Protein AF-0000000078832427 (afdb_homodimer)

InterPro domains:
  IPR002891 APS kinase [TIGR00455] (4-170)
  IPR027417 P-loop containing nucleoside triphosphate hydrolase [G3DSA:3.40.50.300] (1-177)
  IPR027417 P-loop containing nucleoside triphosphate hydrolase [SSF52540] (4-173)
  IPR050512 Sulfate Adenylyltransferase/APS Kinase [PTHR42700] (4-176)
  IPR059117 APS kinase domain [PF01583] (6-152)

Foldseek 3Di:
DFQLAEAEEEEAAAPPLCLVVLLVLLQVLCVVLPAAEDEAELVPCCVPFPPPFDQDPVSLLVSLQSLLVVSQVQRVRSHHYYYHDNSQDVVSVVVSVVRRDRYAYEYRDEDPVVCLVPVVVVVNVCVVVVNDPPREPRHHDGDTDDDGLYYHDSVVDPSVRRSVSVVQSCQLCPVGDQVSVCSRVVDRDDHDHDPDVPPVVPPVVVPPPPPPPPPPPDPPPDDDDDDDDDDDDDPDPDDPPDDDDDPPDDDDDDDPD/DFQLQEAEEEEAAAPPLCLVVLLVLLQVLCVVLPAAEDEAELVPCCVPFPPPFDQDPVSLLVSLQSLLVVSQVQRVRSHHYYYHDNSQDVVSVVVSVVRRDRYAYEYRDEDPVVCLVPVVVVVNVCVVVVNDPPREPRHHDGDTDDDGLYYHDSVVDPSVRRSVSVVQSCQLCPVGDQVSVCSRVVDRDDHDHDPDPPPVVVVVVVVPVPPVPPPPDDDPPDDDDDDDDDDDPDPDPDDDDDDPDDDDDDDDDDDPD

Solvent-accessible surface area (backbone atoms only — not comparable to full-atom values): 30722 Å² total; per-residue (Å²): 124,70,82,61,58,28,27,31,40,39,29,29,32,60,83,77,40,45,44,63,59,41,47,51,53,52,47,56,46,42,44,73,63,68,44,52,68,45,77,56,42,58,91,73,41,43,79,58,57,45,64,89,59,68,70,47,72,70,40,46,36,50,51,40,41,29,53,34,53,53,33,36,59,38,14,79,59,27,20,35,23,31,30,27,33,47,64,39,50,54,68,30,54,54,50,34,54,73,70,24,81,56,62,42,41,30,38,36,40,54,62,64,70,58,44,53,73,65,30,85,74,58,52,47,65,37,32,74,70,62,74,41,78,67,33,64,73,78,76,28,77,63,48,76,75,91,77,51,78,34,78,31,51,46,82,83,41,53,63,66,59,43,46,49,52,49,53,50,49,35,30,26,71,64,64,44,51,55,69,56,43,25,69,63,69,73,40,89,62,81,71,65,64,71,76,68,83,76,64,68,68,61,66,66,63,67,68,61,65,70,69,67,68,72,72,68,68,70,75,83,74,81,80,78,82,83,81,81,79,90,80,85,81,82,82,81,81,80,73,85,75,78,79,79,80,82,81,79,76,84,80,81,80,86,76,84,121,121,70,82,61,61,28,26,30,40,39,29,28,33,59,85,75,40,46,45,61,60,41,46,50,54,51,46,55,46,42,45,72,63,69,44,53,67,45,76,55,40,57,92,72,41,44,78,58,58,46,64,88,60,69,69,47,73,70,40,45,36,49,51,39,41,31,52,36,54,54,33,34,59,37,16,81,60,27,19,35,23,32,30,28,33,47,65,41,51,55,69,29,53,54,52,34,55,72,70,23,79,56,62,42,40,30,37,34,40,56,61,65,68,58,44,53,71,64,29,85,74,57,52,47,64,38,32,76,70,63,74,40,78,66,33,64,73,77,76,31,76,62,46,77,77,91,77,51,78,34,77,31,51,45,81,82,40,53,64,65,58,42,46,50,52,50,52,50,49,35,30,26,72,64,63,42,52,55,68,56,43,26,71,64,68,73,43,88,63,82,72,65,62,72,77,66,83,74,63,67,65,61,62,61,62,62,63,57,62,69,66,64,64,68,72,67,67,72,74,85,74,79,83,79,79,82,85,82,77,90,78,83,82,79,82,80,80,83,75,88,83,76,85,78,83,90,88,84,78,93,88,82,69,89,80,83,124

Nearest PDB structures (foldseek):
  5cb6-assembly2_B  TM=9.790E-01  e=1.464E-18  Synechocystis sp. PCC 6803 substr. Kazusa
  7yq1-assembly2_C  TM=9.597E-01  e=7.363E-16  Archaeoglobus fulgidus
  2gks-assembly1_B  TM=8.953E-01  e=4.481E-17  Aquifex aeolicus
  2ofx-assembly1_B  TM=9.179E-01  e=8.339E-16  Homo sapiens
  1x6v-assembly1_B  TM=9.321E-01  e=1.987E-12  Homo sapiens

Secondary structure (DSSP, 8-state):
------EEEEEE-STTSSHHHHHHHHHHHHHHTT--EEE--TTT-HHHH-TT--SSHHHHHHHHHHHHHHHHHHHTTT-EEEEE----SHHHHHHHHHH-SSEEEEEEE--HHHHHHH-TTSHHHHHHTTSSTT-BTTTB-----SS-SEEEETTTS-HHHHHHHHHHHHHHTTSS-HHHHHHHHSS-----PPPPTTSTTTTSSSSSSSGGGGGGG----------------------------------------/------EEEEEE-STTSSHHHHHHHHHHHHHHTT--EEE--TTT-HHHH-TT--SSHHHHHHHHHHHHHHHHHHHTTT-EEEEE----SHHHHHHHHHH-SSEEEEEEE--HHHHHHH-TTSHHHHHHTTSSTT-BTTTB-----SS-SEEEETTTS-HHHHHHHHHHHHHHTTSS-HHHHHHHHSS-----PPPPTTSTHHHHHHHSSSGGGGGGG----------------------------------------

Sequence (514 aa):
MASNTGFTLWLTGMSGTGKSTTAAYIAARLRQVGRNVEILDEGELGEALWAGLGDGKEDRITVVKRLGFVANLLTRNGVAALVPCVSPYKPGREENRRSIGRYVEVYVDCPTEKLIERDSTGRYKKALNGEIPNFIGITEPYEPPNSPEVTIHSNVESVEDGAAKIFQSLLDLGYMSTEELKVITGKKMKANPLPAKGEKAEKAEKGGAKARRAEESKPAAKAPKADKGAKARPATRAARVAKPAAAAKKAAKRKARMASNTGFTLWLTGMSGTGKSTTAAYIAARLRQVGRNVEILDEGELGEALWAGLGDGKEDRITVVKRLGFVANLLTRNGVAALVPCVSPYKPGREENRRSIGRYVEVYVDCPTEKLIERDSTGRYKKALNGEIPNFIGITEPYEPPNSPEVTIHSNVESVEDGAAKIFQSLLDLGYMSTEELKVITGKKMKANPLPAKGEKAEKAEKGGAKARRAEESKPAAKAPKADKGAKARPATRAARVAKPAAAAKKAAKRKAR

Structure (mmCIF, N/CA/C/O backbone):
data_AF-0000000078832427-model_v1
#
loop_
_entity.id
_entity.type
_entity.pdbx_description
1 polymer 'Adenylyl-sulfate kinase'
#
loop_
_atom_site.group_PDB
_atom_site.id
_atom_site.type_symbol
_atom_site.label_atom_id
_atom_site.label_alt_id
_atom_site.label_comp_id
_atom_site.label_asym_id
_atom_site.label_entity_id
_atom_site.label_seq_id
_atom_site.pdbx_PDB_ins_code
_atom_site.Cartn_x
_atom_site.Cartn_y
_atom_site.Cartn_z
_atom_site.occupancy
_atom_site.B_iso_or_equiv
_atom_site.auth_seq_id
_atom_site.auth_comp_id
_atom_site.auth_asym_id
_atom_site.auth_atom_id
_atom_site.pdbx_PDB_model_num
ATOM 1 N N . MET A 1 1 ? -25.797 -7.465 -0.696 1 37.75 1 MET A N 1
ATOM 2 C CA . MET A 1 1 ? -24.625 -6.625 -0.92 1 37.75 1 MET A CA 1
ATOM 3 C C . MET A 1 1 ? -23.344 -7.465 -0.933 1 37.75 1 MET A C 1
ATOM 5 O O . MET A 1 1 ? -23.234 -8.438 -0.187 1 37.75 1 MET A O 1
ATOM 9 N N . ALA A 1 2 ? -22.828 -7.703 -2.064 1 47.72 2 ALA A N 1
ATOM 10 C CA . ALA A 1 2 ? -21.656 -8.57 -2.201 1 47.72 2 ALA A CA 1
ATOM 11 C C . ALA A 1 2 ? -20.766 -8.484 -0.971 1 47.72 2 ALA A C 1
ATOM 13 O O . ALA A 1 2 ? -20.609 -7.406 -0.388 1 47.72 2 ALA A O 1
ATOM 14 N N . SER A 1 3 ? -20.641 -9.68 -0.288 1 58.41 3 SER A N 1
ATOM 15 C CA . SER A 1 3 ? -19.734 -9.695 0.856 1 58.41 3 SER A CA 1
ATOM 16 C C . SER A 1 3 ? -18.453 -8.922 0.559 1 58.41 3 SER A C 1
ATOM 18 O O . SER A 1 3 ? -17.828 -9.109 -0.491 1 58.41 3 SER A O 1
ATOM 20 N N . ASN A 1 4 ? -18.219 -7.645 1.007 1 76.62 4 ASN A N 1
ATOM 21 C CA . ASN A 1 4 ? -17.094 -6.734 0.894 1 76.62 4 ASN A CA 1
ATOM 22 C C . ASN A 1 4 ? -15.883 -7.246 1.669 1 76.62 4 ASN A C 1
ATOM 24 O O . ASN A 1 4 ? -15.023 -6.465 2.074 1 76.62 4 ASN A O 1
ATOM 28 N N . THR A 1 5 ? -15.883 -8.68 1.738 1 92.12 5 THR A N 1
ATOM 29 C CA . THR A 1 5 ? -14.789 -9.227 2.529 1 92.12 5 THR A CA 1
ATOM 30 C C . THR A 1 5 ? -13.5 -9.273 1.709 1 92.12 5 THR A C 1
ATOM 32 O O . THR A 1 5 ? -13.477 -9.844 0.618 1 92.12 5 THR A O 1
ATOM 35 N N . GLY A 1 6 ? -12.492 -8.656 2.211 1 97.56 6 GLY A N 1
ATOM 36 C CA . GLY A 1 6 ? -11.195 -8.695 1.554 1 97.56 6 GLY A CA 1
ATOM 37 C C . GLY A 1 6 ? -10.391 -9.93 1.9 1 97.56 6 GLY A C 1
ATOM 38 O O . GLY A 1 6 ? -10.633 -10.57 2.922 1 97.56 6 GLY A O 1
ATOM 39 N N . PHE A 1 7 ? -9.492 -10.297 1.021 1 98.62 7 PHE A N 1
ATOM 40 C CA . PHE A 1 7 ? -8.547 -11.383 1.25 1 98.62 7 PHE A CA 1
ATOM 41 C C . PHE A 1 7 ? -7.305 -11.211 0.383 1 98.62 7 PHE A C 1
ATOM 43 O O . PHE A 1 7 ? -7.312 -10.438 -0.578 1 98.62 7 PHE A O 1
ATOM 50 N N . THR A 1 8 ? -6.262 -11.898 0.782 1 98.88 8 THR A N 1
ATOM 51 C CA . THR A 1 8 ? -5.047 -11.953 -0.026 1 98.88 8 THR A CA 1
ATOM 52 C C . THR A 1 8 ? -4.871 -13.336 -0.646 1 98.88 8 THR A C 1
ATOM 54 O O . THR A 1 8 ? -4.949 -14.352 0.051 1 98.88 8 THR A O 1
ATOM 57 N N . LEU A 1 9 ? -4.777 -13.398 -1.911 1 98.88 9 LEU A N 1
ATOM 58 C CA . LEU A 1 9 ? -4.344 -14.578 -2.654 1 98.88 9 LEU A CA 1
ATOM 59 C C . LEU A 1 9 ? -2.877 -14.453 -3.061 1 98.88 9 LEU A C 1
ATOM 61 O O . LEU A 1 9 ? -2.541 -13.68 -3.963 1 98.88 9 LEU A O 1
ATOM 65 N N . TRP A 1 10 ? -2.027 -15.172 -2.404 1 98.94 10 TRP A N 1
ATOM 66 C CA . TRP A 1 10 ? -0.592 -15.117 -2.664 1 98.94 10 TRP A CA 1
ATOM 67 C C . TRP A 1 10 ? -0.166 -16.25 -3.59 1 98.94 10 TRP A C 1
ATOM 69 O O . TRP A 1 10 ? -0.104 -17.406 -3.176 1 98.94 10 TRP A O 1
ATOM 79 N N . LEU A 1 11 ? 0.111 -15.953 -4.84 1 98.94 11 LEU A N 1
ATOM 80 C CA . LEU A 1 11 ? 0.527 -16.953 -5.816 1 98.94 11 LEU A CA 1
ATOM 81 C C . LEU A 1 11 ? 2.049 -17.016 -5.918 1 98.94 11 LEU A C 1
ATOM 83 O O . LEU A 1 11 ? 2.676 -16.109 -6.461 1 98.94 11 LEU A O 1
ATOM 87 N N . THR A 1 12 ? 2.613 -18.078 -5.352 1 98.88 12 THR A N 1
ATOM 88 C CA . THR A 1 12 ? 4.062 -18.25 -5.359 1 98.88 12 THR A CA 1
ATOM 89 C C . THR A 1 12 ? 4.465 -19.375 -6.297 1 98.88 12 THR A C 1
ATOM 91 O O . THR A 1 12 ? 3.66 -20.266 -6.586 1 98.88 12 THR A O 1
ATOM 94 N N . GLY A 1 13 ? 5.684 -19.375 -6.793 1 98.69 13 GLY A N 1
ATOM 95 C CA . GLY A 1 13 ? 6.246 -20.312 -7.746 1 98.69 13 GLY A CA 1
ATOM 96 C C . GLY A 1 13 ? 7.32 -19.719 -8.625 1 98.69 13 GLY A C 1
ATOM 97 O O . GLY A 1 13 ? 7.488 -18.5 -8.664 1 98.69 13 GLY A O 1
ATOM 98 N N . MET A 1 14 ? 7.973 -20.562 -9.297 1 98 14 MET A N 1
ATOM 99 C CA . MET A 1 14 ? 9.094 -20.141 -10.133 1 98 14 MET A CA 1
ATOM 100 C C . MET A 1 14 ? 8.609 -19.25 -11.281 1 98 14 MET A C 1
ATOM 102 O O . MET A 1 14 ? 7.418 -19.219 -11.578 1 98 14 MET A O 1
ATOM 106 N N . SER A 1 15 ? 9.664 -18.516 -11.883 1 97.12 15 SER A N 1
ATOM 107 C CA . SER A 1 15 ? 9.352 -17.672 -13.039 1 97.12 15 SER A CA 1
ATOM 108 C C . SER A 1 15 ? 8.805 -18.5 -14.195 1 97.12 15 SER A C 1
ATOM 110 O O . SER A 1 15 ? 9.328 -19.578 -14.5 1 97.12 15 SER A O 1
ATOM 112 N N . GLY A 1 16 ? 7.676 -18.047 -14.797 1 97.06 16 GLY A N 1
ATOM 113 C CA . GLY A 1 16 ? 7.156 -18.688 -15.992 1 97.06 16 GLY A CA 1
ATOM 114 C C . GLY A 1 16 ? 6.121 -19.75 -15.703 1 97.06 16 GLY A C 1
ATOM 115 O O . GLY A 1 16 ? 5.629 -20.422 -16.609 1 97.06 16 GLY A O 1
ATOM 116 N N . THR A 1 17 ? 5.703 -19.891 -14.438 1 97.94 17 THR A N 1
ATOM 117 C CA . THR A 1 17 ? 4.797 -20.969 -14.078 1 97.94 17 THR A CA 1
ATOM 118 C C . THR A 1 17 ? 3.352 -20.594 -14.383 1 97.94 17 THR A C 1
ATOM 120 O O . THR A 1 17 ? 2.457 -21.438 -14.344 1 97.94 17 THR A O 1
ATOM 123 N N . GLY A 1 18 ? 3.068 -19.312 -14.586 1 97.56 18 GLY A N 1
ATOM 124 C CA . GLY A 1 18 ? 1.715 -18.891 -14.914 1 97.56 18 GLY A CA 1
ATOM 125 C C . GLY A 1 18 ? 1.025 -18.141 -13.789 1 97.56 18 GLY A C 1
ATOM 126 O O . GLY A 1 18 ? -0.193 -17.953 -13.812 1 97.56 18 GLY A O 1
ATOM 127 N N . LYS A 1 19 ? 1.717 -17.672 -12.797 1 98.38 19 LYS A N 1
ATOM 128 C CA . LYS A 1 19 ? 1.159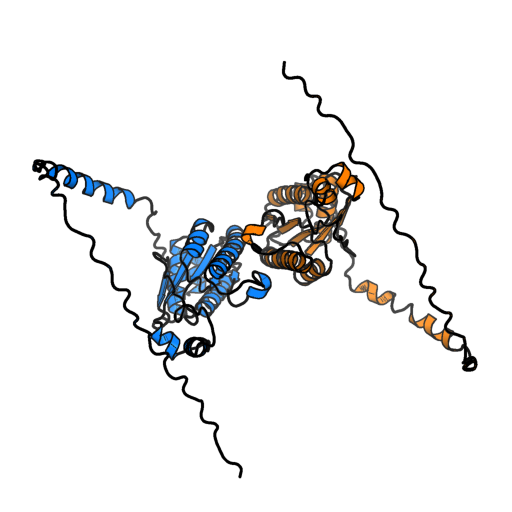 -16.953 -11.656 1 98.38 19 LYS A CA 1
ATOM 129 C C . LYS A 1 19 ? 0.36 -15.734 -12.109 1 98.38 19 LYS A C 1
ATOM 131 O O . LYS A 1 19 ? -0.793 -15.555 -11.711 1 98.38 19 LYS A O 1
ATOM 136 N N . SER A 1 20 ? 1.033 -14.938 -12.992 1 98.19 20 SER A N 1
ATOM 137 C CA . SER A 1 20 ? 0.4 -13.695 -13.438 1 98.19 20 SER A CA 1
ATOM 138 C C . SER A 1 20 ? -0.841 -13.977 -14.273 1 98.19 20 SER A C 1
ATOM 140 O O . SER A 1 20 ? -1.85 -13.281 -14.156 1 98.19 20 SER A O 1
ATOM 142 N N . THR A 1 21 ? -0.808 -15 -15.117 1 97.75 21 THR A N 1
ATOM 143 C CA . THR A 1 21 ? -1.958 -15.391 -15.922 1 97.75 21 THR A CA 1
ATOM 144 C C . THR A 1 21 ? -3.111 -15.844 -15.031 1 97.75 21 THR A C 1
ATOM 146 O O . THR A 1 21 ? -4.258 -15.445 -15.242 1 97.75 21 THR A O 1
ATOM 149 N N . THR A 1 22 ? -2.789 -16.641 -14.094 1 98.62 22 THR A N 1
ATOM 150 C CA . THR A 1 22 ? -3.803 -17.125 -13.164 1 98.62 22 THR A CA 1
ATOM 151 C C . THR A 1 22 ? -4.402 -15.969 -12.367 1 98.62 22 THR A C 1
ATOM 153 O O . THR A 1 22 ? -5.625 -15.883 -12.211 1 98.62 22 THR A O 1
ATOM 156 N N . ALA A 1 23 ? -3.557 -15.086 -11.844 1 98.81 23 ALA A N 1
ATOM 157 C CA . ALA A 1 23 ? -4.02 -13.922 -11.086 1 98.81 23 ALA A CA 1
ATOM 158 C C . ALA A 1 23 ? -4.969 -13.062 -11.914 1 98.81 23 ALA A C 1
ATOM 160 O O . ALA A 1 23 ? -6.016 -12.633 -11.43 1 98.81 23 ALA A O 1
ATOM 161 N N . ALA A 1 24 ? -4.59 -12.844 -13.172 1 98.62 24 ALA A N 1
ATOM 162 C CA . ALA A 1 24 ? -5.426 -12.039 -14.062 1 98.62 24 ALA A CA 1
ATOM 163 C C . ALA A 1 24 ? -6.781 -12.695 -14.289 1 98.62 24 ALA A C 1
ATOM 165 O O . ALA A 1 24 ? -7.812 -12.023 -14.289 1 98.62 24 ALA A O 1
ATOM 166 N N . TYR A 1 25 ? -6.754 -13.977 -14.492 1 98.38 25 TYR A N 1
ATOM 167 C CA . TYR A 1 25 ? -7.984 -14.727 -14.695 1 98.38 25 TYR A CA 1
ATOM 168 C C . TYR A 1 25 ? -8.898 -14.609 -13.484 1 98.38 25 TYR A C 1
ATOM 170 O O . TYR A 1 25 ? -10.094 -14.328 -13.625 1 98.38 25 TYR A O 1
ATOM 178 N N . ILE A 1 26 ? -8.383 -14.82 -12.289 1 98.5 26 ILE A N 1
ATOM 179 C CA . ILE A 1 26 ? -9.148 -14.75 -11.055 1 98.5 26 ILE A CA 1
ATOM 180 C C . ILE A 1 26 ? -9.688 -13.336 -10.852 1 98.5 26 ILE A C 1
ATOM 182 O O . ILE A 1 26 ? -10.844 -13.148 -10.477 1 98.5 26 ILE A O 1
ATOM 186 N N . ALA A 1 27 ? -8.836 -12.336 -11.102 1 98.56 27 ALA A N 1
ATOM 187 C CA . ALA A 1 27 ? -9.219 -10.938 -10.93 1 98.56 27 ALA A CA 1
ATOM 188 C C . ALA A 1 27 ? -10.438 -10.594 -11.781 1 98.56 27 ALA A C 1
ATOM 190 O O . ALA A 1 27 ? -11.375 -9.953 -11.312 1 98.56 27 ALA A O 1
ATOM 191 N N . ALA A 1 28 ? -10.391 -11.016 -13.023 1 97.94 28 ALA A N 1
ATOM 192 C CA . ALA A 1 28 ? -11.492 -10.734 -13.945 1 97.94 28 ALA A CA 1
ATOM 193 C C . ALA A 1 28 ? -12.805 -11.328 -13.422 1 97.94 28 ALA A C 1
ATOM 195 O O . ALA A 1 28 ? -13.852 -10.68 -13.484 1 97.94 28 ALA A O 1
ATOM 196 N N . ARG A 1 29 ? -12.797 -12.5 -12.891 1 96.94 29 ARG A N 1
ATOM 197 C CA . ARG A 1 29 ? -13.984 -13.18 -12.383 1 96.94 29 ARG A CA 1
ATOM 198 C C . ARG A 1 29 ? -14.508 -12.5 -11.125 1 96.94 29 ARG A C 1
ATOM 200 O O . ARG A 1 29 ? -15.719 -12.344 -10.945 1 96.94 29 ARG A O 1
ATOM 207 N N . LEU A 1 30 ? -13.594 -12.125 -10.242 1 97.44 30 LEU A N 1
ATOM 208 C CA . LEU A 1 30 ? -13.984 -11.438 -9.008 1 97.44 30 LEU A CA 1
ATOM 209 C C . LEU A 1 30 ? -14.656 -10.109 -9.32 1 97.44 30 LEU A C 1
ATOM 211 O O . LEU A 1 30 ? -15.648 -9.742 -8.68 1 97.44 30 LEU A O 1
ATOM 215 N N . ARG A 1 31 ? -14.102 -9.43 -10.281 1 96.38 31 ARG A N 1
ATOM 216 C CA . ARG A 1 31 ? -14.672 -8.141 -10.656 1 96.38 31 ARG A CA 1
ATOM 217 C C . ARG A 1 31 ? -16.078 -8.312 -11.227 1 96.38 31 ARG A C 1
ATOM 219 O O . ARG A 1 31 ? -16.938 -7.441 -11.047 1 96.38 31 ARG A O 1
ATOM 226 N N . GLN A 1 32 ? -16.359 -9.414 -11.852 1 94.5 32 GLN A N 1
ATOM 227 C CA . GLN A 1 32 ? -17.672 -9.711 -12.414 1 94.5 32 GLN A CA 1
ATOM 228 C C . GLN A 1 32 ? -18.734 -9.734 -11.328 1 94.5 32 GLN A C 1
ATOM 230 O O . GLN A 1 32 ? -19.891 -9.414 -11.586 1 94.5 32 GLN A O 1
ATOM 235 N N . VAL A 1 33 ? -18.344 -10.086 -10.18 1 95.06 33 VAL A N 1
ATOM 236 C CA . VAL A 1 33 ? -19.328 -10.188 -9.109 1 95.06 33 VAL A CA 1
ATOM 237 C C . VAL A 1 33 ? -19.219 -8.977 -8.188 1 95.06 33 VAL A C 1
ATOM 239 O O . VAL A 1 33 ? -19.672 -9.023 -7.039 1 95.06 33 VAL A O 1
ATOM 242 N N . GLY A 1 34 ? -18.5 -7.969 -8.594 1 94.12 34 GLY A N 1
ATOM 243 C CA . GLY A 1 34 ? -18.547 -6.672 -7.938 1 94.12 34 GLY A CA 1
ATOM 244 C C . GLY A 1 34 ? -17.484 -6.523 -6.852 1 94.12 34 GLY A C 1
ATOM 245 O O . GLY A 1 34 ? -17.531 -5.582 -6.059 1 94.12 34 GLY A O 1
ATOM 246 N N . ARG A 1 35 ? -16.516 -7.445 -6.801 1 96.12 35 ARG A N 1
ATOM 247 C CA . ARG A 1 35 ? -15.461 -7.344 -5.801 1 96.12 35 ARG A CA 1
ATOM 248 C C . ARG A 1 35 ? -14.43 -6.293 -6.195 1 96.12 35 ARG A C 1
ATOM 250 O O . ARG A 1 35 ? -14.078 -6.176 -7.371 1 96.12 35 ARG A O 1
ATOM 257 N N . ASN A 1 36 ? -14.008 -5.461 -5.188 1 96.31 36 ASN A N 1
ATOM 258 C CA . ASN A 1 36 ? -12.789 -4.684 -5.391 1 96.31 36 ASN A CA 1
ATOM 259 C C . ASN A 1 36 ? -11.555 -5.578 -5.441 1 96.31 36 ASN A C 1
ATOM 261 O O . ASN A 1 36 ? -11.344 -6.406 -4.551 1 96.31 36 ASN A O 1
ATOM 265 N N . VAL A 1 37 ? -10.797 -5.449 -6.523 1 98.31 37 VAL A N 1
ATOM 266 C CA . VAL A 1 37 ? -9.648 -6.332 -6.727 1 98.31 37 VAL A CA 1
ATOM 267 C C . VAL A 1 37 ? -8.422 -5.508 -7.094 1 98.31 37 VAL A C 1
ATOM 269 O O . VAL A 1 37 ? -8.508 -4.562 -7.879 1 98.31 37 VAL A O 1
ATOM 272 N N . GLU A 1 38 ? -7.273 -5.789 -6.453 1 98.75 38 GLU A N 1
ATOM 273 C CA . GLU A 1 38 ? -5.977 -5.262 -6.863 1 98.75 38 GLU A CA 1
ATOM 274 C C . GLU A 1 38 ? -4.98 -6.387 -7.125 1 98.75 38 GLU A C 1
ATOM 276 O O . GLU A 1 38 ? -4.906 -7.348 -6.355 1 98.75 38 GLU A O 1
ATOM 281 N N . ILE A 1 39 ? -4.281 -6.273 -8.258 1 98.88 39 ILE A N 1
ATOM 282 C CA . ILE A 1 39 ? -3.17 -7.184 -8.523 1 98.88 39 ILE A CA 1
ATOM 283 C C . ILE A 1 39 ? -1.852 -6.508 -8.156 1 98.88 39 ILE A C 1
ATOM 285 O O . ILE A 1 39 ? -1.521 -5.445 -8.688 1 98.88 39 ILE A O 1
ATOM 289 N N . LEU A 1 40 ? -1.181 -7.043 -7.172 1 98.88 40 LEU A N 1
ATOM 290 C CA . LEU A 1 40 ? 0.148 -6.59 -6.773 1 98.88 40 LEU A CA 1
ATOM 291 C C . LEU A 1 40 ? 1.229 -7.492 -7.359 1 98.88 40 LEU A C 1
ATOM 293 O O . LEU A 1 40 ? 1.818 -8.305 -6.641 1 98.88 40 LEU A O 1
ATOM 297 N N . ASP A 1 41 ? 1.51 -7.301 -8.633 1 98.62 41 ASP A N 1
ATOM 298 C CA . ASP A 1 41 ? 2.438 -8.148 -9.375 1 98.62 41 ASP A CA 1
ATOM 299 C C . ASP A 1 41 ? 3.885 -7.75 -9.109 1 98.62 41 ASP A C 1
ATOM 301 O O . ASP A 1 41 ? 4.285 -6.617 -9.391 1 98.62 41 ASP A O 1
ATOM 305 N N . GLU A 1 42 ? 4.664 -8.672 -8.586 1 97.62 42 GLU A N 1
ATOM 306 C CA . GLU A 1 42 ? 6.074 -8.43 -8.289 1 97.62 42 GLU A CA 1
ATOM 307 C C . GLU A 1 42 ? 6.812 -7.918 -9.523 1 97.62 42 GLU A C 1
ATOM 309 O O . GLU A 1 42 ? 7.723 -7.098 -9.414 1 97.62 42 GLU A O 1
ATOM 314 N N . GLY A 1 43 ? 6.445 -8.312 -10.711 1 95.31 43 GLY A N 1
ATOM 315 C CA . GLY A 1 43 ? 7.137 -7.938 -11.938 1 95.31 43 GLY A CA 1
ATOM 316 C C . GLY A 1 43 ? 6.805 -6.531 -12.398 1 95.31 43 GLY A C 1
ATOM 317 O O . GLY A 1 43 ? 7.426 -6.016 -13.336 1 95.31 43 GLY A O 1
ATOM 318 N N . GLU A 1 44 ? 5.918 -5.855 -11.727 1 96.56 44 GLU A N 1
ATOM 319 C CA . GLU A 1 44 ? 5.434 -4.578 -12.242 1 96.56 44 GLU A CA 1
ATOM 320 C C . GLU A 1 44 ? 5.648 -3.455 -11.227 1 96.56 44 GLU A C 1
ATOM 322 O O . GLU A 1 44 ? 5.559 -2.275 -11.578 1 96.56 44 GLU A O 1
ATOM 327 N N . LEU A 1 45 ? 6.023 -3.746 -9.977 1 97.69 45 LEU A N 1
ATOM 328 C CA . LEU A 1 45 ? 5.895 -2.74 -8.922 1 97.69 45 LEU A CA 1
ATOM 329 C C . LEU A 1 45 ? 7.266 -2.324 -8.406 1 97.69 45 LEU A C 1
ATOM 331 O O . LEU A 1 45 ? 7.367 -1.64 -7.383 1 97.69 45 LEU A O 1
ATOM 335 N N . GLY A 1 46 ? 8.328 -2.715 -9.086 1 95.94 46 GLY A N 1
ATOM 336 C CA . GLY A 1 46 ? 9.68 -2.424 -8.648 1 95.94 46 GLY A CA 1
ATOM 337 C C . GLY A 1 46 ? 9.953 -0.939 -8.5 1 95.94 46 GLY A C 1
ATOM 338 O O . GLY A 1 46 ? 10.438 -0.49 -7.461 1 95.94 46 GLY A O 1
ATOM 339 N N . GLU A 1 47 ? 9.578 -0.198 -9.484 1 93.31 47 GLU A N 1
ATOM 340 C CA . GLU A 1 47 ? 9.805 1.244 -9.461 1 93.31 47 GLU A CA 1
ATOM 341 C C . GLU A 1 47 ? 9.008 1.906 -8.336 1 93.31 47 GLU A C 1
ATOM 343 O O . GLU A 1 47 ? 9.5 2.826 -7.68 1 93.31 47 GLU A O 1
ATOM 348 N N . ALA A 1 48 ? 7.891 1.404 -8.062 1 95.69 48 ALA A N 1
ATOM 349 C CA . ALA A 1 48 ? 6.992 2.043 -7.109 1 95.69 48 ALA A CA 1
ATOM 350 C C . ALA A 1 48 ? 7.359 1.67 -5.676 1 95.69 48 ALA A C 1
ATOM 352 O O . ALA A 1 48 ? 7.242 2.492 -4.766 1 95.69 48 ALA A O 1
ATOM 353 N N . LEU A 1 49 ? 7.891 0.476 -5.465 1 96.94 49 LEU A N 1
ATOM 354 C CA . LEU A 1 49 ? 7.871 0.031 -4.074 1 96.94 49 LEU A CA 1
ATOM 355 C C . LEU A 1 49 ? 9.266 -0.372 -3.617 1 96.94 49 LEU A C 1
ATOM 357 O O . LEU A 1 49 ? 9.531 -0.456 -2.414 1 96.94 49 LEU A O 1
ATOM 361 N N . TRP A 1 50 ? 10.172 -0.71 -4.562 1 95.44 50 TRP A N 1
ATOM 362 C CA . TRP A 1 50 ? 11.461 -1.14 -4.035 1 95.44 50 TRP A CA 1
ATOM 363 C C . TRP A 1 50 ? 12.594 -0.762 -4.988 1 95.44 50 TRP A C 1
ATOM 365 O O . TRP A 1 50 ? 13.586 -1.483 -5.098 1 95.44 50 TRP A O 1
ATOM 375 N N . ALA A 1 51 ? 12.406 0.351 -5.656 1 90.56 51 ALA A N 1
ATOM 376 C CA . ALA A 1 51 ? 13.523 0.893 -6.434 1 90.56 51 ALA A CA 1
ATOM 377 C C . ALA A 1 51 ? 14.781 1.001 -5.582 1 90.56 51 ALA A C 1
ATOM 379 O O . ALA A 1 51 ? 14.734 1.468 -4.441 1 90.56 51 ALA A O 1
ATOM 380 N N . GLY A 1 52 ? 15.875 0.459 -6.141 1 86.75 52 GLY A N 1
ATOM 381 C CA . GLY A 1 52 ? 17.141 0.542 -5.438 1 86.75 52 GLY A CA 1
ATOM 382 C C . GLY A 1 52 ? 17.562 -0.767 -4.789 1 86.75 52 GLY A C 1
ATOM 383 O O . GLY A 1 52 ? 18.719 -0.95 -4.434 1 86.75 52 GLY A O 1
ATOM 384 N N . LEU A 1 53 ? 16.609 -1.685 -4.629 1 92.5 53 LEU A N 1
ATOM 385 C CA . LEU A 1 53 ? 16.953 -2.984 -4.07 1 92.5 53 LEU A CA 1
ATOM 386 C C . LEU A 1 53 ? 17.578 -3.887 -5.133 1 92.5 53 LEU A C 1
ATOM 388 O O . LEU A 1 53 ? 17.234 -3.779 -6.312 1 92.5 53 LEU A O 1
ATOM 392 N N . GLY A 1 54 ? 18.406 -4.797 -4.652 1 92.44 54 GLY A N 1
ATOM 393 C CA . GLY A 1 54 ? 19 -5.781 -5.543 1 92.44 54 GLY A CA 1
ATOM 394 C C . GLY A 1 54 ? 18.188 -7.062 -5.637 1 92.44 54 GLY A C 1
ATOM 395 O O . GLY A 1 54 ? 16.969 -7.047 -5.449 1 92.44 54 GLY A O 1
ATOM 396 N N . ASP A 1 55 ? 18.828 -8.188 -6.035 1 93.31 55 ASP A N 1
ATOM 397 C CA . ASP A 1 55 ? 18.125 -9.453 -6.254 1 93.31 55 ASP A CA 1
ATOM 398 C C . ASP A 1 55 ? 18.672 -10.547 -5.34 1 93.31 55 ASP A C 1
ATOM 400 O O . ASP A 1 55 ? 18.453 -11.734 -5.578 1 93.31 55 ASP A O 1
ATOM 404 N N . GLY A 1 56 ? 19.422 -10.156 -4.348 1 95.19 56 GLY A N 1
ATOM 405 C CA . GLY A 1 56 ? 19.891 -11.109 -3.354 1 95.19 56 GLY A CA 1
ATOM 406 C C . GLY A 1 56 ? 18.781 -11.602 -2.436 1 95.19 56 GLY A C 1
ATOM 407 O O . GLY A 1 56 ? 17.672 -11.07 -2.457 1 95.19 56 GLY A O 1
ATOM 408 N N . LYS A 1 57 ? 19.125 -12.609 -1.647 1 96.62 57 LYS A N 1
ATOM 409 C CA . LYS A 1 57 ? 18.156 -13.266 -0.782 1 96.62 57 LYS A CA 1
ATOM 410 C C . LYS A 1 57 ? 17.469 -12.266 0.143 1 96.62 57 LYS A C 1
ATOM 412 O O . LYS A 1 57 ? 16.234 -12.219 0.229 1 96.62 57 LYS A O 1
ATOM 417 N N . GLU A 1 58 ? 18.25 -11.422 0.847 1 96.19 58 GLU A N 1
ATOM 418 C CA . GLU A 1 58 ? 17.688 -10.461 1.801 1 96.19 58 GLU A CA 1
ATOM 419 C C . GLU A 1 58 ? 16.812 -9.43 1.101 1 96.19 58 GLU A C 1
ATOM 421 O O . GLU A 1 58 ? 15.773 -9.031 1.628 1 96.19 58 GLU A O 1
ATOM 426 N N . ASP A 1 59 ? 17.234 -9 -0.045 1 95.81 59 ASP A N 1
ATOM 427 C CA . ASP A 1 59 ? 16.453 -8.047 -0.828 1 95.81 59 ASP A CA 1
ATOM 428 C C . ASP A 1 59 ? 15.125 -8.664 -1.277 1 95.81 59 ASP A C 1
ATOM 430 O O . ASP A 1 59 ? 14.078 -8.016 -1.206 1 95.81 59 ASP A O 1
ATOM 434 N N . ARG A 1 60 ? 15.188 -9.898 -1.718 1 97 60 ARG A N 1
ATOM 435 C CA . ARG A 1 60 ? 13.977 -10.578 -2.15 1 97 60 ARG A CA 1
ATOM 436 C C . ARG A 1 60 ? 13 -10.742 -0.989 1 97 60 ARG A C 1
ATOM 438 O O . ARG A 1 60 ? 11.789 -10.594 -1.162 1 97 60 ARG A O 1
ATOM 445 N N . ILE A 1 61 ? 13.562 -11.078 0.158 1 97.44 61 ILE A N 1
ATOM 446 C CA . ILE A 1 61 ? 12.703 -11.211 1.334 1 97.44 61 ILE A CA 1
ATOM 447 C C . ILE A 1 61 ? 12.062 -9.859 1.659 1 97.44 61 ILE A C 1
ATOM 449 O O . ILE A 1 61 ? 10.883 -9.797 1.988 1 97.44 61 ILE A O 1
ATOM 453 N N . THR A 1 62 ? 12.805 -8.766 1.562 1 96.75 62 THR A N 1
ATOM 454 C CA . THR A 1 62 ? 12.289 -7.426 1.791 1 96.75 62 THR A CA 1
ATOM 455 C C . THR A 1 62 ? 11.148 -7.113 0.823 1 96.75 62 THR A C 1
ATOM 457 O O . THR A 1 62 ? 10.109 -6.586 1.228 1 96.75 62 THR A O 1
ATOM 460 N N . VAL A 1 63 ? 11.305 -7.461 -0.417 1 97.56 63 VAL A N 1
ATOM 461 C CA . VAL A 1 63 ? 10.281 -7.238 -1.434 1 97.56 63 VAL A CA 1
ATOM 462 C C . VAL A 1 63 ? 9.008 -7.98 -1.053 1 97.56 63 VAL A C 1
ATOM 464 O O . VAL A 1 63 ? 7.91 -7.418 -1.119 1 97.56 63 VAL A O 1
ATOM 467 N N . VAL A 1 64 ? 9.195 -9.203 -0.645 1 98.38 64 VAL A N 1
ATOM 468 C CA . VAL A 1 64 ? 8.062 -10.055 -0.291 1 98.38 64 VAL A CA 1
ATOM 469 C C . VAL A 1 64 ? 7.32 -9.461 0.903 1 98.38 64 VAL A C 1
ATOM 471 O O . VAL A 1 64 ? 6.086 -9.406 0.909 1 98.38 64 VAL A O 1
ATOM 474 N N . LYS A 1 65 ? 8 -9 1.875 1 97.81 65 LYS A N 1
ATOM 475 C CA . LYS A 1 65 ? 7.395 -8.391 3.059 1 97.81 65 LYS A CA 1
ATOM 476 C C . LYS A 1 65 ? 6.691 -7.086 2.709 1 97.81 65 LYS A C 1
ATOM 478 O O . LYS A 1 65 ? 5.621 -6.785 3.248 1 97.81 65 LYS A O 1
ATOM 483 N N . ARG A 1 66 ? 7.273 -6.293 1.876 1 97.88 66 ARG A N 1
ATOM 484 C CA . ARG A 1 66 ? 6.668 -5.039 1.435 1 97.88 66 ARG A CA 1
ATOM 485 C C . ARG A 1 66 ? 5.352 -5.297 0.711 1 97.88 66 ARG A C 1
ATOM 487 O O . ARG A 1 66 ? 4.348 -4.633 0.986 1 97.88 66 ARG A O 1
ATOM 494 N N . LEU A 1 67 ? 5.422 -6.238 -0.195 1 98.56 67 LEU A N 1
ATOM 495 C CA . LEU A 1 67 ? 4.191 -6.629 -0.879 1 98.56 67 LEU A CA 1
ATOM 496 C C . LEU A 1 67 ? 3.143 -7.105 0.12 1 98.56 67 LEU A C 1
ATOM 498 O O . LEU A 1 67 ? 1.961 -6.781 -0.014 1 98.56 67 LEU A O 1
ATOM 502 N N . GLY A 1 68 ? 3.617 -7.859 1.081 1 98.69 68 GLY A N 1
ATOM 503 C CA . GLY A 1 68 ? 2.713 -8.336 2.115 1 98.69 68 GLY A CA 1
ATOM 504 C C . GLY A 1 68 ? 2.07 -7.215 2.91 1 98.69 68 GLY A C 1
ATOM 505 O O . GLY A 1 68 ? 0.876 -7.266 3.211 1 98.69 68 GLY A O 1
ATOM 506 N N . PHE A 1 69 ? 2.842 -6.234 3.268 1 98.56 69 PHE A N 1
ATOM 507 C CA . PHE A 1 69 ? 2.332 -5.078 3.998 1 98.56 69 PHE A CA 1
ATOM 508 C C . PHE A 1 69 ? 1.223 -4.391 3.213 1 98.56 69 PHE A C 1
ATOM 510 O O . PHE A 1 69 ? 0.153 -4.109 3.758 1 98.56 69 PHE A O 1
ATOM 517 N N . VAL A 1 70 ? 1.454 -4.148 1.942 1 98.75 70 VAL A N 1
ATOM 518 C CA . VAL A 1 70 ? 0.475 -3.475 1.095 1 98.75 70 VAL A CA 1
ATOM 519 C C . VAL A 1 70 ? -0.763 -4.355 0.936 1 98.75 70 VAL A C 1
ATOM 521 O O . VAL A 1 70 ? -1.893 -3.869 1.022 1 98.75 70 VAL A O 1
ATOM 524 N N . ALA A 1 71 ? -0.538 -5.633 0.697 1 98.88 71 ALA A N 1
ATOM 525 C CA . ALA A 1 71 ? -1.654 -6.566 0.567 1 98.88 71 ALA A CA 1
ATOM 526 C C . ALA A 1 71 ? -2.525 -6.559 1.821 1 98.88 71 ALA A C 1
ATOM 528 O O . ALA A 1 71 ? -3.754 -6.594 1.731 1 98.88 71 ALA A O 1
ATOM 529 N N . ASN A 1 72 ? -1.952 -6.535 2.975 1 98.75 72 ASN A N 1
ATOM 530 C CA . ASN A 1 72 ? -2.68 -6.508 4.238 1 98.75 72 ASN A CA 1
ATOM 531 C C . ASN A 1 72 ? -3.551 -5.262 4.359 1 98.75 72 ASN A C 1
ATOM 533 O O . ASN A 1 72 ? -4.688 -5.336 4.824 1 98.75 72 ASN A O 1
ATOM 537 N N . LEU A 1 73 ? -2.984 -4.102 3.949 1 98.44 73 LEU A N 1
ATOM 538 C CA . LEU A 1 73 ? -3.754 -2.863 3.961 1 98.44 73 LEU A CA 1
ATOM 539 C C . LEU A 1 73 ? -5.012 -2.996 3.109 1 98.44 73 LEU A C 1
ATOM 541 O O . LEU A 1 73 ? -6.098 -2.592 3.531 1 98.44 73 LEU A O 1
ATOM 545 N N . LEU A 1 74 ? -4.863 -3.594 1.959 1 98.5 74 LEU A N 1
ATOM 546 C CA . LEU A 1 74 ? -5.984 -3.764 1.042 1 98.5 74 LEU A CA 1
ATOM 547 C C . LEU A 1 74 ? -6.996 -4.766 1.598 1 98.5 74 LEU A C 1
ATOM 549 O O . LEU A 1 74 ? -8.195 -4.496 1.616 1 98.5 74 LEU A O 1
ATOM 553 N N . THR A 1 75 ? -6.449 -5.855 2.096 1 98.44 75 THR A N 1
ATOM 554 C CA . THR A 1 75 ? -7.281 -6.949 2.588 1 98.44 75 THR A CA 1
ATOM 555 C C . THR A 1 75 ? -8.164 -6.477 3.736 1 98.44 75 THR A C 1
ATOM 557 O O . THR A 1 75 ? -9.383 -6.703 3.725 1 98.44 75 THR A O 1
ATOM 560 N N . ARG A 1 76 ? -7.641 -5.766 4.66 1 97.5 76 ARG A N 1
ATOM 561 C CA . ARG A 1 76 ? -8.414 -5.375 5.832 1 97.5 76 ARG A CA 1
ATOM 562 C C . ARG A 1 76 ? -9.398 -4.258 5.492 1 97.5 76 ARG A C 1
ATOM 564 O O . ARG A 1 76 ? -10.273 -3.928 6.293 1 97.5 76 ARG A O 1
ATOM 571 N N . ASN A 1 77 ? -9.219 -3.746 4.281 1 97 77 ASN A N 1
ATOM 572 C CA . ASN A 1 77 ? -10.172 -2.74 3.834 1 97 77 ASN A CA 1
ATOM 573 C C . ASN A 1 77 ? -11.086 -3.283 2.738 1 97 77 ASN A C 1
ATOM 575 O O . ASN A 1 77 ? -11.578 -2.523 1.9 1 97 77 ASN A O 1
ATOM 579 N N . GLY A 1 78 ? -11.242 -4.555 2.672 1 96.5 78 GLY A N 1
ATOM 580 C CA . GLY A 1 78 ? -12.289 -5.188 1.889 1 96.5 78 GLY A CA 1
ATOM 581 C C . GLY A 1 78 ? -11.891 -5.449 0.45 1 96.5 78 GLY A C 1
ATOM 582 O O . GLY A 1 78 ? -12.742 -5.676 -0.408 1 96.5 78 GLY A O 1
ATOM 583 N N . VAL A 1 79 ? -10.633 -5.387 0.127 1 97.94 79 VAL A N 1
ATOM 584 C CA . VAL A 1 79 ? -10.148 -5.574 -1.235 1 97.94 79 VAL A CA 1
ATOM 585 C C . VAL A 1 79 ? -9.562 -6.977 -1.386 1 97.94 79 VAL A C 1
ATOM 587 O O . VAL A 1 79 ? -8.867 -7.469 -0.491 1 97.94 79 VAL A O 1
ATOM 590 N N . ALA A 1 80 ? -9.875 -7.707 -2.436 1 98.56 80 ALA A N 1
ATOM 591 C CA . ALA A 1 80 ? -9.148 -8.922 -2.811 1 98.56 80 ALA A CA 1
ATOM 592 C C . ALA A 1 80 ? -7.789 -8.578 -3.416 1 98.56 80 ALA A C 1
ATOM 594 O O . ALA A 1 80 ? -7.711 -8.086 -4.543 1 98.56 80 ALA A O 1
ATOM 595 N N . ALA A 1 81 ? -6.75 -8.781 -2.676 1 98.88 81 ALA A N 1
ATOM 596 C CA . ALA A 1 81 ? -5.391 -8.523 -3.143 1 98.88 81 ALA A CA 1
ATOM 597 C C . ALA A 1 81 ? -4.766 -9.781 -3.732 1 98.88 81 ALA A C 1
ATOM 599 O O . ALA A 1 81 ? -4.555 -10.766 -3.023 1 98.88 81 ALA A O 1
ATOM 600 N N . LEU A 1 82 ? -4.52 -9.844 -5.039 1 98.94 82 LEU A N 1
ATOM 601 C CA . LEU A 1 82 ? -3.85 -10.945 -5.715 1 98.94 82 LEU A CA 1
ATOM 602 C C . LEU A 1 82 ? -2.371 -10.641 -5.93 1 98.94 82 LEU A C 1
ATOM 604 O O . LEU A 1 82 ? -2.025 -9.625 -6.535 1 98.94 82 LEU A O 1
ATOM 608 N N . VAL A 1 83 ? -1.479 -11.5 -5.438 1 98.94 83 VAL A N 1
ATOM 609 C CA . VAL A 1 83 ? -0.054 -11.188 -5.41 1 98.94 83 VAL A CA 1
ATOM 610 C C . VAL A 1 83 ? 0.727 -12.289 -6.121 1 98.94 83 VAL A C 1
ATOM 612 O O . VAL A 1 83 ? 1.27 -13.188 -5.473 1 98.94 83 VAL A O 1
ATOM 615 N N . PRO A 1 84 ? 0.762 -12.258 -7.441 1 98.88 84 PRO A N 1
ATOM 616 C CA . PRO A 1 84 ? 1.725 -13.141 -8.109 1 98.88 84 PRO A CA 1
ATOM 617 C C . PRO A 1 84 ? 3.174 -12.742 -7.836 1 98.88 84 PRO A C 1
ATOM 619 O O . PRO A 1 84 ? 3.596 -11.648 -8.211 1 98.88 84 PRO A O 1
ATOM 622 N N . CYS A 1 85 ? 3.881 -13.555 -7.191 1 98.75 85 CYS A N 1
ATOM 623 C CA . CYS A 1 85 ? 5.227 -13.297 -6.695 1 98.75 85 CYS A CA 1
ATOM 624 C C . CYS A 1 85 ? 6.027 -14.586 -6.582 1 98.75 85 CYS A C 1
ATOM 626 O O . CYS A 1 85 ? 5.527 -15.586 -6.07 1 98.75 85 CYS A O 1
ATOM 628 N N . VAL A 1 86 ? 7.258 -14.547 -7.105 1 98.56 86 VAL A N 1
ATOM 629 C CA . VAL A 1 86 ? 8.094 -15.734 -6.973 1 98.56 86 VAL A CA 1
ATOM 630 C C . VAL A 1 86 ? 8.227 -16.109 -5.496 1 98.56 86 VAL A C 1
ATOM 632 O O . VAL A 1 86 ? 7.934 -17.234 -5.105 1 98.56 86 VAL A O 1
ATOM 635 N N . SER A 1 87 ? 8.641 -15.094 -4.656 1 98.56 87 SER A N 1
ATOM 636 C CA . SER A 1 87 ? 8.781 -15.258 -3.215 1 98.56 87 SER A CA 1
ATOM 637 C C . SER A 1 87 ? 9.453 -16.594 -2.873 1 98.56 87 SER A C 1
ATOM 639 O O . SER A 1 87 ? 8.867 -17.422 -2.174 1 98.56 87 SER A O 1
ATOM 641 N N . PRO A 1 88 ? 10.672 -16.703 -3.25 1 98.62 88 PRO A N 1
ATOM 642 C CA . PRO A 1 88 ? 11.312 -18.031 -3.27 1 98.62 88 PRO A CA 1
ATOM 643 C C . PRO A 1 88 ? 11.648 -18.531 -1.871 1 98.62 88 PRO A C 1
ATOM 645 O O . PRO A 1 88 ? 11.875 -19.734 -1.688 1 98.62 88 PRO A O 1
ATOM 648 N N . TYR A 1 89 ? 11.727 -17.703 -0.863 1 98.44 89 TYR A N 1
ATOM 649 C CA . TYR A 1 89 ? 12.203 -18.125 0.454 1 98.44 89 TYR A CA 1
ATOM 650 C C . TYR A 1 89 ? 11.062 -18.1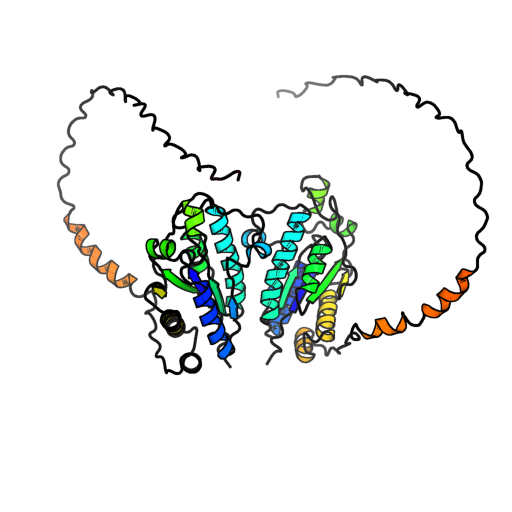41 1.461 1 98.44 89 TYR A C 1
ATOM 652 O O . TYR A 1 89 ? 10.227 -17.234 1.484 1 98.44 89 TYR A O 1
ATOM 660 N N . LYS A 1 90 ? 11.016 -19.094 2.32 1 97.88 90 LYS A N 1
ATOM 661 C CA . LYS A 1 90 ? 9.906 -19.375 3.232 1 97.88 90 LYS A CA 1
ATOM 662 C C . LYS A 1 90 ? 9.742 -18.25 4.254 1 97.88 90 LYS A C 1
ATOM 664 O O . LYS A 1 90 ? 8.617 -17.859 4.578 1 97.88 90 LYS A O 1
ATOM 669 N N . PRO A 1 91 ? 10.781 -17.656 4.77 1 96.44 91 PRO A N 1
ATOM 670 C CA . PRO A 1 91 ? 10.609 -16.703 5.859 1 96.44 91 PRO A CA 1
ATOM 671 C C . PRO A 1 91 ? 9.695 -15.539 5.473 1 96.44 91 PRO A C 1
ATOM 673 O O . PRO A 1 91 ? 8.828 -15.141 6.254 1 96.44 91 PRO A O 1
ATOM 676 N N . GLY A 1 92 ? 9.844 -15 4.297 1 97 92 GLY A N 1
ATOM 677 C CA . GLY A 1 92 ? 8.984 -13.906 3.857 1 97 92 GLY A CA 1
ATOM 678 C C . GLY A 1 92 ? 7.527 -14.312 3.734 1 97 92 GLY A C 1
ATOM 679 O O . GLY A 1 92 ? 6.637 -13.578 4.172 1 97 92 GLY A O 1
ATOM 680 N N . ARG A 1 93 ? 7.305 -15.453 3.172 1 98.25 93 ARG A N 1
ATOM 681 C CA . ARG A 1 93 ? 5.941 -15.945 3.002 1 98.25 93 ARG A CA 1
ATOM 682 C C . ARG A 1 93 ? 5.297 -16.25 4.352 1 98.25 93 ARG A C 1
ATOM 684 O O . ARG A 1 93 ? 4.125 -15.945 4.566 1 98.25 93 ARG A O 1
ATOM 691 N N . GLU A 1 94 ? 6.051 -16.844 5.238 1 97.31 94 GLU A N 1
ATOM 692 C CA . GLU A 1 94 ? 5.547 -17.188 6.562 1 97.31 94 GLU A CA 1
ATOM 693 C C . GLU A 1 94 ? 5.203 -15.93 7.359 1 97.31 94 GLU A C 1
ATOM 695 O O . GLU A 1 94 ? 4.191 -15.898 8.07 1 97.31 94 GLU A O 1
ATOM 700 N N . GLU A 1 95 ? 6.035 -14.961 7.258 1 97 95 GLU A N 1
ATOM 701 C CA . GLU A 1 95 ? 5.734 -13.695 7.914 1 97 95 GLU A CA 1
ATOM 702 C C . GLU A 1 95 ? 4.441 -13.086 7.379 1 97 95 GLU A C 1
ATOM 704 O O . GLU A 1 95 ? 3.615 -12.594 8.148 1 97 95 GLU A O 1
ATOM 709 N N . ASN A 1 96 ? 4.309 -13.109 6.082 1 98.12 96 ASN A N 1
ATOM 710 C CA . ASN A 1 96 ? 3.096 -12.578 5.469 1 98.12 96 ASN A CA 1
ATOM 711 C C . ASN A 1 96 ? 1.86 -13.367 5.898 1 98.12 96 ASN A C 1
ATOM 713 O O . ASN A 1 96 ? 0.809 -12.781 6.164 1 98.12 96 ASN A O 1
ATOM 717 N N . ARG A 1 97 ? 1.952 -14.672 5.992 1 97.69 97 ARG A N 1
ATOM 718 C CA . ARG A 1 97 ? 0.849 -15.516 6.445 1 97.69 97 ARG A CA 1
ATOM 719 C C . ARG A 1 97 ? 0.422 -15.141 7.859 1 97.69 97 ARG A C 1
ATOM 721 O O . ARG A 1 97 ? -0.771 -15.117 8.172 1 97.69 97 ARG A O 1
ATOM 728 N N . ARG A 1 98 ? 1.352 -14.828 8.703 1 96.75 98 ARG A N 1
ATOM 729 C CA . ARG A 1 98 ? 1.067 -14.469 10.086 1 96.75 98 ARG A CA 1
ATOM 730 C C . ARG A 1 98 ? 0.444 -13.078 10.18 1 96.75 98 ARG A C 1
ATOM 732 O O . ARG A 1 98 ? -0.397 -12.82 11.039 1 96.75 98 ARG A O 1
ATOM 739 N N . SER A 1 99 ? 0.832 -12.188 9.305 1 96.81 99 SER A N 1
ATOM 740 C CA . SER A 1 99 ? 0.485 -10.781 9.438 1 96.81 99 SER A CA 1
ATOM 741 C C . SER A 1 99 ? -0.824 -10.461 8.727 1 96.81 99 SER A C 1
ATOM 743 O O . SER A 1 99 ? -1.544 -9.539 9.117 1 96.81 99 SER A O 1
ATOM 745 N N . ILE A 1 100 ? -1.048 -11.211 7.664 1 97.44 100 ILE A N 1
ATOM 746 C CA . ILE A 1 100 ? -2.227 -10.914 6.855 1 97.44 100 ILE A CA 1
ATOM 747 C C . ILE A 1 100 ? -3.406 -11.75 7.336 1 97.44 100 ILE A C 1
ATOM 749 O O . ILE A 1 100 ? -3.314 -12.984 7.406 1 97.44 100 ILE A O 1
ATOM 753 N N . GLY A 1 101 ? -4.406 -11.289 7.777 1 91.56 101 GLY A N 1
ATOM 754 C CA . GLY A 1 101 ? -5.578 -11.961 8.305 1 91.56 101 GLY A CA 1
ATOM 755 C C . GLY A 1 101 ? -6.148 -13 7.352 1 91.56 101 GLY A C 1
ATOM 756 O O . GLY A 1 101 ? -5.84 -14.188 7.469 1 91.56 101 GLY A O 1
ATOM 757 N N . ARG A 1 102 ? -6.914 -12.766 6.387 1 97.44 102 ARG A N 1
ATOM 758 C CA . ARG A 1 102 ? -7.5 -13.648 5.383 1 97.44 102 ARG A CA 1
ATOM 759 C C . ARG A 1 102 ? -6.527 -13.891 4.234 1 97.44 102 ARG A C 1
ATOM 761 O O . ARG A 1 102 ? -6.488 -13.125 3.273 1 97.44 102 ARG A O 1
ATOM 768 N N . TYR A 1 103 ? -5.75 -14.984 4.434 1 98.38 103 TYR A N 1
ATOM 769 C CA . TYR A 1 103 ? -4.605 -15.289 3.582 1 98.38 103 TYR A CA 1
ATOM 770 C C . TYR A 1 103 ? -4.734 -16.672 2.963 1 98.38 103 TYR A C 1
ATOM 772 O O . TYR A 1 103 ? -4.965 -17.656 3.67 1 98.38 103 TYR A O 1
ATOM 780 N N . VAL A 1 104 ? -4.617 -16.766 1.624 1 98.75 104 VAL A N 1
ATOM 781 C CA . VAL A 1 104 ? -4.582 -18.016 0.888 1 98.75 104 VAL A CA 1
ATOM 782 C C . VAL A 1 104 ? -3.285 -18.125 0.091 1 98.75 104 VAL A C 1
ATOM 784 O O . VAL A 1 104 ? -3.035 -17.312 -0.805 1 98.75 104 VAL A O 1
ATOM 787 N N . GLU A 1 105 ? -2.455 -19.078 0.429 1 98.81 105 GLU A N 1
ATOM 788 C CA . GLU A 1 105 ? -1.229 -19.344 -0.315 1 98.81 105 GLU A CA 1
ATOM 789 C C . GLU A 1 105 ? -1.475 -20.344 -1.441 1 98.81 105 GLU A C 1
ATOM 791 O O . GLU A 1 105 ? -1.981 -21.453 -1.204 1 98.81 105 GLU A O 1
ATOM 796 N N . VAL A 1 106 ? -1.162 -19.953 -2.645 1 98.94 106 VAL A N 1
ATOM 797 C CA . VAL A 1 106 ? -1.301 -20.766 -3.84 1 98.94 106 VAL A CA 1
ATOM 798 C C . VAL A 1 106 ? 0.079 -21.109 -4.402 1 98.94 106 VAL A C 1
ATOM 800 O O . VAL A 1 106 ? 0.816 -20.203 -4.824 1 98.94 106 VAL A O 1
ATOM 803 N N . TYR A 1 107 ? 0.389 -22.359 -4.359 1 98.94 107 TYR A N 1
ATOM 804 C CA . TYR A 1 107 ? 1.635 -22.828 -4.953 1 98.94 107 TYR A CA 1
ATOM 805 C C . TYR A 1 107 ? 1.429 -23.234 -6.406 1 98.94 107 TYR A C 1
ATOM 807 O O . TYR A 1 107 ? 0.714 -24.203 -6.691 1 98.94 107 TYR A O 1
ATOM 815 N N . VAL A 1 108 ? 1.979 -22.484 -7.289 1 98.88 108 VAL A N 1
ATOM 816 C CA . VAL A 1 108 ? 1.933 -22.828 -8.711 1 98.88 108 VAL A CA 1
ATOM 817 C C . VAL A 1 108 ? 3.217 -23.547 -9.109 1 98.88 108 VAL A C 1
ATOM 819 O O . VAL A 1 108 ? 4.262 -22.922 -9.289 1 98.88 108 VAL A O 1
ATOM 822 N N . ASP A 1 109 ? 3.08 -24.75 -9.344 1 98.31 109 ASP A N 1
ATOM 823 C CA . ASP A 1 109 ? 4.227 -25.641 -9.531 1 98.31 109 ASP A CA 1
ATOM 824 C C . ASP A 1 109 ? 4.359 -26.062 -10.992 1 98.31 109 ASP A C 1
ATOM 826 O O . ASP A 1 109 ? 3.357 -26.25 -11.688 1 98.31 109 ASP A O 1
ATOM 830 N N . CYS A 1 110 ? 5.559 -26.141 -11.438 1 98.12 110 CYS A N 1
ATOM 831 C CA . CYS A 1 110 ? 5.961 -26.641 -12.742 1 98.12 110 CYS A CA 1
ATOM 832 C C . CYS A 1 110 ? 7.395 -27.156 -12.719 1 98.12 110 CYS A C 1
ATOM 834 O O . CYS A 1 110 ? 8.289 -26.484 -12.18 1 98.12 110 CYS A O 1
ATOM 836 N N . PRO A 1 111 ? 7.605 -28.422 -13.227 1 96.94 111 PRO A N 1
ATOM 837 C CA . PRO A 1 111 ? 8.977 -28.922 -13.266 1 96.94 111 PRO A CA 1
ATOM 838 C C . PRO A 1 111 ? 9.938 -27.969 -13.969 1 96.94 111 PRO A C 1
ATOM 840 O O . PRO A 1 111 ? 9.602 -27.406 -15.023 1 96.94 111 PRO A O 1
ATOM 843 N N . THR A 1 112 ? 11.141 -27.812 -13.336 1 96.44 112 THR A N 1
ATOM 844 C CA . THR A 1 112 ? 12.133 -26.875 -13.836 1 96.44 112 THR A CA 1
ATOM 845 C C . THR A 1 112 ? 12.5 -27.188 -15.281 1 96.44 112 THR A C 1
ATOM 847 O O . THR A 1 112 ? 12.68 -26.281 -16.094 1 96.44 112 THR A O 1
ATOM 850 N N . GLU A 1 113 ? 12.602 -28.453 -15.602 1 96.38 113 GLU A N 1
ATOM 851 C CA . GLU A 1 113 ? 12.953 -28.875 -16.953 1 96.38 113 GLU A CA 1
ATOM 852 C C . GLU A 1 113 ? 11.945 -28.344 -17.984 1 96.38 113 GLU A C 1
ATOM 854 O O . GLU A 1 113 ? 12.32 -27.953 -19.078 1 96.38 113 GLU A O 1
ATOM 859 N N . LYS A 1 114 ? 10.688 -28.375 -17.625 1 97.12 114 LYS A N 1
ATOM 860 C CA . LYS A 1 114 ? 9.641 -27.875 -18.5 1 97.12 114 LYS A CA 1
ATOM 861 C C . LYS A 1 114 ? 9.727 -26.359 -18.656 1 97.12 114 LYS A C 1
ATOM 863 O O . LYS A 1 114 ? 9.484 -25.828 -19.75 1 97.12 114 LYS A O 1
ATOM 868 N N . LEU A 1 115 ? 10.062 -25.703 -17.594 1 97.44 115 LEU A N 1
ATOM 869 C CA . LEU A 1 115 ? 10.203 -24.25 -17.641 1 97.44 115 LEU A CA 1
ATOM 870 C C . LEU A 1 115 ? 11.352 -23.844 -18.547 1 97.44 115 LEU A C 1
ATOM 872 O O . LEU A 1 115 ? 11.234 -22.891 -19.312 1 97.44 115 LEU A O 1
ATOM 876 N N . ILE A 1 116 ? 12.461 -24.547 -18.438 1 96.62 116 ILE A N 1
ATOM 877 C CA . ILE A 1 116 ? 13.633 -24.297 -19.266 1 96.62 116 ILE A CA 1
ATOM 878 C C . ILE A 1 116 ? 13.297 -24.547 -20.719 1 96.62 116 ILE A C 1
ATOM 880 O O . ILE A 1 116 ? 13.641 -23.75 -21.594 1 96.62 116 ILE A O 1
ATOM 884 N N . GLU A 1 117 ? 12.594 -25.625 -20.969 1 96.56 117 GLU A N 1
ATOM 885 C CA . GLU A 1 117 ? 12.227 -26.031 -22.328 1 96.56 117 GLU A CA 1
ATOM 886 C C . GLU A 1 117 ? 11.344 -24.969 -22.984 1 96.56 117 GLU A C 1
ATOM 888 O O . GLU A 1 117 ? 11.594 -24.562 -24.125 1 96.56 117 GLU A O 1
ATOM 893 N N . ARG A 1 118 ? 10.289 -24.516 -22.281 1 94.44 118 ARG A N 1
ATOM 894 C CA . ARG A 1 118 ? 9.328 -23.547 -22.812 1 94.44 118 ARG A CA 1
ATOM 895 C C . ARG A 1 118 ? 9.922 -22.156 -22.875 1 94.44 118 ARG A C 1
ATOM 897 O O . ARG A 1 118 ? 9.656 -21.391 -23.797 1 94.44 118 ARG A O 1
ATOM 904 N N . ASP A 1 119 ? 10.656 -21.766 -21.844 1 96.19 119 ASP A N 1
ATOM 905 C CA . ASP A 1 119 ? 11.297 -20.469 -21.609 1 96.19 119 ASP A CA 1
ATOM 906 C C . ASP A 1 119 ? 10.391 -19.328 -22.047 1 96.19 119 ASP A C 1
ATOM 908 O O . ASP A 1 119 ? 10.812 -18.438 -22.797 1 96.19 119 ASP A O 1
ATOM 912 N N . SER A 1 120 ? 9.148 -19.359 -21.656 1 91.69 120 SER A N 1
ATOM 913 C CA . SER A 1 120 ? 8.133 -18.391 -22.047 1 91.69 120 SER A CA 1
ATOM 914 C C . SER A 1 120 ? 8.562 -16.969 -21.688 1 91.69 120 SER A C 1
ATOM 916 O O . SER A 1 120 ? 8.07 -16 -22.266 1 91.69 120 SER A O 1
ATOM 918 N N . THR A 1 121 ? 9.516 -16.766 -20.781 1 90.56 121 THR A N 1
ATOM 919 C CA . THR A 1 121 ? 9.953 -15.438 -20.344 1 90.56 121 THR A CA 1
ATOM 920 C C . THR A 1 121 ? 11.258 -15.047 -21.031 1 90.56 121 THR A C 1
ATOM 922 O O . THR A 1 121 ? 11.656 -13.883 -21 1 90.56 121 THR A O 1
ATOM 925 N N . GLY A 1 122 ? 11.914 -16.016 -21.609 1 93.94 122 GLY A N 1
ATOM 926 C CA . GLY A 1 122 ? 13.219 -15.789 -22.203 1 93.94 122 GLY A CA 1
ATOM 927 C C . GLY A 1 122 ? 14.336 -15.648 -21.188 1 93.94 122 GLY A C 1
ATOM 928 O O . GLY A 1 122 ? 15.469 -15.312 -21.547 1 93.94 122 GLY A O 1
ATOM 929 N N . ARG A 1 123 ? 14.023 -15.922 -19.969 1 94.69 123 ARG A N 1
ATOM 930 C CA . ARG A 1 123 ? 14.977 -15.625 -18.891 1 94.69 123 ARG A CA 1
ATOM 931 C C . ARG A 1 123 ? 15.781 -16.859 -18.531 1 94.69 123 ARG A C 1
ATOM 933 O O . ARG A 1 123 ? 16.891 -16.75 -18 1 94.69 123 ARG A O 1
ATOM 940 N N . TYR A 1 124 ? 15.297 -18.031 -18.766 1 96.75 124 TYR A N 1
ATOM 941 C CA . TYR A 1 124 ? 15.992 -19.25 -18.375 1 96.75 124 TYR A CA 1
ATOM 942 C C . TYR A 1 124 ? 17.25 -19.469 -19.203 1 96.75 124 TYR A C 1
ATOM 944 O O . TYR A 1 124 ? 18.312 -19.766 -18.656 1 96.75 124 TYR A O 1
ATOM 952 N N . LYS A 1 125 ? 17.062 -19.312 -20.5 1 95.19 125 LYS A N 1
ATOM 953 C CA . LYS A 1 125 ? 18.234 -19.438 -21.375 1 95.19 125 LYS A CA 1
ATOM 954 C C . LYS A 1 125 ? 19.328 -18.453 -20.984 1 95.19 125 LYS A C 1
ATOM 956 O O . LYS A 1 125 ? 20.5 -18.797 -20.906 1 95.19 125 LYS A O 1
ATOM 961 N N . LYS A 1 126 ? 18.875 -17.234 -20.734 1 96.38 126 LYS A N 1
ATOM 962 C CA . LYS A 1 126 ? 19.812 -16.203 -20.328 1 96.38 126 LYS A CA 1
ATOM 963 C C . LYS A 1 126 ? 20.484 -16.562 -19.016 1 96.38 126 LYS A C 1
ATOM 965 O O . LYS A 1 126 ? 21.688 -16.344 -18.844 1 96.38 126 LYS A O 1
ATOM 970 N N . ALA A 1 127 ? 19.781 -17.016 -18.078 1 95.81 127 ALA A N 1
ATOM 971 C CA . ALA A 1 127 ? 20.328 -17.422 -16.781 1 95.81 127 ALA A CA 1
ATOM 972 C C . ALA A 1 127 ? 21.312 -18.578 -16.922 1 95.81 127 ALA A C 1
ATOM 974 O O . ALA A 1 127 ? 22.391 -18.562 -16.312 1 95.81 127 ALA A O 1
ATOM 975 N N . LEU A 1 128 ? 20.969 -19.531 -17.719 1 95.5 128 LEU A N 1
ATOM 976 C CA . LEU A 1 128 ? 21.812 -20.688 -17.953 1 95.5 128 LEU A CA 1
ATOM 977 C C . LEU A 1 128 ? 23.141 -20.281 -18.594 1 95.5 128 LEU A C 1
ATOM 979 O O . LEU A 1 128 ? 24.172 -20.891 -18.344 1 95.5 128 LEU A O 1
ATOM 983 N N . ASN A 1 129 ? 23.062 -19.219 -19.312 1 95.94 129 ASN A N 1
ATOM 984 C CA . ASN A 1 129 ? 24.266 -18.688 -19.969 1 95.94 129 ASN A CA 1
ATOM 985 C C . ASN A 1 129 ? 25.031 -17.766 -19.047 1 95.94 129 ASN A C 1
ATOM 987 O O . ASN A 1 129 ? 26.016 -17.141 -19.453 1 95.94 129 ASN A O 1
ATOM 991 N N . GLY A 1 130 ? 24.516 -17.547 -17.875 1 94.44 130 GLY A N 1
ATOM 992 C CA . GLY A 1 130 ? 25.219 -16.75 -16.891 1 94.44 130 GLY A CA 1
ATOM 993 C C . GLY A 1 130 ? 24.953 -15.258 -17.031 1 94.44 130 GLY A C 1
ATOM 994 O O . GLY A 1 130 ? 25.641 -14.43 -16.422 1 94.44 130 GLY A O 1
ATOM 995 N N . GLU A 1 131 ? 23.969 -14.859 -17.828 1 95.56 131 GLU A N 1
ATOM 996 C CA . GLU A 1 131 ? 23.672 -13.461 -18.094 1 95.56 131 GLU A CA 1
ATOM 997 C C . GLU A 1 131 ? 22.828 -12.852 -16.969 1 95.56 131 GLU A C 1
ATOM 999 O O . GLU A 1 131 ? 22.734 -11.633 -16.844 1 95.56 131 GLU A O 1
ATOM 1004 N N . ILE A 1 132 ? 22.094 -13.641 -16.234 1 93.69 132 ILE A N 1
ATOM 1005 C CA . ILE A 1 132 ? 21.266 -13.195 -15.109 1 93.69 132 ILE A CA 1
ATOM 1006 C C . ILE A 1 132 ? 21.766 -13.859 -13.828 1 93.69 132 ILE A C 1
ATOM 1008 O O . ILE A 1 132 ? 21.578 -15.062 -13.625 1 93.69 132 ILE A O 1
ATOM 1012 N N . PRO A 1 133 ? 22.359 -13.008 -13.016 1 92.12 133 PRO A N 1
ATOM 1013 C CA . PRO A 1 133 ? 22.812 -13.586 -11.75 1 92.12 133 PRO A CA 1
ATOM 1014 C C . PRO A 1 133 ? 21.656 -13.836 -10.773 1 92.12 133 PRO A C 1
ATOM 1016 O O . PRO A 1 133 ? 20.578 -13.258 -10.922 1 92.12 133 PRO A O 1
ATOM 1019 N N . ASN A 1 134 ? 21.766 -14.75 -9.758 1 94.88 134 ASN A N 1
ATOM 1020 C CA . ASN A 1 134 ? 20.844 -15.023 -8.656 1 94.88 134 ASN A CA 1
ATOM 1021 C C . ASN A 1 134 ? 19.453 -15.383 -9.172 1 94.88 134 ASN A C 1
ATOM 1023 O O . ASN A 1 134 ? 18.453 -14.922 -8.625 1 94.88 134 ASN A O 1
ATOM 1027 N N . PHE A 1 135 ? 19.453 -16.203 -10.266 1 96.38 135 PHE A N 1
ATOM 1028 C CA . PHE A 1 135 ? 18.188 -16.594 -10.844 1 96.38 135 PHE A CA 1
ATOM 1029 C C . PHE A 1 135 ? 17.594 -17.781 -10.094 1 96.38 135 PHE A C 1
ATOM 1031 O O . PHE A 1 135 ? 18.219 -18.844 -10 1 96.38 135 PHE A O 1
ATOM 1038 N N . ILE A 1 136 ? 16.391 -17.641 -9.602 1 97.31 136 ILE A N 1
ATOM 1039 C CA . ILE A 1 136 ? 15.734 -18.641 -8.773 1 97.31 136 ILE A CA 1
ATOM 1040 C C . ILE A 1 136 ? 15.422 -19.875 -9.609 1 97.31 136 ILE A C 1
ATOM 1042 O O . ILE A 1 136 ? 14.805 -19.781 -10.672 1 97.31 136 ILE A O 1
ATOM 1046 N N . GLY A 1 137 ? 15.82 -21.047 -9.148 1 95.31 137 GLY A N 1
ATOM 1047 C CA . GLY A 1 137 ? 15.617 -22.312 -9.844 1 95.31 137 GLY A CA 1
ATOM 1048 C C . GLY A 1 137 ? 16.812 -22.734 -10.68 1 95.31 137 GLY A C 1
ATOM 1049 O O . GLY A 1 137 ? 16.875 -23.875 -11.141 1 95.31 137 GLY A O 1
ATOM 1050 N N . ILE A 1 138 ? 17.719 -21.797 -10.945 1 95.56 138 ILE A N 1
ATOM 1051 C CA . ILE A 1 138 ? 18.922 -22.125 -11.703 1 95.56 138 ILE A CA 1
ATOM 1052 C C . ILE A 1 138 ? 20.141 -21.938 -10.82 1 95.56 138 ILE A C 1
ATOM 1054 O O . ILE A 1 138 ? 20.828 -22.906 -10.477 1 95.56 138 ILE A O 1
ATOM 1058 N N . THR A 1 139 ? 20.422 -20.672 -10.336 1 95.38 139 THR A N 1
ATOM 1059 C CA . THR A 1 139 ? 21.578 -20.391 -9.492 1 95.38 139 THR A CA 1
ATOM 1060 C C . THR A 1 139 ? 21.188 -20.328 -8.023 1 95.38 139 THR A C 1
ATOM 1062 O O . THR A 1 139 ? 22.016 -20.562 -7.137 1 95.38 139 THR A O 1
ATOM 1065 N N . GLU A 1 140 ? 19.969 -19.844 -7.754 1 96.38 140 GLU A N 1
ATOM 1066 C CA . GLU A 1 140 ? 19.438 -19.75 -6.398 1 96.38 140 GLU A CA 1
ATOM 1067 C C . GLU A 1 140 ? 18.266 -20.703 -6.207 1 96.38 140 GLU A C 1
ATOM 1069 O O . GLU A 1 140 ? 17.531 -21 -7.152 1 96.38 140 GLU A O 1
ATOM 1074 N N . PRO A 1 141 ? 18.062 -21.156 -4.969 1 96.94 141 PRO A N 1
ATOM 1075 C CA . PRO A 1 141 ? 17.016 -22.141 -4.734 1 96.94 141 PRO A CA 1
ATOM 1076 C C . PRO A 1 141 ? 15.633 -21.516 -4.617 1 96.94 141 PRO A C 1
ATOM 1078 O O . PRO A 1 141 ? 15.516 -20.328 -4.293 1 96.94 141 PRO A O 1
ATOM 1081 N N . TYR A 1 142 ? 14.672 -22.328 -4.922 1 98.38 142 TYR A N 1
ATOM 1082 C CA . TYR A 1 142 ? 13.281 -22.062 -4.582 1 98.38 142 TYR A CA 1
ATOM 1083 C C . TYR A 1 142 ? 12.805 -23 -3.471 1 98.38 142 TYR A C 1
ATOM 1085 O O . TYR A 1 142 ? 12.93 -24.219 -3.582 1 98.38 142 TYR A O 1
ATOM 1093 N N . GLU A 1 143 ? 12.281 -22.391 -2.355 1 98.44 143 GLU A N 1
ATOM 1094 C CA . GLU A 1 143 ? 11.75 -23.172 -1.241 1 98.44 143 GLU A CA 1
ATOM 1095 C C . GLU A 1 143 ? 10.234 -23.297 -1.335 1 98.44 143 GLU A C 1
ATOM 1097 O O . GLU A 1 143 ? 9.5 -22.359 -1.004 1 98.44 143 GLU A O 1
ATOM 1102 N N . PRO A 1 144 ? 9.742 -24.438 -1.786 1 98.19 144 PRO A N 1
ATOM 1103 C CA . PRO A 1 144 ? 8.289 -24.594 -1.895 1 98.19 144 PRO A CA 1
ATOM 1104 C C . PRO A 1 144 ? 7.578 -24.422 -0.557 1 98.19 144 PRO A C 1
ATOM 1106 O O . PRO A 1 144 ? 8.156 -24.688 0.498 1 98.19 144 PRO A O 1
ATOM 1109 N N . PRO A 1 145 ? 6.336 -23.922 -0.653 1 98.12 145 PRO A N 1
ATOM 1110 C CA . PRO A 1 145 ? 5.594 -23.828 0.605 1 98.12 145 PRO A CA 1
ATOM 1111 C C . PRO A 1 145 ? 5.324 -25.188 1.242 1 98.12 145 PRO A C 1
ATOM 1113 O O . PRO A 1 145 ? 5.145 -26.172 0.533 1 98.12 145 PRO A O 1
ATOM 1116 N N . ASN A 1 146 ? 5.246 -25.188 2.602 1 94.56 146 ASN A N 1
ATOM 1117 C CA . ASN A 1 146 ? 5.027 -26.422 3.34 1 94.56 146 ASN A CA 1
ATOM 1118 C C . ASN A 1 146 ? 3.574 -26.891 3.256 1 94.56 146 ASN A C 1
ATOM 1120 O O . ASN A 1 146 ? 3.299 -28.078 3.076 1 94.56 146 ASN A O 1
ATOM 1124 N N . SER A 1 147 ? 2.666 -26.016 3.445 1 95.69 147 SER A N 1
ATOM 1125 C CA . SER A 1 147 ? 1.249 -26.375 3.488 1 95.69 147 SER A CA 1
ATOM 1126 C C . SER A 1 147 ? 0.397 -25.281 2.838 1 95.69 147 SER A C 1
ATOM 1128 O O . SER A 1 147 ? -0.444 -24.672 3.496 1 95.69 147 SER A O 1
ATOM 1130 N N . PRO A 1 148 ? 0.603 -25.094 1.481 1 98.5 148 PRO A N 1
ATOM 1131 C CA . PRO A 1 148 ? -0.273 -24.141 0.813 1 98.5 148 PRO A CA 1
ATOM 1132 C C . PRO A 1 148 ? -1.733 -24.578 0.787 1 98.5 148 PRO A C 1
ATOM 1134 O O . PRO A 1 148 ? -2.014 -25.781 0.796 1 98.5 148 PRO A O 1
ATOM 1137 N N . GLU A 1 149 ? -2.605 -23.656 0.81 1 98.44 149 GLU A N 1
ATOM 1138 C CA . GLU A 1 149 ? -4.02 -24 0.703 1 98.44 149 GLU A CA 1
ATOM 1139 C C . GLU A 1 149 ? -4.34 -24.625 -0.656 1 98.44 149 GLU A C 1
ATOM 1141 O O . GLU A 1 149 ? -5.227 -25.469 -0.764 1 98.44 149 GLU A O 1
ATOM 1146 N N . VAL A 1 150 ? -3.652 -24.172 -1.703 1 98.81 150 VAL A N 1
ATOM 1147 C CA . VAL A 1 150 ? -3.902 -24.656 -3.057 1 98.81 150 VAL A CA 1
ATOM 1148 C C . VAL A 1 150 ? -2.576 -24.953 -3.754 1 98.81 150 VAL A C 1
ATOM 1150 O O . VAL A 1 150 ? -1.621 -24.188 -3.635 1 98.81 150 VAL A O 1
ATOM 1153 N N . THR A 1 151 ? -2.477 -26.047 -4.43 1 98.81 151 THR A N 1
ATOM 1154 C CA . THR A 1 151 ? -1.385 -26.359 -5.344 1 98.81 151 THR A CA 1
ATOM 1155 C C . THR A 1 151 ? -1.907 -26.531 -6.766 1 98.81 151 THR A C 1
ATOM 1157 O O . THR A 1 151 ? -2.891 -27.25 -6.988 1 98.81 151 THR A O 1
ATOM 1160 N N . ILE A 1 152 ? -1.314 -25.844 -7.633 1 98.81 152 ILE A N 1
ATOM 1161 C CA . ILE A 1 152 ? -1.627 -25.938 -9.055 1 98.81 152 ILE A CA 1
ATOM 1162 C C . ILE A 1 152 ? -0.416 -26.484 -9.812 1 98.81 152 ILE A C 1
ATOM 1164 O O . ILE A 1 152 ? 0.694 -25.969 -9.672 1 98.81 152 ILE A O 1
ATOM 1168 N N . HIS A 1 153 ? -0.609 -27.531 -10.531 1 98.5 153 HIS A N 1
ATOM 1169 C CA . HIS A 1 153 ? 0.425 -28.031 -11.438 1 98.5 153 HIS A CA 1
ATOM 1170 C C . HIS A 1 153 ? 0.218 -27.5 -12.852 1 98.5 153 HIS A C 1
ATOM 1172 O O . HIS A 1 153 ? -0.514 -28.094 -13.641 1 98.5 153 HIS A O 1
ATOM 1178 N N . SER A 1 154 ? 0.953 -26.453 -13.141 1 97.25 154 SER A N 1
ATOM 1179 C CA . SER A 1 154 ? 0.607 -25.625 -14.297 1 97.25 154 SER A CA 1
ATOM 1180 C C . SER A 1 154 ? 1.048 -26.281 -15.602 1 97.25 154 SER A C 1
ATOM 1182 O O . SER A 1 154 ? 0.636 -25.859 -16.688 1 97.25 154 SER A O 1
ATOM 1184 N N . ASN A 1 155 ? 1.883 -27.297 -15.547 1 95.75 155 ASN A N 1
ATOM 1185 C CA . ASN A 1 155 ? 2.271 -28 -16.766 1 95.75 155 ASN A CA 1
ATOM 1186 C C . ASN A 1 155 ? 1.201 -28.984 -17.203 1 95.75 155 ASN A C 1
ATOM 1188 O O . ASN A 1 155 ? 1.194 -29.438 -18.359 1 95.75 155 ASN A O 1
ATOM 1192 N N . VAL A 1 156 ? 0.264 -29.344 -16.391 1 97.06 156 VAL A N 1
ATOM 1193 C CA . VAL A 1 156 ? -0.7 -30.391 -16.75 1 97.06 156 VAL A CA 1
ATOM 1194 C C . VAL A 1 156 ? -2.119 -29.875 -16.5 1 97.06 156 VAL A C 1
ATOM 1196 O O . VAL A 1 156 ? -3.094 -30.531 -16.891 1 97.06 156 VAL A O 1
ATOM 1199 N N . GLU A 1 157 ? -2.275 -28.734 -15.805 1 96.88 157 GLU A N 1
ATOM 1200 C CA . GLU A 1 157 ? -3.576 -28.141 -15.531 1 96.88 157 GLU A CA 1
ATOM 1201 C C . GLU A 1 157 ? -3.762 -26.844 -16.312 1 96.88 157 GLU A C 1
ATOM 1203 O O . GLU A 1 157 ? -2.82 -26.062 -16.469 1 96.88 157 GLU A O 1
ATOM 1208 N N . SER A 1 158 ? -4.98 -26.609 -16.812 1 96.94 158 SER A N 1
ATOM 1209 C CA . SER A 1 158 ? -5.301 -25.344 -17.438 1 96.94 158 SER A CA 1
ATOM 1210 C C . SER A 1 158 ? -5.461 -24.234 -16.406 1 96.94 158 SER A C 1
ATOM 1212 O O . SER A 1 158 ? -5.566 -24.516 -15.203 1 96.94 158 SER A O 1
ATOM 1214 N N . VAL A 1 159 ? -5.473 -23 -16.844 1 97.56 159 VAL A N 1
ATOM 1215 C CA . VAL A 1 159 ? -5.699 -21.844 -15.977 1 97.56 159 VAL A CA 1
ATOM 1216 C C . VAL A 1 159 ? -7.066 -21.969 -15.305 1 97.56 159 VAL A C 1
ATOM 1218 O O . VAL A 1 159 ? -7.207 -21.688 -14.109 1 97.56 159 VAL A O 1
ATOM 1221 N N . GLU A 1 160 ? -8.031 -22.484 -16.062 1 96.38 160 GLU A N 1
ATOM 1222 C CA . GLU A 1 160 ? -9.391 -22.641 -15.562 1 96.38 160 GLU A CA 1
ATOM 1223 C C . GLU A 1 160 ? -9.445 -23.703 -14.453 1 96.38 160 GLU A C 1
ATOM 1225 O O . GLU A 1 160 ? -10.117 -23.5 -13.438 1 96.38 160 GLU A O 1
ATOM 1230 N N . ASP A 1 161 ? -8.742 -24.781 -14.703 1 96.94 161 ASP A N 1
ATOM 1231 C CA . ASP A 1 161 ? -8.688 -25.844 -13.695 1 96.94 161 ASP A CA 1
ATOM 12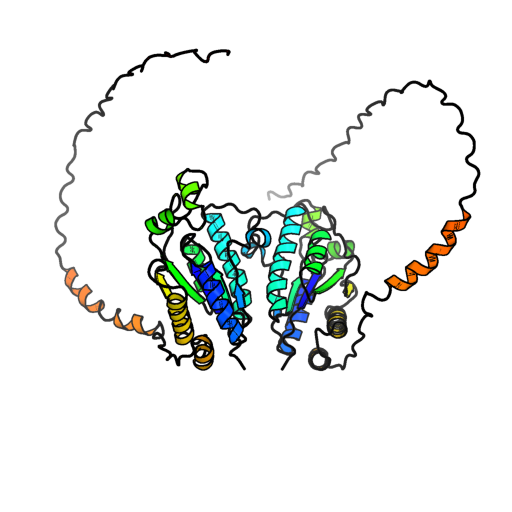32 C C . ASP A 1 161 ? -8.062 -25.328 -12.398 1 96.94 161 ASP A C 1
ATOM 1234 O O . ASP A 1 161 ? -8.594 -25.578 -11.312 1 96.94 161 ASP A O 1
ATOM 1238 N N . GLY A 1 162 ? -6.941 -24.672 -12.516 1 98 162 GLY A N 1
ATOM 1239 C CA . GLY A 1 162 ? -6.289 -24.094 -11.352 1 98 162 GLY A CA 1
ATOM 1240 C C . GLY A 1 162 ? -7.156 -23.078 -10.625 1 98 162 GLY A C 1
ATOM 1241 O O . GLY A 1 162 ? -7.23 -23.094 -9.391 1 98 162 GLY A O 1
ATOM 1242 N N . ALA A 1 163 ? -7.824 -22.266 -11.414 1 97.69 163 ALA A N 1
ATOM 1243 C CA . ALA A 1 163 ? -8.703 -21.25 -10.844 1 97.69 163 ALA A CA 1
ATOM 1244 C C . ALA A 1 163 ? -9.844 -21.891 -10.055 1 97.69 163 ALA A C 1
ATOM 1246 O O . ALA A 1 163 ? -10.242 -21.375 -9 1 97.69 163 ALA A O 1
ATOM 1247 N N . ALA A 1 164 ? -10.367 -23 -10.562 1 96.62 164 ALA A N 1
ATOM 1248 C CA . ALA A 1 164 ? -11.445 -23.688 -9.883 1 96.62 164 ALA A CA 1
ATOM 1249 C C . ALA A 1 164 ? -11.023 -24.141 -8.484 1 96.62 164 ALA A C 1
ATOM 1251 O O . ALA A 1 164 ? -11.789 -24.031 -7.527 1 96.62 164 ALA A O 1
ATOM 1252 N N . LYS A 1 165 ? -9.82 -24.609 -8.367 1 97.88 165 LYS A N 1
ATOM 1253 C CA . LYS A 1 165 ? -9.289 -25 -7.066 1 97.88 165 LYS A CA 1
ATOM 1254 C C . LYS A 1 165 ? -9.203 -23.812 -6.125 1 97.88 165 LYS A C 1
ATOM 1256 O O . LYS A 1 165 ? -9.492 -23.922 -4.934 1 97.88 165 LYS A O 1
ATOM 1261 N N . ILE A 1 166 ? -8.812 -22.672 -6.648 1 98.5 166 ILE A N 1
ATOM 1262 C CA . ILE A 1 166 ? -8.688 -21.453 -5.855 1 98.5 166 ILE A CA 1
ATOM 1263 C C . ILE A 1 166 ? -10.062 -21.016 -5.359 1 98.5 166 ILE A C 1
ATOM 1265 O O . ILE A 1 166 ? -10.25 -20.75 -4.172 1 98.5 166 ILE A O 1
ATOM 1269 N N . PHE A 1 167 ? -11.023 -21.016 -6.246 1 97.5 167 PHE A N 1
ATOM 1270 C CA . PHE A 1 167 ? -12.375 -20.609 -5.879 1 97.5 167 PHE A CA 1
ATOM 1271 C C . PHE A 1 167 ? -12.961 -21.547 -4.828 1 97.5 167 PHE A C 1
ATOM 1273 O O . PHE A 1 167 ? -13.641 -21.094 -3.902 1 97.5 167 PHE A O 1
ATOM 1280 N N . GLN A 1 168 ? -12.688 -22.828 -5.016 1 96.81 168 GLN A N 1
ATOM 1281 C CA . GLN A 1 168 ? -13.141 -23.781 -4.008 1 96.81 168 GLN A CA 1
ATOM 1282 C C . GLN A 1 168 ? -12.539 -23.453 -2.639 1 96.81 168 GLN A C 1
ATOM 1284 O O . GLN A 1 168 ? -13.242 -23.484 -1.627 1 96.81 168 GLN A O 1
ATOM 1289 N N . SER A 1 169 ? -11.281 -23.188 -2.652 1 97.81 169 SER A N 1
ATOM 1290 C CA . SER A 1 169 ? -10.625 -22.859 -1.394 1 97.81 169 SER A CA 1
ATOM 1291 C C . SER A 1 169 ? -11.227 -21.609 -0.764 1 97.81 169 SER A C 1
ATOM 1293 O O . SER A 1 169 ? -11.438 -21.562 0.45 1 97.81 169 SER A O 1
ATOM 1295 N N . LEU A 1 170 ? -11.492 -20.578 -1.528 1 97.25 170 LEU A N 1
ATOM 1296 C CA . LEU A 1 170 ? -12.094 -19.344 -1.044 1 97.25 170 LEU A CA 1
ATOM 1297 C C . LEU A 1 170 ? -13.484 -19.609 -0.461 1 97.25 170 LEU A C 1
ATOM 1299 O O . LEU A 1 170 ? -13.859 -19.016 0.548 1 97.25 170 LEU A O 1
ATOM 1303 N N . LEU A 1 171 ? -14.188 -20.5 -1.098 1 95.5 171 LEU A N 1
ATOM 1304 C CA . LEU A 1 171 ? -15.492 -20.906 -0.586 1 95.5 171 LEU A CA 1
ATOM 1305 C C . LEU A 1 171 ? -15.359 -21.625 0.749 1 95.5 171 LEU A C 1
ATOM 1307 O O . LEU A 1 171 ? -16.062 -21.312 1.709 1 95.5 171 LEU A O 1
ATOM 1311 N N . ASP A 1 172 ? -14.438 -22.562 0.765 1 96.62 172 ASP A N 1
ATOM 1312 C CA . ASP A 1 172 ? -14.25 -23.391 1.956 1 96.62 172 ASP A CA 1
ATOM 1313 C C . ASP A 1 172 ? -13.852 -22.531 3.156 1 96.62 172 ASP A C 1
ATOM 1315 O O . ASP A 1 172 ? -14.203 -22.844 4.293 1 96.62 172 ASP A O 1
ATOM 1319 N N . LEU A 1 173 ? -13.164 -21.438 2.906 1 96.06 173 LEU A N 1
ATOM 1320 C CA . LEU A 1 173 ? -12.664 -20.562 3.965 1 96.06 173 LEU A CA 1
ATOM 1321 C C . LEU A 1 173 ? -13.68 -19.484 4.297 1 96.06 173 LEU A C 1
ATOM 1323 O O . LEU A 1 173 ? -13.469 -18.688 5.223 1 96.06 173 LEU A O 1
ATOM 1327 N N . GLY A 1 174 ? -14.734 -19.359 3.52 1 94.81 174 GLY A N 1
ATOM 1328 C CA . GLY A 1 174 ? -15.797 -18.406 3.779 1 94.81 174 GLY A CA 1
ATOM 1329 C C . GLY A 1 174 ? -15.5 -17.016 3.246 1 94.81 174 GLY A C 1
ATOM 1330 O O . GLY A 1 174 ? -16.078 -16.031 3.699 1 94.81 174 GLY A O 1
ATOM 1331 N N . TYR A 1 175 ? -14.578 -16.969 2.33 1 96.25 175 TYR A N 1
ATOM 1332 C CA . TYR A 1 175 ? -14.203 -15.672 1.783 1 96.25 175 TYR A CA 1
ATOM 1333 C C . TYR A 1 175 ? -15.094 -15.297 0.607 1 96.25 175 TYR A C 1
ATOM 1335 O O . TYR A 1 175 ? -15.148 -14.125 0.205 1 96.25 175 TYR A O 1
ATOM 1343 N N . MET A 1 176 ? -15.766 -16.297 0.031 1 94.38 176 MET A N 1
ATOM 1344 C CA . MET A 1 176 ? -16.734 -16.094 -1.048 1 94.38 176 MET A CA 1
ATOM 1345 C C . MET A 1 176 ? -18 -16.891 -0.801 1 94.38 176 MET A C 1
ATOM 1347 O O . MET A 1 176 ? -17.969 -17.938 -0.14 1 94.38 176 MET A O 1
ATOM 1351 N N . SER A 1 177 ? -19.031 -16.422 -1.366 1 93.44 177 SER A N 1
ATOM 1352 C CA . SER A 1 177 ? -20.312 -17.094 -1.181 1 93.44 177 SER A CA 1
ATOM 1353 C C . SER A 1 177 ? -20.625 -18.047 -2.336 1 93.44 177 SER A C 1
ATOM 1355 O O . SER A 1 177 ? -20.047 -17.922 -3.418 1 93.44 177 SER A O 1
ATOM 1357 N N . THR A 1 178 ? -21.562 -18.953 -2.008 1 92.25 178 THR A N 1
ATOM 1358 C CA . THR A 1 178 ? -22.016 -19.859 -3.045 1 92.25 178 THR A CA 1
ATOM 1359 C C . THR A 1 178 ? -22.672 -19.109 -4.191 1 92.25 178 THR A C 1
ATOM 1361 O O . THR A 1 178 ? -22.547 -19.5 -5.355 1 92.25 178 THR A O 1
ATOM 1364 N N . GLU A 1 179 ? -23.328 -18.031 -3.902 1 91.56 179 GLU A N 1
ATOM 1365 C CA . GLU A 1 179 ? -24 -17.203 -4.914 1 91.56 179 GLU A CA 1
ATOM 1366 C C . GLU A 1 179 ? -22.984 -16.562 -5.855 1 91.56 179 GLU A C 1
ATOM 1368 O O . GLU A 1 179 ? -23.188 -16.547 -7.07 1 91.56 179 GLU A O 1
ATOM 1373 N N . GLU A 1 180 ? -21.953 -16.016 -5.266 1 93.25 180 GLU A N 1
ATOM 1374 C CA . GLU A 1 180 ? -20.891 -15.422 -6.074 1 93.25 180 GLU A CA 1
ATOM 1375 C C . GLU A 1 180 ? -20.266 -16.453 -7.008 1 93.25 180 GLU A C 1
ATOM 1377 O O . GLU A 1 180 ? -20.062 -16.188 -8.195 1 93.25 180 GLU A O 1
ATOM 1382 N N . LEU A 1 181 ? -20 -17.656 -6.48 1 92.81 181 LEU A N 1
ATOM 1383 C CA . LEU A 1 181 ? -19.328 -18.688 -7.262 1 92.81 181 LEU A CA 1
ATOM 1384 C C . LEU A 1 181 ? -20.234 -19.219 -8.359 1 92.81 181 LEU A C 1
ATOM 1386 O O . LEU A 1 181 ? -19.766 -19.594 -9.438 1 92.81 181 LEU A O 1
ATOM 1390 N N . LYS A 1 182 ? -21.5 -19.219 -8.109 1 92.25 182 LYS A N 1
ATOM 1391 C CA . LYS A 1 182 ? -22.453 -19.609 -9.148 1 92.25 182 LYS A CA 1
ATOM 1392 C C . LYS A 1 182 ? -22.375 -18.656 -10.336 1 92.25 182 LYS A C 1
ATOM 1394 O O . LYS A 1 182 ? -22.422 -19.094 -11.492 1 92.25 182 LYS A O 1
ATOM 1399 N N . VAL A 1 183 ? -22.25 -17.406 -10.055 1 91.44 183 VAL A N 1
ATOM 1400 C CA . VAL A 1 183 ? -22.156 -16.406 -11.117 1 91.44 183 VAL A CA 1
ATOM 1401 C C . VAL A 1 183 ? -20.844 -16.594 -11.883 1 91.44 183 VAL A C 1
ATOM 1403 O O . VAL A 1 183 ? -20.828 -16.5 -13.109 1 91.44 183 VAL A O 1
ATOM 1406 N N . ILE A 1 184 ? -19.75 -16.906 -11.242 1 92.06 184 ILE A N 1
ATOM 1407 C CA . ILE A 1 184 ? -18.406 -16.969 -11.812 1 92.06 184 ILE A CA 1
ATOM 1408 C C . ILE A 1 184 ? -18.25 -18.266 -12.609 1 92.06 184 ILE A C 1
ATOM 1410 O O . ILE A 1 184 ? -17.719 -18.266 -13.719 1 92.06 184 ILE A O 1
ATOM 1414 N N . THR A 1 185 ? -18.719 -19.375 -12.07 1 87.62 185 THR A N 1
ATOM 1415 C CA . THR A 1 185 ? -18.406 -20.672 -12.633 1 87.62 185 THR A CA 1
ATOM 1416 C C . THR A 1 185 ? -19.578 -21.219 -13.445 1 87.62 185 THR A C 1
ATOM 1418 O O . THR A 1 185 ? -19.422 -22.156 -14.234 1 87.62 185 THR A O 1
ATOM 1421 N N . GLY A 1 186 ? -20.734 -20.547 -13.266 1 83.5 186 GLY A N 1
ATOM 1422 C CA . GLY A 1 186 ? -21.938 -21.078 -13.906 1 83.5 186 GLY A CA 1
ATOM 1423 C C . GLY A 1 186 ? -22.469 -22.328 -13.234 1 83.5 186 GLY A C 1
ATOM 1424 O O . GLY A 1 186 ? -23.453 -22.906 -13.688 1 83.5 186 GLY A O 1
ATOM 1425 N N . LYS A 1 187 ? -21.719 -22.844 -12.258 1 77.88 187 LYS A N 1
ATOM 1426 C CA . LYS A 1 187 ? -22.094 -24.062 -11.547 1 77.88 187 LYS A CA 1
ATOM 1427 C C . LYS A 1 187 ? -22.234 -23.812 -10.055 1 77.88 187 LYS A C 1
ATOM 1429 O O . LYS A 1 187 ? -21.641 -22.891 -9.516 1 77.88 187 LYS A O 1
ATOM 1434 N N . LYS A 1 188 ? -23.25 -24.562 -9.43 1 71.62 188 LYS A N 1
ATOM 1435 C CA . LYS A 1 188 ? -23.375 -24.516 -7.977 1 71.62 188 LYS A CA 1
ATOM 1436 C C . LYS A 1 188 ? -22.234 -25.266 -7.293 1 71.62 188 LYS A C 1
ATOM 1438 O O . LYS A 1 188 ? -21.984 -26.438 -7.59 1 71.62 188 LYS A O 1
ATOM 1443 N N . MET A 1 189 ? -21.469 -24.547 -6.535 1 72.62 189 MET A N 1
ATOM 1444 C CA . MET A 1 189 ? -20.375 -25.156 -5.785 1 72.62 189 MET A CA 1
ATOM 1445 C C . MET A 1 189 ? -20.734 -25.297 -4.309 1 72.62 189 MET A C 1
ATOM 1447 O O . MET A 1 189 ? -21.5 -24.5 -3.775 1 72.62 189 MET A O 1
ATOM 1451 N N . LYS A 1 190 ? -20.297 -26.453 -3.578 1 71.75 190 LYS A N 1
ATOM 1452 C CA . LYS A 1 190 ? -20.562 -26.688 -2.162 1 71.75 190 LYS A CA 1
ATOM 1453 C C . LYS A 1 190 ? -19.312 -26.453 -1.323 1 71.75 190 LYS A C 1
ATOM 1455 O O . LYS A 1 190 ? -18.203 -26.859 -1.713 1 71.75 190 LYS A O 1
ATOM 1460 N N . ALA A 1 191 ? -19.516 -25.719 -0.178 1 74.19 191 ALA A N 1
ATOM 1461 C CA . ALA A 1 191 ? -18.406 -25.469 0.732 1 74.19 191 ALA A CA 1
ATOM 1462 C C . ALA A 1 191 ? -17.984 -26.734 1.469 1 74.19 191 ALA A C 1
ATOM 1464 O O . ALA A 1 191 ? -18.844 -27.547 1.851 1 74.19 191 ALA A O 1
ATOM 1465 N N . ASN A 1 192 ? -16.688 -27.031 1.518 1 70.56 192 ASN A N 1
ATOM 1466 C CA . ASN A 1 192 ? -16.094 -28.062 2.359 1 70.56 192 ASN A CA 1
ATOM 1467 C C . ASN A 1 192 ? -15.156 -27.469 3.404 1 70.56 192 ASN A C 1
ATOM 1469 O O . ASN A 1 192 ? -13.93 -27.5 3.236 1 70.56 192 ASN A O 1
ATOM 1473 N N . PRO A 1 193 ? -15.727 -26.953 4.547 1 65.38 193 PRO A N 1
ATOM 1474 C CA . PRO A 1 193 ? -14.883 -26.219 5.496 1 65.38 193 PRO A CA 1
ATOM 1475 C C . PRO A 1 193 ? -13.836 -27.109 6.156 1 65.38 193 PRO A C 1
ATOM 1477 O O . PRO A 1 193 ? -14.094 -28.297 6.398 1 65.38 193 PRO A O 1
ATOM 1480 N N . LEU A 1 194 ? -12.555 -26.797 6.113 1 59.03 194 LEU A N 1
ATOM 1481 C CA . LEU A 1 194 ? -11.523 -27.516 6.836 1 59.03 194 LEU A CA 1
ATOM 1482 C C . LEU A 1 194 ? -11.75 -27.438 8.344 1 59.03 194 LEU A C 1
ATOM 1484 O O . LEU A 1 194 ? -12.25 -26.438 8.852 1 59.03 194 LEU A O 1
ATOM 1488 N N . PRO A 1 195 ? -11.617 -28.625 9.062 1 54.12 195 PRO A N 1
ATOM 1489 C CA . PRO A 1 195 ? -11.773 -28.594 10.516 1 54.12 195 PRO A CA 1
ATOM 1490 C C . PRO A 1 195 ? -10.891 -27.531 11.172 1 54.12 195 PRO A C 1
ATOM 1492 O O . PRO A 1 195 ? -9.805 -27.219 10.664 1 54.12 195 PRO A O 1
ATOM 1495 N N . ALA A 1 196 ? -11.359 -26.891 12.062 1 47.88 196 ALA A N 1
ATOM 1496 C CA . ALA A 1 196 ? -10.578 -25.891 12.805 1 47.88 196 ALA A CA 1
ATOM 1497 C C . ALA A 1 196 ? -9.258 -26.484 13.289 1 47.88 196 ALA A C 1
ATOM 1499 O O . ALA A 1 196 ? -9.211 -27.625 13.742 1 47.88 196 ALA A O 1
ATOM 1500 N N . LYS A 1 197 ? -8.156 -25.938 12.93 1 44.38 197 LYS A N 1
ATOM 1501 C CA . LYS A 1 197 ? -6.816 -26.422 13.273 1 44.38 197 LYS A CA 1
ATOM 1502 C C . LYS A 1 197 ? -6.746 -26.844 14.742 1 44.38 197 LYS A C 1
ATOM 1504 O O . LYS A 1 197 ? -5.703 -27.312 15.203 1 44.38 197 LYS A O 1
ATOM 1509 N N . GLY A 1 198 ? -7.523 -26.578 15.695 1 37.72 198 GLY A N 1
ATOM 1510 C CA . GLY A 1 198 ? -7.336 -26.922 17.094 1 37.72 198 GLY A CA 1
ATOM 1511 C C . GLY A 1 198 ? -7.547 -28.406 17.391 1 37.72 198 GLY A C 1
ATOM 1512 O O . GLY A 1 198 ? -7.277 -28.859 18.5 1 37.72 198 GLY A O 1
ATOM 1513 N N . GLU A 1 199 ? -8.227 -29.172 16.578 1 38.38 199 GLU A N 1
ATOM 1514 C CA . GLU A 1 199 ? -8.656 -30.484 17.047 1 38.38 199 GLU A CA 1
ATOM 1515 C C . GLU A 1 199 ? -7.613 -31.547 16.734 1 38.38 199 GLU A C 1
ATOM 1517 O O . GLU A 1 199 ? -7.711 -32.688 17.219 1 38.38 199 GLU A O 1
ATOM 1522 N N . LYS A 1 200 ? -6.742 -31.438 15.914 1 36.03 200 LYS A N 1
ATOM 1523 C CA . LYS A 1 200 ? -5.797 -32.531 15.656 1 36.03 200 LYS A CA 1
ATOM 1524 C C . LYS A 1 200 ? -4.73 -32.594 16.75 1 36.03 200 LYS A C 1
ATOM 1526 O O . LYS A 1 200 ? -3.9 -33.5 16.75 1 36.03 200 LYS A O 1
ATOM 1531 N N . ALA A 1 201 ? -4.496 -31.547 17.547 1 36.75 201 ALA A N 1
ATOM 1532 C CA . ALA A 1 201 ? -3.402 -31.641 18.516 1 36.75 201 ALA A CA 1
ATOM 1533 C C . ALA A 1 201 ? -3.775 -32.531 19.688 1 36.75 201 ALA A C 1
ATOM 1535 O O . ALA A 1 201 ? -2.918 -32.906 20.484 1 36.75 201 ALA A O 1
ATOM 1536 N N . GLU A 1 202 ? -5.016 -32.875 19.812 1 33.44 202 GLU A N 1
ATOM 1537 C CA . GLU A 1 202 ? -5.32 -33.656 21.016 1 33.44 202 GLU A CA 1
ATOM 1538 C C . GLU A 1 202 ? -5.043 -35.125 20.812 1 33.44 202 GLU A C 1
ATOM 1540 O O . GLU A 1 202 ? -4.766 -35.844 21.781 1 33.44 202 GLU A O 1
ATOM 1545 N N . LYS A 1 203 ? -5.102 -35.688 19.578 1 37.03 203 LYS A N 1
ATOM 1546 C CA . LYS A 1 203 ? -5.031 -37.156 19.5 1 37.03 203 LYS A CA 1
ATOM 1547 C C . LYS A 1 203 ? -3.582 -37.625 19.5 1 37.03 203 LYS A C 1
ATOM 1549 O O . LYS A 1 203 ? -3.318 -38.812 19.672 1 37.03 203 LYS A O 1
ATOM 1554 N N . ALA A 1 204 ? -2.656 -36.781 19.109 1 36.03 204 ALA A N 1
ATOM 1555 C CA . ALA A 1 204 ? -1.3 -37.312 18.984 1 36.03 204 ALA A CA 1
ATOM 1556 C C . ALA A 1 204 ? -0.619 -37.375 20.344 1 36.03 204 ALA A C 1
ATOM 1558 O O . ALA A 1 204 ? 0.399 -38.062 20.5 1 36.03 204 ALA A O 1
ATOM 1559 N N . GLU A 1 205 ? -1.089 -36.625 21.297 1 32.91 205 GLU A N 1
ATOM 1560 C CA . GLU A 1 205 ? -0.412 -36.625 22.594 1 32.91 205 GLU A CA 1
ATOM 1561 C C . GLU A 1 205 ? -0.764 -37.875 23.406 1 32.91 205 GLU A C 1
ATOM 1563 O O . GLU A 1 205 ? -0.136 -38.156 24.422 1 32.91 205 GLU A O 1
ATOM 1568 N N . LYS A 1 206 ? -1.908 -38.469 23 1 37.53 206 LYS A N 1
ATOM 1569 C CA . LYS A 1 206 ? -2.289 -39.531 23.922 1 37.53 206 LYS A CA 1
ATOM 1570 C C . LYS A 1 206 ? -1.462 -40.781 23.672 1 37.53 206 LYS A C 1
ATOM 1572 O O . LYS A 1 206 ? -1.483 -41.719 24.484 1 37.53 206 LYS A O 1
ATOM 1577 N N . GLY A 1 207 ? -0.966 -41 22.406 1 32.69 207 GLY A N 1
ATOM 1578 C CA . GLY A 1 207 ? -0.379 -42.312 22.125 1 32.69 207 GLY A CA 1
ATOM 1579 C C . GLY A 1 207 ? 1.032 -42.438 22.672 1 32.69 207 GLY A C 1
ATOM 1580 O O . GLY A 1 207 ? 1.594 -43.562 22.672 1 32.69 207 GLY A O 1
ATOM 1581 N N . GLY A 1 208 ? 1.755 -41.281 22.859 1 29.34 208 GLY A N 1
ATOM 1582 C CA . GLY A 1 208 ? 3.18 -41.344 23.141 1 29.34 208 GLY A CA 1
ATOM 1583 C C . GLY A 1 208 ? 3.49 -41.688 24.578 1 29.34 208 GLY A C 1
ATOM 1584 O O . GLY A 1 208 ? 4.656 -41.719 24.984 1 29.34 208 GLY A O 1
ATOM 1585 N N . ALA A 1 209 ? 2.486 -41.562 25.469 1 32.59 209 ALA A N 1
ATOM 1586 C CA . ALA A 1 209 ? 2.854 -41.656 26.875 1 32.59 209 ALA A CA 1
ATOM 1587 C C . ALA A 1 209 ? 3.242 -43.094 27.234 1 32.59 209 ALA A C 1
ATOM 1589 O O . ALA A 1 209 ? 3.85 -43.344 28.281 1 32.59 209 ALA A O 1
ATOM 1590 N N . LYS A 1 210 ? 2.697 -44.031 26.547 1 34.25 210 LYS A N 1
ATOM 1591 C CA . LYS A 1 210 ? 2.824 -45.375 27.094 1 34.25 210 LYS A CA 1
ATOM 1592 C C . LYS A 1 210 ? 4.211 -45.938 26.812 1 34.25 210 LYS A C 1
ATOM 1594 O O . LYS A 1 210 ? 4.637 -46.906 27.469 1 34.25 210 LYS A O 1
ATOM 1599 N N . ALA A 1 211 ? 4.863 -45.469 25.766 1 30.92 211 ALA A N 1
ATOM 1600 C CA . ALA A 1 211 ? 6.031 -46.25 25.391 1 30.92 211 ALA A CA 1
ATOM 1601 C C . ALA A 1 211 ? 7.242 -45.906 26.234 1 30.92 211 ALA A C 1
ATOM 1603 O O . ALA A 1 211 ? 8.297 -46.531 26.141 1 30.92 211 ALA A O 1
ATOM 1604 N N . ARG A 1 212 ? 7.168 -44.688 26.953 1 31.2 212 ARG A N 1
ATOM 1605 C CA . ARG A 1 212 ? 8.438 -44.25 27.531 1 31.2 212 ARG A CA 1
ATOM 1606 C C . ARG A 1 212 ? 8.766 -45.031 28.797 1 31.2 212 ARG A C 1
ATOM 1608 O O . ARG A 1 212 ? 9.805 -44.812 29.422 1 31.2 212 ARG A O 1
ATOM 1615 N N . ARG A 1 213 ? 7.809 -45.719 29.312 1 29.22 213 ARG A N 1
ATOM 1616 C CA . ARG A 1 213 ? 8.141 -46.188 30.656 1 29.22 213 ARG A CA 1
ATOM 1617 C C . ARG A 1 213 ? 9.172 -47.312 30.594 1 29.22 213 ARG A C 1
ATOM 1619 O O . ARG A 1 213 ? 9.773 -47.688 31.625 1 29.22 213 ARG A O 1
ATOM 1626 N N . ALA A 1 214 ? 9.172 -48.125 29.469 1 30.38 214 ALA A N 1
ATOM 1627 C CA . ALA A 1 214 ? 9.766 -49.438 29.656 1 30.38 214 ALA A CA 1
ATOM 1628 C C . ALA A 1 214 ? 11.289 -49.344 29.672 1 30.38 214 ALA A C 1
ATOM 1630 O O . ALA A 1 214 ? 11.961 -50.312 30.062 1 30.38 214 ALA A O 1
ATOM 1631 N N . GLU A 1 215 ? 11.852 -48.281 29 1 28.41 215 GLU A N 1
ATOM 1632 C CA . GLU A 1 215 ? 13.234 -48.594 28.641 1 28.41 215 GLU A CA 1
ATOM 1633 C C . GLU A 1 215 ? 14.172 -48.312 29.828 1 28.41 215 GLU A C 1
ATOM 1635 O O . GLU A 1 215 ? 15.398 -48.344 29.656 1 28.41 215 GLU A O 1
ATOM 1640 N N . GLU A 1 216 ? 13.57 -48.031 30.984 1 28.62 216 GLU A N 1
ATOM 1641 C CA . GLU A 1 216 ? 14.461 -47.375 31.938 1 28.62 216 GLU A CA 1
ATOM 1642 C C . GLU A 1 216 ? 15.484 -48.344 32.5 1 28.62 216 GLU A C 1
ATOM 1644 O O . GLU A 1 216 ? 16.422 -47.938 33.188 1 28.62 216 GLU A O 1
ATOM 1649 N N . SER A 1 217 ? 15.141 -49.562 32.469 1 28.39 217 SER A N 1
ATOM 1650 C CA . SER A 1 217 ? 15.773 -50.25 33.562 1 28.39 217 SER A CA 1
ATOM 1651 C C . SER A 1 217 ? 17.203 -50.656 33.25 1 28.39 217 SER A C 1
ATOM 1653 O O . SER A 1 217 ? 17.797 -51.5 33.938 1 28.39 217 SER A O 1
ATOM 1655 N N . LYS A 1 218 ? 17.656 -50.281 31.984 1 30.42 218 LYS A N 1
ATOM 1656 C CA . LYS A 1 218 ? 18.828 -51.125 31.766 1 30.42 218 LYS A CA 1
ATOM 1657 C C . LYS A 1 218 ? 19.969 -50.719 32.688 1 30.42 218 LYS A C 1
ATOM 1659 O O . LYS A 1 218 ? 20.266 -49.531 32.844 1 30.42 218 LYS A O 1
ATOM 1664 N N . PRO A 1 219 ? 20.5 -51.562 33.5 1 28.53 219 PRO A N 1
ATOM 1665 C CA . PRO A 1 219 ? 21.484 -51.406 34.594 1 28.53 219 PRO A CA 1
ATOM 1666 C C . PRO A 1 219 ? 22.797 -50.781 34.094 1 28.53 219 PRO A C 1
ATOM 1668 O O . PRO A 1 219 ? 23.203 -51.031 32.938 1 28.53 219 PRO A O 1
ATOM 1671 N N . ALA A 1 220 ? 23.109 -49.5 34.531 1 25.36 220 ALA A N 1
ATOM 1672 C CA . ALA A 1 220 ? 24.219 -48.594 34.25 1 25.36 220 ALA A CA 1
ATOM 1673 C C . ALA A 1 220 ? 25.562 -49.312 34.344 1 25.36 220 ALA A C 1
ATOM 1675 O O . ALA A 1 220 ? 25.906 -49.875 35.406 1 25.36 220 ALA A O 1
ATOM 1676 N N . ALA A 1 221 ? 25.844 -50.062 33.125 1 24.64 221 ALA A N 1
ATOM 1677 C CA . ALA A 1 221 ? 27.109 -50.812 33.125 1 24.64 221 ALA A CA 1
ATOM 1678 C C . ALA A 1 221 ? 28.281 -49.875 33.469 1 24.64 221 ALA A C 1
ATOM 1680 O O . ALA A 1 221 ? 28.234 -48.688 33.219 1 24.64 221 ALA A O 1
ATOM 1681 N N . LYS A 1 222 ? 29.125 -50.281 34.344 1 25.41 222 LYS A N 1
ATOM 1682 C CA . LYS A 1 222 ? 30.281 -49.719 35.062 1 25.41 222 LYS A CA 1
ATOM 1683 C C . LYS A 1 222 ? 31.328 -49.219 34.062 1 25.41 222 LYS A C 1
ATOM 1685 O O . LYS A 1 222 ? 31.734 -49.938 33.156 1 25.41 222 LYS A O 1
ATOM 1690 N N . ALA A 1 223 ? 31.422 -47.844 33.875 1 23.52 223 ALA A N 1
ATOM 1691 C CA . ALA A 1 223 ? 32.188 -46.969 32.969 1 23.52 223 ALA A CA 1
ATOM 1692 C C . ALA A 1 223 ? 33.656 -47.344 33 1 23.52 223 ALA A C 1
ATOM 1694 O O . ALA A 1 223 ? 34.281 -47.406 34.062 1 23.52 223 ALA A O 1
ATOM 1695 N N . PRO A 1 224 ? 34.062 -48.156 31.875 1 22.67 224 PRO A N 1
ATOM 1696 C CA . PRO A 1 224 ? 35.438 -48.594 31.875 1 22.67 224 PRO A CA 1
ATOM 1697 C C . PRO A 1 224 ? 36.438 -47.438 31.875 1 22.67 224 PRO A C 1
ATOM 1699 O O . PRO A 1 224 ? 36.094 -46.312 31.469 1 22.67 224 PRO A O 1
ATOM 1702 N N . LYS A 1 225 ? 37.625 -47.656 32.469 1 22.11 225 LYS A N 1
ATOM 1703 C CA . LYS A 1 225 ? 38.781 -46.844 32.875 1 22.11 225 LYS A CA 1
ATOM 1704 C C . LYS A 1 225 ? 39.469 -46.219 31.656 1 22.11 225 LYS A C 1
ATOM 1706 O O . LYS A 1 225 ? 39.5 -46.812 30.594 1 22.11 225 LYS A O 1
ATOM 1711 N N . ALA A 1 226 ? 39.656 -44.844 31.594 1 21.5 226 ALA A N 1
ATOM 1712 C CA . ALA A 1 226 ? 40.062 -43.75 30.703 1 21.5 226 ALA A CA 1
ATOM 1713 C C . ALA A 1 226 ? 41.438 -43.969 30.125 1 21.5 226 ALA A C 1
ATOM 1715 O O . ALA A 1 226 ? 42.438 -43.969 30.859 1 21.5 226 ALA A O 1
ATOM 1716 N N . ASP A 1 227 ? 41.562 -45.062 29.172 1 19.41 227 ASP A N 1
ATOM 1717 C CA . ASP A 1 227 ? 42.969 -45.188 28.812 1 19.41 227 ASP A CA 1
ATOM 1718 C C . ASP A 1 227 ? 43.469 -43.969 28.062 1 19.41 227 ASP A C 1
ATOM 1720 O O . ASP A 1 227 ? 42.719 -43.344 27.312 1 19.41 227 ASP A O 1
ATOM 1724 N N . LYS A 1 228 ? 44.656 -43.344 28.281 1 19.98 228 LYS A N 1
ATOM 1725 C CA . LYS A 1 228 ? 45.406 -42.094 28.141 1 19.98 228 LYS A CA 1
ATOM 1726 C C . LYS A 1 228 ? 45.75 -41.812 26.672 1 19.98 228 LYS A C 1
ATOM 1728 O O . LYS A 1 228 ? 45.688 -40.656 26.219 1 19.98 228 LYS A O 1
ATOM 1733 N N . GLY A 1 229 ? 46.406 -42.594 25.797 1 18.08 229 GLY A N 1
ATOM 1734 C CA . GLY A 1 229 ? 47.656 -42.062 25.266 1 18.08 229 GLY A CA 1
ATOM 1735 C C . GLY A 1 229 ? 47.5 -41.438 23.891 1 18.08 229 GLY A C 1
ATOM 1736 O O . GLY A 1 229 ? 48.281 -40.562 23.516 1 18.08 229 GLY A O 1
ATOM 1737 N N . ALA A 1 230 ? 46.688 -41.938 22.844 1 19.19 230 ALA A N 1
ATOM 1738 C CA . ALA A 1 230 ? 47.375 -41.969 21.562 1 19.19 230 ALA A CA 1
ATOM 1739 C C . ALA A 1 230 ? 47.312 -40.625 20.875 1 19.19 230 ALA A C 1
ATOM 1741 O O . ALA A 1 230 ? 46.312 -39.875 21 1 19.19 230 ALA A O 1
ATOM 1742 N N . LYS A 1 231 ? 48.375 -40.219 20.078 1 21.06 231 LYS A N 1
ATOM 1743 C CA . LYS A 1 231 ? 49.125 -39.125 19.484 1 21.06 231 LYS A CA 1
ATOM 1744 C C . LYS A 1 231 ? 48.469 -38.656 18.188 1 21.06 231 LYS A C 1
ATOM 1746 O O . LYS A 1 231 ? 48.031 -39.469 17.375 1 21.06 231 LYS A O 1
ATOM 1751 N N . ALA A 1 232 ? 48.125 -37.406 17.969 1 21.14 232 ALA A N 1
ATOM 1752 C CA . ALA A 1 232 ? 47.25 -36.594 17.125 1 21.14 232 ALA A CA 1
ATOM 1753 C C . ALA A 1 232 ? 47.812 -36.469 15.711 1 21.14 232 ALA A C 1
ATOM 1755 O O . ALA A 1 232 ? 48.906 -35.938 15.531 1 21.14 232 ALA A O 1
ATOM 1756 N N . ARG A 1 233 ? 47.625 -37.5 14.812 1 20.23 233 ARG A N 1
ATOM 1757 C CA . ARG A 1 233 ? 48.344 -37.5 13.547 1 20.23 233 ARG A CA 1
ATOM 1758 C C . ARG A 1 233 ? 47.938 -36.281 12.703 1 20.23 233 ARG A C 1
ATOM 1760 O O . ARG A 1 233 ? 46.781 -35.844 12.758 1 20.23 233 ARG A O 1
ATOM 1767 N N . PRO A 1 234 ? 48.812 -35.594 11.898 1 22.2 234 PRO A N 1
ATOM 1768 C CA . PRO A 1 234 ? 49.031 -34.312 11.211 1 22.2 234 PRO A CA 1
ATOM 1769 C C . PRO A 1 234 ? 48.25 -34.219 9.898 1 22.2 234 PRO A C 1
ATOM 1771 O O . PRO A 1 234 ? 48.281 -35.156 9.094 1 22.2 234 PRO A O 1
ATOM 1774 N N . ALA A 1 235 ? 47.094 -33.656 9.805 1 21.36 235 ALA A N 1
ATOM 1775 C CA . ALA A 1 235 ? 46.125 -33.656 8.727 1 21.36 235 ALA A CA 1
ATOM 1776 C C . ALA A 1 235 ? 46.656 -33 7.477 1 21.36 235 ALA A C 1
ATOM 1778 O O . ALA A 1 235 ? 47.125 -31.844 7.535 1 21.36 235 ALA A O 1
ATOM 1779 N N . THR A 1 236 ? 47.281 -33.75 6.535 1 19.27 236 THR A N 1
ATOM 1780 C CA . THR A 1 236 ? 47.938 -33.344 5.289 1 19.27 236 THR A CA 1
ATOM 1781 C C . THR A 1 236 ? 46.938 -32.625 4.375 1 19.27 236 THR A C 1
ATOM 1783 O O . THR A 1 236 ? 45.781 -33.031 4.262 1 19.27 236 THR A O 1
ATOM 1786 N N . ARG A 1 237 ? 47.031 -31.328 4.055 1 22.34 237 ARG A N 1
ATOM 1787 C CA . ARG A 1 237 ? 46.375 -30.219 3.361 1 22.34 237 ARG A CA 1
ATOM 1788 C C . ARG A 1 237 ? 46.281 -30.484 1.863 1 22.34 237 ARG A C 1
ATOM 1790 O O . ARG A 1 237 ? 47.281 -30.422 1.155 1 22.34 237 ARG A O 1
ATOM 1797 N N . ALA A 1 238 ? 45.719 -31.578 1.33 1 20.23 238 ALA A N 1
ATOM 1798 C CA . ALA A 1 238 ? 45.875 -31.906 -0.085 1 20.23 238 ALA A CA 1
ATOM 1799 C C . ALA A 1 238 ? 45.281 -30.797 -0.969 1 20.23 238 ALA A C 1
ATOM 1801 O O . ALA A 1 238 ? 44.281 -30.188 -0.623 1 20.23 238 ALA A O 1
ATOM 1802 N N . ALA A 1 239 ? 46 -30.25 -2.02 1 21.98 239 ALA A N 1
ATOM 1803 C CA . ALA A 1 239 ? 46.25 -29.188 -2.979 1 21.98 239 ALA A CA 1
ATOM 1804 C C . ALA A 1 239 ? 45.25 -29.203 -4.113 1 21.98 239 ALA A C 1
ATOM 1806 O O . ALA A 1 239 ? 45.25 -28.328 -4.973 1 21.98 239 ALA A O 1
ATOM 1807 N N . ARG A 1 240 ? 44.094 -30 -4.051 1 20.42 240 ARG A N 1
ATOM 1808 C CA . ARG A 1 240 ? 43.75 -30.391 -5.414 1 20.42 240 ARG A CA 1
ATOM 1809 C C . ARG A 1 240 ? 43.25 -29.188 -6.215 1 20.42 240 ARG A C 1
ATOM 1811 O O . ARG A 1 240 ? 42.281 -28.547 -5.828 1 20.42 240 ARG A O 1
ATOM 1818 N N . VAL A 1 241 ? 44.094 -28.453 -6.957 1 21.62 241 VAL A N 1
ATOM 1819 C CA . VAL A 1 241 ? 43.969 -27.281 -7.809 1 21.62 241 VAL A CA 1
ATOM 1820 C C . VAL A 1 241 ? 43.031 -27.578 -8.961 1 21.62 241 VAL A C 1
ATOM 1822 O O . VAL A 1 241 ? 43.219 -28.516 -9.719 1 21.62 241 VAL A O 1
ATOM 1825 N N . ALA A 1 242 ? 41.75 -27.406 -8.734 1 21.52 242 ALA A N 1
ATOM 1826 C CA . ALA A 1 242 ? 40.719 -27.703 -9.719 1 21.52 242 ALA A CA 1
ATOM 1827 C C . ALA A 1 242 ? 40.906 -26.875 -10.984 1 21.52 242 ALA A C 1
ATOM 1829 O O . ALA A 1 242 ? 41.25 -25.703 -10.906 1 21.52 242 ALA A O 1
ATOM 1830 N N . LYS A 1 243 ? 41.094 -27.547 -12.148 1 21.66 243 LYS A N 1
ATOM 1831 C CA . LYS A 1 243 ? 41.375 -27.156 -13.523 1 21.66 243 LYS A CA 1
ATOM 1832 C C . LYS A 1 243 ? 40.25 -26.281 -14.094 1 21.66 243 LYS A C 1
ATOM 1834 O O . LYS A 1 243 ? 39.094 -26.641 -14.016 1 21.66 243 LYS A O 1
ATOM 1839 N N . PRO A 1 244 ? 40.469 -24.953 -14.188 1 22.59 244 PRO A N 1
ATOM 1840 C CA . PRO A 1 244 ? 39.5 -23.969 -14.734 1 22.59 244 PRO A CA 1
ATOM 1841 C C . PRO A 1 244 ? 39.094 -24.281 -16.172 1 22.59 244 PRO A C 1
ATOM 1843 O O . PRO A 1 244 ? 39.938 -24.594 -17 1 22.59 244 PRO A O 1
ATOM 1846 N N . ALA A 1 245 ? 37.969 -24.891 -16.359 1 20.94 245 ALA A N 1
ATOM 1847 C CA . ALA A 1 245 ? 37.5 -25.312 -17.672 1 20.94 245 ALA A CA 1
ATOM 1848 C C . ALA A 1 245 ? 37.5 -24.141 -18.656 1 20.94 245 ALA A C 1
ATOM 1850 O O . ALA A 1 245 ? 37.344 -22.984 -18.234 1 20.94 245 ALA A O 1
ATOM 1851 N N . ALA A 1 246 ? 37.781 -24.375 -20.047 1 20.64 246 ALA A N 1
ATOM 1852 C CA . ALA A 1 246 ? 38.188 -23.797 -21.328 1 20.64 246 ALA A CA 1
ATOM 1853 C C . ALA A 1 246 ? 37.062 -22.953 -21.922 1 20.64 246 ALA A C 1
ATOM 1855 O O . ALA A 1 246 ? 35.906 -23.391 -21.969 1 20.64 246 ALA A O 1
ATOM 1856 N N . ALA A 1 247 ? 37.062 -21.609 -21.734 1 20.62 247 ALA A N 1
ATOM 1857 C CA . ALA A 1 247 ? 36.219 -20.609 -22.375 1 20.62 247 ALA A CA 1
ATOM 1858 C C . ALA A 1 247 ? 36.219 -20.766 -23.891 1 20.62 247 ALA A C 1
ATOM 1860 O O . ALA A 1 247 ? 37.281 -20.641 -24.531 1 20.62 247 ALA A O 1
ATOM 1861 N N . ALA A 1 248 ? 35.438 -21.625 -24.5 1 19.38 248 ALA A N 1
ATOM 1862 C CA . ALA A 1 248 ? 35.406 -21.797 -25.953 1 19.38 248 ALA A CA 1
ATOM 1863 C C . ALA A 1 248 ? 35.125 -20.469 -26.656 1 19.38 248 ALA A C 1
ATOM 1865 O O . ALA A 1 248 ? 34.25 -19.703 -26.234 1 19.38 248 ALA A O 1
ATOM 1866 N N . LYS A 1 249 ? 36.062 -19.891 -27.438 1 20.73 249 LYS A N 1
ATOM 1867 C CA . LYS A 1 249 ? 36.219 -18.75 -28.328 1 20.73 249 LYS A CA 1
ATOM 1868 C C . LYS A 1 249 ? 35.156 -18.797 -29.453 1 20.73 249 LYS A C 1
ATOM 1870 O O . LYS A 1 249 ? 35 -19.812 -30.109 1 20.73 249 LYS A O 1
ATOM 1875 N N . LYS A 1 250 ? 34.125 -17.984 -29.297 1 18.47 250 LYS A N 1
ATOM 1876 C CA . LYS A 1 250 ? 33.156 -17.75 -30.375 1 18.47 250 LYS A CA 1
ATOM 1877 C C . LYS A 1 250 ? 33.875 -17.438 -31.688 1 18.47 250 LYS A C 1
ATOM 1879 O O . LYS A 1 250 ? 34.75 -16.578 -31.75 1 18.47 250 LYS A O 1
ATOM 1884 N N . ALA A 1 251 ? 33.75 -18.219 -32.844 1 18.56 251 ALA A N 1
ATOM 1885 C CA . ALA A 1 251 ? 34.156 -18.281 -34.25 1 18.56 251 ALA A CA 1
ATOM 1886 C C . ALA A 1 251 ? 33.625 -17.078 -35.031 1 18.56 251 ALA A C 1
ATOM 1888 O O . ALA A 1 251 ? 32.438 -16.781 -35 1 18.56 251 ALA A O 1
ATOM 1889 N N . ALA A 1 252 ? 34.438 -16.047 -35.25 1 20.11 252 ALA A N 1
ATOM 1890 C CA . ALA A 1 252 ? 34.281 -14.93 -36.156 1 20.11 252 ALA A CA 1
ATOM 1891 C C . ALA A 1 252 ? 33.969 -15.414 -37.594 1 20.11 252 ALA A C 1
ATOM 1893 O O . ALA A 1 252 ? 34.719 -16.172 -38.156 1 20.11 252 ALA A O 1
ATOM 1894 N N . LYS A 1 253 ? 32.688 -15.594 -37.906 1 20.48 253 LYS A N 1
ATOM 1895 C CA . LYS A 1 253 ? 32.312 -15.891 -39.281 1 20.48 253 LYS A CA 1
ATOM 1896 C C . LYS A 1 253 ? 33.062 -15.031 -40.281 1 20.48 253 LYS A C 1
ATOM 1898 O O . LYS A 1 253 ? 33.594 -13.977 -39.938 1 20.48 253 LYS A O 1
ATOM 1903 N N . ARG A 1 254 ? 32.406 -14.984 -41.562 1 19.42 254 ARG A N 1
ATOM 1904 C CA . ARG A 1 254 ? 32.625 -15.234 -42.969 1 19.42 254 ARG A CA 1
ATOM 1905 C C . ARG A 1 254 ? 33.156 -13.984 -43.688 1 19.42 254 ARG A C 1
ATOM 1907 O O . ARG A 1 254 ? 33.031 -12.875 -43.156 1 19.42 254 ARG A O 1
ATOM 1914 N N . LYS A 1 255 ? 32.688 -13.898 -44.969 1 19.83 255 LYS A N 1
ATOM 1915 C CA . LYS A 1 255 ? 33.188 -13.711 -46.344 1 19.83 255 LYS A CA 1
ATOM 1916 C C . LYS A 1 255 ? 33.281 -12.234 -46.688 1 19.83 255 LYS A C 1
ATOM 1918 O O . LYS A 1 255 ? 32.312 -11.492 -46.531 1 19.83 255 LYS A O 1
ATOM 1923 N N . ALA A 1 256 ? 34.375 -11.734 -46.906 1 23.06 256 ALA A N 1
ATOM 1924 C CA . ALA A 1 256 ? 34.906 -10.57 -47.594 1 23.06 256 ALA A CA 1
ATOM 1925 C C . ALA A 1 256 ? 34.406 -10.484 -49.031 1 23.06 256 ALA A C 1
ATOM 1927 O O . ALA A 1 256 ? 34.656 -9.508 -49.719 1 23.06 256 ALA A O 1
ATOM 1928 N N . ARG A 1 257 ? 33.406 -11.391 -49.5 1 21 257 ARG A N 1
ATOM 1929 C CA . ARG A 1 257 ? 33.375 -11.023 -50.906 1 21 257 ARG A CA 1
ATOM 1930 C C . ARG A 1 257 ? 32.844 -9.602 -51.094 1 21 257 ARG A C 1
ATOM 1932 O O . ARG A 1 257 ? 31.953 -9.156 -50.375 1 21 257 ARG A O 1
ATOM 1939 N N . MET B 1 1 ? -26.281 4.516 2.203 1 37.72 1 MET B N 1
ATOM 1940 C CA . MET B 1 1 ? -25.031 3.781 2.332 1 37.72 1 MET B CA 1
ATOM 1941 C C . MET B 1 1 ? -23.844 4.727 2.266 1 37.72 1 MET B C 1
ATOM 1943 O O . MET B 1 1 ? -23.859 5.711 1.525 1 37.72 1 MET B O 1
ATOM 1947 N N . ALA B 1 2 ? -23.281 5.016 3.381 1 47.69 2 ALA B N 1
ATOM 1948 C CA . ALA B 1 2 ? -22.188 5.984 3.443 1 47.69 2 ALA B CA 1
ATOM 1949 C C . ALA B 1 2 ? -21.375 5.973 2.154 1 47.69 2 ALA B C 1
ATOM 1951 O O . ALA B 1 2 ? -21.172 4.918 1.548 1 47.69 2 ALA B O 1
ATOM 1952 N N . SER B 1 3 ? -21.422 7.16 1.461 1 58.38 3 SER B N 1
ATOM 1953 C CA . SER B 1 3 ? -20.594 7.258 0.257 1 58.38 3 SER B CA 1
ATOM 1954 C C . SER B 1 3 ? -19.234 6.629 0.469 1 58.38 3 SER B C 1
ATOM 1956 O O . SER B 1 3 ? -18.562 6.902 1.466 1 58.38 3 SER B O 1
ATOM 1958 N N . ASN B 1 4 ? -18.906 5.363 0.037 1 76 4 ASN B N 1
ATOM 1959 C CA . ASN B 1 4 ? -17.672 4.582 0.075 1 76 4 ASN B CA 1
ATOM 1960 C C . ASN B 1 4 ? -16.594 5.207 -0.796 1 76 4 ASN B C 1
ATOM 1962 O O . ASN B 1 4 ? -15.703 4.504 -1.287 1 76 4 ASN B O 1
ATOM 1966 N N . THR B 1 5 ? -16.75 6.637 -0.875 1 92.12 5 THR B N 1
ATOM 1967 C CA . THR B 1 5 ? -15.773 7.277 -1.748 1 92.12 5 THR B CA 1
ATOM 1968 C C . THR B 1 5 ? -14.438 7.461 -1.029 1 92.12 5 THR B C 1
ATOM 1970 O O . THR B 1 5 ? -14.391 8.047 0.055 1 92.12 5 THR B O 1
ATOM 1973 N N . GLY B 1 6 ? -13.414 6.938 -1.605 1 97.5 6 GLY B N 1
ATOM 1974 C CA . GLY B 1 6 ? -12.078 7.109 -1.048 1 97.5 6 GLY B CA 1
ATOM 1975 C C . GLY B 1 6 ? -11.43 8.414 -1.456 1 97.5 6 GLY B C 1
ATOM 1976 O O . GLY B 1 6 ? -11.82 9.031 -2.449 1 97.5 6 GLY B O 1
ATOM 1977 N N . PHE B 1 7 ? -10.5 8.875 -0.646 1 98.62 7 PHE B N 1
ATOM 1978 C CA . PHE B 1 7 ? -9.688 10.047 -0.952 1 98.62 7 PHE B CA 1
ATOM 1979 C C . PHE B 1 7 ? -8.367 10 -0.19 1 98.62 7 PHE B C 1
ATOM 1981 O O . PHE B 1 7 ? -8.227 9.234 0.768 1 98.62 7 PHE B O 1
ATOM 1988 N N . THR B 1 8 ? -7.438 10.781 -0.66 1 98.88 8 THR B N 1
ATOM 1989 C CA . THR B 1 8 ? -6.176 10.953 0.049 1 98.88 8 THR B CA 1
ATOM 1990 C C . THR B 1 8 ? -6.086 12.352 0.658 1 98.88 8 THR B C 1
ATOM 1992 O O . THR B 1 8 ? -6.324 13.352 -0.026 1 98.88 8 THR B O 1
ATOM 1995 N N . LEU B 1 9 ? -5.891 12.438 1.905 1 98.88 9 LEU B N 1
ATOM 1996 C CA . LEU B 1 9 ? -5.52 13.656 2.619 1 98.88 9 LEU B CA 1
ATOM 1997 C C . LEU B 1 9 ? -4.02 13.68 2.906 1 98.88 9 LEU B C 1
ATOM 1999 O O . LEU B 1 9 ? -3.541 12.945 3.775 1 98.88 9 LEU B O 1
ATOM 2003 N N . TRP B 1 10 ? -3.307 14.469 2.191 1 98.94 10 TRP B N 1
ATOM 2004 C CA . TRP B 1 10 ? -1.857 14.562 2.336 1 98.94 10 TRP B CA 1
ATOM 2005 C C . TRP B 1 10 ? -1.472 15.734 3.23 1 98.94 10 TRP B C 1
ATOM 2007 O O . TRP B 1 10 ? -1.562 16.891 2.82 1 98.94 10 TRP B O 1
ATOM 2017 N N . LEU B 1 11 ? -1.056 15.469 4.441 1 98.94 11 LEU B N 1
ATOM 2018 C CA . LEU B 1 11 ? -0.664 16.516 5.383 1 98.94 11 LEU B CA 1
ATOM 2019 C C . LEU B 1 11 ? 0.846 16.719 5.363 1 98.94 11 LEU B C 1
ATOM 2021 O O . LEU B 1 11 ? 1.602 15.883 5.855 1 98.94 11 LEU B O 1
ATOM 2025 N N . THR B 1 12 ? 1.254 17.828 4.762 1 98.94 12 THR B N 1
ATOM 2026 C CA . THR B 1 12 ? 2.676 18.141 4.656 1 98.94 12 THR B CA 1
ATOM 2027 C C . THR B 1 12 ? 3.039 19.312 5.559 1 98.94 12 THR B C 1
ATOM 2029 O O . THR B 1 12 ? 2.18 20.125 5.914 1 98.94 12 THR B O 1
ATOM 2032 N N . GLY B 1 13 ? 4.293 19.422 5.969 1 98.69 13 GLY B N 1
ATOM 2033 C CA . GLY B 1 13 ? 4.832 20.406 6.875 1 98.69 13 GLY B CA 1
ATOM 2034 C C . GLY B 1 13 ? 6.031 19.922 7.664 1 98.69 13 GLY B C 1
ATOM 2035 O O . GLY B 1 13 ? 6.316 18.719 7.68 1 98.69 13 GLY B O 1
ATOM 2036 N N . MET B 1 14 ? 6.645 20.828 8.281 1 98 14 MET B N 1
ATOM 2037 C CA . MET B 1 14 ? 7.867 20.516 9.016 1 98 14 MET B CA 1
ATOM 2038 C C . MET B 1 14 ? 7.566 19.609 10.195 1 98 14 MET B C 1
ATOM 2040 O O . MET B 1 14 ? 6.41 19.453 10.594 1 98 14 MET B O 1
ATOM 2044 N N . SER B 1 15 ? 8.727 18.969 10.711 1 97.19 15 SER B N 1
ATOM 2045 C CA . SER B 1 15 ? 8.602 18.109 11.883 1 97.19 15 SER B CA 1
ATOM 2046 C C . SER B 1 15 ? 8.062 18.891 13.086 1 97.19 15 SER B C 1
ATOM 2048 O O . SER B 1 15 ? 8.5 20.016 13.344 1 97.19 15 SER B O 1
ATOM 2050 N N . GLY B 1 16 ? 7.043 18.328 13.773 1 97.12 16 GLY B N 1
ATOM 2051 C CA . GLY B 1 16 ? 6.562 18.906 15.008 1 97.12 16 GLY B CA 1
ATOM 2052 C C . GLY B 1 16 ? 5.402 19.875 14.805 1 97.12 16 GLY B C 1
ATOM 2053 O O . GLY B 1 16 ? 4.922 20.484 15.758 1 97.12 16 GLY B O 1
ATOM 2054 N N . THR B 1 17 ? 4.879 19.969 13.578 1 98 17 THR B N 1
ATOM 2055 C CA . THR B 1 17 ? 3.842 20.953 13.289 1 98 17 THR B CA 1
ATOM 2056 C C . THR B 1 17 ? 2.471 20.422 13.719 1 98 17 THR B C 1
ATOM 2058 O O . THR B 1 17 ? 1.5 21.188 13.758 1 98 17 THR B O 1
ATOM 2061 N N . GLY B 1 18 ? 2.32 19.125 13.93 1 97.5 18 GLY B N 1
ATOM 2062 C CA . GLY B 1 18 ? 1.048 18.578 14.375 1 97.5 18 GLY B CA 1
ATOM 2063 C C . GLY B 1 18 ? 0.345 17.766 13.305 1 97.5 18 GLY B C 1
ATOM 2064 O O . GLY B 1 18 ? -0.842 17.453 13.43 1 97.5 18 GLY B O 1
ATOM 2065 N N . LYS B 1 19 ? 1.001 17.359 12.258 1 98.38 19 LYS B N 1
ATOM 2066 C CA . LYS B 1 19 ? 0.425 16.594 11.156 1 98.38 19 LYS B CA 1
ATOM 2067 C C . LYS B 1 19 ? -0.211 15.297 11.672 1 98.38 19 LYS B C 1
ATOM 2069 O O . LYS B 1 19 ? -1.371 15.008 11.367 1 98.38 19 LYS B O 1
ATOM 2074 N N . SER B 1 20 ? 0.613 14.578 12.492 1 98.19 20 SER B N 1
ATOM 2075 C CA . SER B 1 20 ? 0.141 13.281 12.969 1 98.19 20 SER B CA 1
ATOM 2076 C C . SER B 1 20 ? -1.049 13.445 13.914 1 98.19 20 SER B C 1
ATOM 2078 O O . SER B 1 20 ? -1.992 12.648 13.867 1 98.19 20 SER B O 1
ATOM 2080 N N . THR B 1 21 ? -1.049 14.453 14.75 1 97.81 21 THR B N 1
ATOM 2081 C CA . THR B 1 21 ? -2.162 14.734 15.648 1 97.81 21 THR B CA 1
ATOM 2082 C C . THR B 1 21 ? -3.424 15.07 14.859 1 97.81 21 THR B C 1
ATOM 2084 O O . THR B 1 21 ? -4.504 14.57 15.164 1 97.81 21 THR B O 1
ATOM 2087 N N . THR B 1 22 ? -3.258 15.898 13.906 1 98.62 22 THR B N 1
ATOM 2088 C CA . THR B 1 22 ? -4.387 16.281 13.062 1 98.62 22 THR B CA 1
ATOM 2089 C C . THR B 1 22 ? -4.934 15.062 12.312 1 98.62 22 THR B C 1
ATOM 2091 O O . THR B 1 22 ? -6.148 14.859 12.258 1 98.62 22 THR B O 1
ATOM 2094 N N . ALA B 1 23 ? -4.051 14.273 11.719 1 98.81 23 ALA B N 1
ATOM 2095 C CA . ALA B 1 23 ? -4.461 13.07 10.992 1 98.81 23 ALA B CA 1
ATOM 2096 C C . ALA B 1 23 ? -5.25 12.125 11.898 1 98.81 23 ALA B C 1
ATOM 2098 O O . ALA B 1 23 ? -6.285 11.594 11.5 1 98.81 23 ALA B O 1
ATOM 2099 N N . ALA B 1 24 ? -4.754 11.945 13.125 1 98.56 24 ALA B N 1
ATOM 2100 C CA . ALA B 1 24 ? -5.43 11.062 14.07 1 98.56 24 ALA B CA 1
ATOM 2101 C C . ALA B 1 24 ? -6.824 11.586 14.414 1 98.56 24 ALA B C 1
ATOM 2103 O O . ALA B 1 24 ? -7.781 10.812 14.492 1 98.56 24 ALA B O 1
ATOM 2104 N N . TYR B 1 25 ? -6.891 12.859 14.617 1 98.38 25 TYR B N 1
ATOM 2105 C CA . TYR B 1 25 ? -8.172 13.492 14.93 1 98.38 25 TYR B CA 1
ATOM 2106 C C . TYR B 1 25 ? -9.164 13.289 13.789 1 98.38 25 TYR B C 1
ATOM 2108 O O . TYR B 1 25 ? -10.312 12.891 14.031 1 98.38 25 TYR B O 1
ATOM 2116 N N . ILE B 1 26 ? -8.781 13.531 12.562 1 98.5 26 ILE B N 1
ATOM 2117 C CA . ILE B 1 26 ? -9.633 13.391 11.391 1 98.5 26 ILE B CA 1
ATOM 2118 C C . ILE B 1 26 ? -10.039 11.922 11.227 1 98.5 26 ILE B C 1
ATOM 2120 O O . ILE B 1 26 ? -11.203 11.633 10.945 1 98.5 26 ILE B O 1
ATOM 2124 N N . ALA B 1 27 ? -9.07 11.016 11.398 1 98.56 27 ALA B N 1
ATOM 2125 C CA . ALA B 1 27 ? -9.336 9.586 11.242 1 98.56 27 ALA B CA 1
ATOM 2126 C C . ALA B 1 27 ? -10.438 9.133 12.195 1 98.56 27 ALA B C 1
ATOM 2128 O O . ALA B 1 27 ? -11.344 8.398 11.797 1 98.56 27 ALA B O 1
ATOM 2129 N N . ALA B 1 28 ? -10.344 9.555 13.43 1 97.94 28 ALA B N 1
ATOM 2130 C CA . ALA B 1 28 ? -11.336 9.172 14.43 1 97.94 28 ALA B CA 1
ATOM 2131 C C . ALA B 1 28 ? -12.727 9.633 14.023 1 97.94 28 ALA B C 1
ATOM 2133 O O . ALA B 1 28 ? -13.703 8.883 14.164 1 97.94 28 ALA B O 1
ATOM 2134 N N . ARG B 1 29 ? -12.875 10.797 13.508 1 96.88 29 ARG B N 1
ATOM 2135 C CA . ARG B 1 29 ? -14.156 11.359 13.094 1 96.88 29 ARG B CA 1
ATOM 2136 C C . ARG B 1 29 ? -14.711 10.633 11.875 1 96.88 29 ARG B C 1
ATOM 2138 O O . ARG B 1 29 ? -15.914 10.359 11.797 1 96.88 29 ARG B O 1
ATOM 2145 N N . LEU B 1 30 ? -13.844 10.336 10.922 1 97.44 30 LEU B N 1
ATOM 2146 C CA . LEU B 1 30 ? -14.266 9.617 9.727 1 97.44 30 LEU B CA 1
ATOM 2147 C C . LEU B 1 30 ? -14.781 8.227 10.078 1 97.44 30 LEU B C 1
ATOM 2149 O O . LEU B 1 30 ? -15.781 7.766 9.523 1 97.44 30 LEU B O 1
ATOM 2153 N N . ARG B 1 31 ? -14.086 7.617 10.992 1 96.31 31 ARG B N 1
ATOM 2154 C CA . ARG B 1 31 ? -14.5 6.277 11.406 1 96.31 31 ARG B CA 1
ATOM 2155 C C . ARG B 1 31 ? -15.859 6.312 12.086 1 96.31 31 ARG B C 1
ATOM 2157 O O . ARG B 1 31 ? -16.641 5.363 11.977 1 96.31 31 ARG B O 1
ATOM 2164 N N . GLN B 1 32 ? -16.188 7.398 12.734 1 94.5 32 GLN B N 1
ATOM 2165 C CA . GLN B 1 32 ? -17.484 7.566 13.398 1 94.5 32 GLN B CA 1
ATOM 2166 C C . GLN B 1 32 ? -18.625 7.477 12.398 1 94.5 32 GLN B C 1
ATOM 2168 O O . GLN B 1 32 ? -19.734 7.047 12.75 1 94.5 32 GLN B O 1
ATOM 2173 N N . VAL B 1 33 ? -18.359 7.852 11.227 1 95 33 VAL B N 1
ATOM 2174 C CA . VAL B 1 33 ? -19.438 7.852 10.234 1 95 33 VAL B CA 1
ATOM 2175 C C . VAL B 1 33 ? -19.281 6.652 9.305 1 95 33 VAL B C 1
ATOM 2177 O O . VAL B 1 33 ? -19.828 6.645 8.195 1 95 33 VAL B O 1
ATOM 2180 N N . GLY B 1 34 ? -18.453 5.723 9.656 1 94.06 34 GLY B N 1
ATOM 2181 C CA . GLY B 1 34 ? -18.406 4.426 9 1 94.06 34 GLY B CA 1
ATOM 2182 C C . GLY B 1 34 ? -17.438 4.379 7.836 1 94.06 34 GLY B C 1
ATOM 2183 O O . GLY B 1 34 ? -17.453 3.432 7.043 1 94.06 34 GLY B O 1
ATOM 2184 N N . ARG B 1 35 ? -16.578 5.391 7.707 1 96.06 35 ARG B N 1
ATOM 2185 C CA . ARG B 1 35 ? -15.594 5.391 6.625 1 96.06 35 ARG B CA 1
ATOM 2186 C C . ARG B 1 35 ? -14.438 4.445 6.934 1 96.06 35 ARG B C 1
ATOM 2188 O O . ARG B 1 35 ? -13.984 4.367 8.078 1 96.06 35 ARG B O 1
ATOM 2195 N N . ASN B 1 36 ? -14.016 3.654 5.887 1 96.31 36 ASN B N 1
ATOM 2196 C CA . ASN B 1 36 ? -12.711 3.002 5.988 1 96.31 36 ASN B CA 1
ATOM 2197 C C . ASN B 1 36 ? -11.57 4.016 5.941 1 96.31 36 ASN B C 1
ATOM 2199 O O . ASN B 1 36 ? -11.516 4.855 5.043 1 96.31 36 ASN B O 1
ATOM 2203 N N . VAL B 1 37 ? -10.719 3.953 6.961 1 98.31 37 VAL B N 1
ATOM 2204 C CA . VAL B 1 37 ? -9.648 4.945 7.074 1 98.31 37 VAL B CA 1
ATOM 2205 C C . VAL B 1 37 ? -8.32 4.246 7.34 1 98.31 37 VAL B C 1
ATOM 2207 O O . VAL B 1 37 ? -8.258 3.303 8.133 1 98.31 37 VAL B O 1
ATOM 2210 N N . GLU B 1 38 ? -7.262 4.641 6.609 1 98.75 38 GLU B N 1
ATOM 2211 C CA . GLU B 1 38 ? -5.891 4.242 6.91 1 98.75 38 GLU B CA 1
ATOM 2212 C C . GLU B 1 38 ? -4.992 5.461 7.098 1 98.75 38 GLU B C 1
ATOM 2214 O O . GLU B 1 38 ? -5.074 6.422 6.328 1 98.75 38 GLU B O 1
ATOM 2219 N N . ILE B 1 39 ? -4.195 5.426 8.172 1 98.88 39 ILE B N 1
ATOM 2220 C CA . ILE B 1 39 ? -3.158 6.438 8.352 1 98.88 39 ILE B CA 1
ATOM 2221 C C . ILE B 1 39 ? -1.814 5.891 7.875 1 98.88 39 ILE B C 1
ATOM 2223 O O . ILE B 1 39 ? -1.341 4.867 8.375 1 98.88 39 ILE B O 1
ATOM 2227 N N . LEU B 1 40 ? -1.281 6.473 6.836 1 98.88 40 LEU B N 1
ATOM 2228 C CA . LEU B 1 40 ? 0.048 6.148 6.328 1 98.88 40 LEU B CA 1
ATOM 2229 C C . LEU B 1 40 ? 1.08 7.156 6.828 1 98.88 40 LEU B C 1
ATOM 2231 O O . LEU B 1 40 ? 1.523 8.023 6.07 1 98.88 40 LEU B O 1
ATOM 2235 N N . ASP B 1 41 ? 1.484 7 8.07 1 98.62 41 ASP B N 1
ATOM 2236 C CA . ASP B 1 41 ? 2.381 7.938 8.742 1 98.62 41 ASP B CA 1
ATOM 2237 C C . ASP B 1 41 ? 3.834 7.68 8.352 1 98.62 41 ASP B C 1
ATOM 2239 O O . ASP B 1 41 ? 4.367 6.598 8.594 1 98.62 41 ASP B O 1
ATOM 2243 N N . GLU B 1 42 ? 4.477 8.672 7.777 1 97.62 42 GLU B N 1
ATOM 2244 C CA . GLU B 1 42 ? 5.875 8.57 7.375 1 97.62 42 GLU B CA 1
ATOM 2245 C C . GLU B 1 42 ? 6.754 8.141 8.539 1 97.62 42 GLU B C 1
ATOM 2247 O O . GLU B 1 42 ? 7.73 7.41 8.359 1 97.62 42 GLU B O 1
ATOM 2252 N N . GLY B 1 43 ? 6.445 8.5 9.758 1 95.38 43 GLY B N 1
ATOM 2253 C CA . GLY B 1 43 ? 7.262 8.195 10.922 1 95.38 43 GLY B CA 1
ATOM 2254 C C . GLY B 1 43 ? 7.109 6.766 11.398 1 95.38 43 GLY B C 1
ATOM 2255 O O . GLY B 1 43 ? 7.848 6.316 12.281 1 95.38 43 GLY B O 1
ATOM 2256 N N . GLU B 1 44 ? 6.246 6.004 10.789 1 96.62 44 GLU B N 1
ATOM 2257 C CA . GLU B 1 44 ? 5.934 4.688 11.344 1 96.62 44 GLU B CA 1
ATOM 2258 C C . GLU B 1 44 ? 6.176 3.59 10.312 1 96.62 44 GLU B C 1
ATOM 2260 O O . GLU B 1 44 ? 6.242 2.408 10.656 1 96.62 44 GLU B O 1
ATOM 2265 N N . LEU B 1 45 ? 6.406 3.912 9.031 1 97.69 45 LEU B N 1
ATOM 2266 C CA . LEU B 1 45 ? 6.297 2.895 7.992 1 97.69 45 LEU B CA 1
ATOM 2267 C C . LEU B 1 45 ? 7.656 2.613 7.359 1 97.69 45 LEU B C 1
ATOM 2269 O O . LEU B 1 45 ? 7.738 1.938 6.332 1 97.69 45 LEU B O 1
ATOM 2273 N N . GLY B 1 46 ? 8.727 3.115 7.957 1 96 46 GLY B N 1
ATOM 2274 C CA . GLY B 1 46 ? 10.062 2.957 7.402 1 96 46 GLY B CA 1
ATOM 2275 C C . GLY B 1 46 ? 10.469 1.505 7.227 1 96 46 GLY B C 1
ATOM 2276 O O . GLY B 1 46 ? 10.898 1.102 6.145 1 96 46 GLY B O 1
ATOM 2277 N N . GLU B 1 47 ? 10.25 0.741 8.242 1 93.44 47 GLU B N 1
ATOM 2278 C CA . GLU B 1 47 ? 10.609 -0.673 8.195 1 93.44 47 GLU B CA 1
ATOM 2279 C C . GLU B 1 47 ? 9.797 -1.415 7.137 1 93.44 47 GLU B C 1
ATOM 2281 O O . GLU B 1 47 ? 10.32 -2.281 6.434 1 93.44 47 GLU B O 1
ATOM 2286 N N . ALA B 1 48 ? 8.617 -1.038 6.965 1 95.75 48 ALA B N 1
ATOM 2287 C CA . ALA B 1 48 ? 7.707 -1.766 6.082 1 95.75 48 ALA B CA 1
ATOM 2288 C C . ALA B 1 48 ? 7.918 -1.364 4.625 1 95.75 48 ALA B C 1
ATOM 2290 O O . ALA B 1 48 ? 7.809 -2.197 3.725 1 95.75 48 ALA B O 1
ATOM 2291 N N . LEU B 1 49 ? 8.312 -0.116 4.371 1 97 49 LEU B N 1
ATOM 2292 C CA . LEU B 1 49 ? 8.141 0.323 2.988 1 97 49 LEU B CA 1
ATOM 2293 C C . LEU B 1 49 ? 9.445 0.858 2.42 1 97 49 LEU B C 1
ATOM 2295 O O . LEU B 1 49 ? 9.602 0.961 1.2 1 97 49 LEU B O 1
ATOM 2299 N N . TRP B 1 50 ? 10.391 1.283 3.285 1 95.5 50 TRP B N 1
ATOM 2300 C CA . TRP B 1 50 ? 11.586 1.836 2.658 1 95.5 50 TRP B CA 1
ATOM 2301 C C . TRP B 1 50 ? 12.82 1.57 3.514 1 95.5 50 TRP B C 1
ATOM 2303 O O . TRP B 1 50 ? 13.742 2.383 3.549 1 95.5 50 TRP B O 1
ATOM 2313 N N . ALA B 1 51 ? 12.797 0.452 4.195 1 90.62 51 ALA B N 1
ATOM 2314 C CA . ALA B 1 51 ? 14.016 0.02 4.871 1 90.62 51 ALA B CA 1
ATOM 2315 C C . ALA B 1 51 ? 15.203 0.024 3.918 1 90.62 51 ALA B C 1
ATOM 2317 O O . ALA B 1 51 ? 15.102 -0.453 2.785 1 90.62 51 ALA B O 1
ATOM 2318 N N . GLY B 1 52 ? 16.281 0.661 4.383 1 86.81 52 GLY B N 1
ATOM 2319 C CA . GLY B 1 52 ? 17.484 0.693 3.576 1 86.81 52 GLY B CA 1
ATOM 2320 C C . GLY B 1 52 ? 17.719 2.033 2.908 1 86.81 52 GLY B C 1
ATOM 2321 O O . GLY B 1 52 ? 18.828 2.32 2.457 1 86.81 52 GLY B O 1
ATOM 2322 N N . LEU B 1 53 ? 16.672 2.865 2.826 1 92.5 53 LEU B N 1
ATOM 2323 C CA . LEU B 1 53 ? 16.859 4.191 2.244 1 92.5 53 LEU B CA 1
ATOM 2324 C C . LEU B 1 53 ? 17.469 5.148 3.258 1 92.5 53 LEU B C 1
ATOM 2326 O O . LEU B 1 53 ? 17.25 5.012 4.465 1 92.5 53 LEU B O 1
ATOM 2330 N N . GLY B 1 54 ? 18.172 6.129 2.723 1 92.31 54 GLY B N 1
ATOM 2331 C CA . GLY B 1 54 ? 18.734 7.172 3.566 1 92.31 54 GLY B CA 1
ATOM 2332 C C . GLY B 1 54 ? 17.812 8.367 3.734 1 92.31 54 GLY B C 1
ATOM 2333 O O . GLY B 1 54 ? 16.594 8.227 3.65 1 92.31 54 GLY B O 1
ATOM 2334 N N . ASP B 1 55 ? 18.359 9.555 4.082 1 93.19 55 ASP B N 1
ATOM 2335 C CA . ASP B 1 55 ? 17.562 10.742 4.363 1 93.19 55 ASP B CA 1
ATOM 2336 C C . ASP B 1 55 ? 17.922 11.883 3.412 1 93.19 55 ASP B C 1
ATOM 2338 O O . ASP B 1 55 ? 17.609 13.047 3.676 1 93.19 55 ASP B O 1
ATOM 2342 N N . GLY B 1 56 ? 18.625 11.57 2.365 1 95.12 56 GLY B N 1
ATOM 2343 C CA . GLY B 1 56 ? 18.906 12.57 1.346 1 95.12 56 GLY B CA 1
ATOM 2344 C C . GLY B 1 56 ? 17.703 12.953 0.523 1 95.12 56 GLY B C 1
ATOM 2345 O O . GLY B 1 56 ? 16.641 12.312 0.629 1 95.12 56 GLY B O 1
ATOM 2346 N N . LYS B 1 57 ? 17.875 13.984 -0.282 1 96.56 57 LYS B N 1
ATOM 2347 C CA . LYS B 1 57 ? 16.766 14.547 -1.062 1 96.56 57 LYS B CA 1
ATOM 2348 C C . LYS B 1 57 ? 16.125 13.477 -1.937 1 96.56 57 LYS B C 1
ATOM 2350 O O . LYS B 1 57 ? 14.898 13.32 -1.928 1 96.56 57 LYS B O 1
ATOM 2355 N N . GLU B 1 58 ? 16.922 12.711 -2.705 1 96.06 58 GLU B N 1
ATOM 2356 C CA . GLU B 1 58 ? 16.391 11.695 -3.615 1 96.06 58 GLU B CA 1
ATOM 2357 C C . GLU B 1 58 ? 15.672 10.586 -2.852 1 96.06 58 GLU B C 1
ATOM 2359 O O . GLU B 1 58 ? 14.633 10.086 -3.295 1 96.06 58 GLU B O 1
ATOM 2364 N N . ASP B 1 59 ? 16.219 10.203 -1.745 1 95.81 59 ASP B N 1
ATOM 2365 C CA . ASP B 1 59 ? 15.602 9.18 -0.907 1 95.81 59 ASP B CA 1
ATOM 2366 C C . ASP B 1 59 ? 14.266 9.664 -0.351 1 95.81 59 ASP B C 1
ATOM 2368 O O . ASP B 1 59 ? 13.289 8.914 -0.342 1 95.81 59 ASP B O 1
ATOM 2372 N N . ARG B 1 60 ? 14.234 10.898 0.09 1 97 60 ARG B N 1
ATOM 2373 C CA . ARG B 1 60 ? 12.992 11.461 0.62 1 97 60 ARG B CA 1
ATOM 2374 C C . ARG B 1 60 ? 11.914 11.531 -0.459 1 97 60 ARG B C 1
ATOM 2376 O O . ARG B 1 60 ? 10.742 11.258 -0.191 1 97 60 ARG B O 1
ATOM 2383 N N . ILE B 1 61 ? 12.352 11.922 -1.638 1 97.38 61 ILE B N 1
ATOM 2384 C CA . ILE B 1 61 ? 11.398 11.961 -2.742 1 97.38 61 ILE B CA 1
ATOM 2385 C C . ILE B 1 61 ? 10.875 10.562 -3.023 1 97.38 61 ILE B C 1
ATOM 2387 O O . ILE B 1 61 ? 9.672 10.375 -3.258 1 97.38 61 ILE B O 1
ATOM 2391 N N . THR B 1 62 ? 11.719 9.547 -2.994 1 96.75 62 THR B N 1
ATOM 2392 C CA . THR B 1 62 ? 11.32 8.156 -3.188 1 96.75 62 THR B CA 1
ATOM 2393 C C . THR B 1 62 ? 10.297 7.734 -2.133 1 96.75 62 THR B C 1
ATOM 2395 O O . THR B 1 62 ? 9.289 7.113 -2.455 1 96.75 62 THR B O 1
ATOM 2398 N N . VAL B 1 63 ? 10.523 8.102 -0.912 1 97.56 63 VAL B N 1
ATOM 2399 C CA . VAL B 1 63 ? 9.617 7.781 0.184 1 97.56 63 VAL B CA 1
ATOM 2400 C C . VAL B 1 63 ? 8.242 8.391 -0.089 1 97.56 63 VAL B C 1
ATOM 2402 O O . VAL B 1 63 ? 7.219 7.727 0.065 1 97.56 63 VAL B O 1
ATOM 2405 N N . VAL B 1 64 ? 8.266 9.633 -0.506 1 98.44 64 VAL B N 1
ATOM 2406 C CA . VAL B 1 64 ? 7.031 10.367 -0.763 1 98.44 64 VAL B CA 1
ATOM 2407 C C . VAL B 1 64 ? 6.258 9.695 -1.896 1 98.44 64 VAL B C 1
ATOM 2409 O O . VAL B 1 64 ? 5.043 9.516 -1.803 1 98.44 64 VAL B O 1
ATOM 2412 N N . LYS B 1 65 ? 6.91 9.289 -2.918 1 97.81 65 LYS B N 1
ATOM 2413 C CA . LYS B 1 65 ? 6.273 8.625 -4.051 1 97.81 65 LYS B CA 1
ATOM 2414 C C . LYS B 1 65 ? 5.73 7.254 -3.648 1 97.81 65 LYS B C 1
ATOM 2416 O O . LYS B 1 65 ? 4.656 6.852 -4.098 1 97.81 65 LYS B O 1
ATOM 2421 N N . ARG B 1 66 ? 6.453 6.527 -2.871 1 97.81 66 ARG B N 1
ATOM 2422 C CA . ARG B 1 66 ? 6.012 5.227 -2.387 1 97.81 66 ARG B CA 1
ATOM 2423 C C . ARG B 1 66 ? 4.738 5.355 -1.557 1 97.81 66 ARG B C 1
ATOM 2425 O O . ARG B 1 66 ? 3.783 4.598 -1.751 1 97.81 66 ARG B O 1
ATOM 2432 N N . LEU B 1 67 ? 4.781 6.301 -0.658 1 98.62 67 LEU B N 1
ATOM 2433 C CA . LEU B 1 67 ? 3.582 6.574 0.126 1 98.62 67 LEU B CA 1
ATOM 2434 C C . LEU B 1 67 ? 2.412 6.938 -0.782 1 98.62 67 LEU B C 1
ATOM 2436 O O . LEU B 1 67 ? 1.282 6.5 -0.554 1 98.62 67 LEU B O 1
ATOM 2440 N N . GLY B 1 68 ? 2.734 7.738 -1.769 1 98.69 68 GLY B N 1
ATOM 2441 C CA . GLY B 1 68 ? 1.706 8.125 -2.723 1 98.69 68 GLY B CA 1
ATOM 2442 C C . GLY B 1 68 ? 1.116 6.941 -3.471 1 98.69 68 GLY B C 1
ATOM 2443 O O . GLY B 1 68 ? -0.097 6.871 -3.676 1 98.69 68 GLY B O 1
ATOM 2444 N N . PHE B 1 69 ? 1.947 6.031 -3.898 1 98.56 69 PHE B N 1
ATOM 2445 C CA . PHE B 1 69 ? 1.496 4.828 -4.59 1 98.56 69 PHE B CA 1
ATOM 2446 C C . PHE B 1 69 ? 0.527 4.035 -3.721 1 98.56 69 PHE B C 1
ATOM 2448 O O . PHE B 1 69 ? -0.55 3.646 -4.18 1 98.56 69 PHE B O 1
ATOM 2455 N N . VAL B 1 70 ? 0.886 3.822 -2.477 1 98.81 70 VAL B N 1
ATOM 2456 C CA . VAL B 1 70 ? 0.048 3.061 -1.556 1 98.81 70 VAL B CA 1
ATOM 2457 C C . VAL B 1 70 ? -1.253 3.814 -1.295 1 98.81 70 VAL B C 1
ATOM 2459 O O . VAL B 1 70 ? -2.334 3.221 -1.292 1 98.81 70 VAL B O 1
ATOM 2462 N N . ALA B 1 71 ? -1.136 5.117 -1.067 1 98.88 71 ALA B N 1
ATOM 2463 C CA . ALA B 1 71 ? -2.324 5.934 -0.846 1 98.88 71 ALA B CA 1
ATOM 2464 C C . ALA B 1 71 ? -3.287 5.836 -2.025 1 98.88 71 ALA B C 1
ATOM 2466 O O . ALA B 1 71 ? -4.504 5.754 -1.839 1 98.88 71 ALA B O 1
ATOM 2467 N N . ASN B 1 72 ? -2.805 5.859 -3.223 1 98.75 72 ASN B N 1
ATOM 2468 C CA . ASN B 1 72 ? -3.625 5.754 -4.426 1 98.75 72 ASN B CA 1
ATOM 2469 C C . ASN B 1 72 ? -4.379 4.43 -4.477 1 98.75 72 ASN B C 1
ATOM 2471 O O . ASN B 1 72 ? -5.551 4.391 -4.848 1 98.75 72 ASN B O 1
ATOM 2475 N N . LEU B 1 73 ? -3.672 3.332 -4.121 1 98.44 73 LEU B N 1
ATOM 2476 C CA . LEU B 1 73 ? -4.312 2.023 -4.074 1 98.44 73 LEU B CA 1
ATOM 2477 C C . LEU B 1 73 ? -5.504 2.035 -3.123 1 98.44 73 LEU B C 1
ATOM 2479 O O . LEU B 1 73 ? -6.574 1.521 -3.455 1 98.44 73 LEU B O 1
ATOM 2483 N N . LEU B 1 74 ? -5.324 2.656 -1.99 1 98.5 74 LEU B N 1
ATOM 2484 C CA . LEU B 1 74 ? -6.379 2.721 -0.987 1 98.5 74 LEU B CA 1
ATOM 2485 C C . LEU B 1 74 ? -7.523 3.615 -1.457 1 98.5 74 LEU B C 1
ATOM 2487 O O . LEU B 1 74 ? -8.688 3.229 -1.378 1 98.5 74 LEU B O 1
ATOM 2491 N N . THR B 1 75 ? -7.137 4.758 -1.985 1 98.38 75 THR B N 1
ATOM 2492 C CA . THR B 1 75 ? -8.109 5.758 -2.404 1 98.38 75 THR B CA 1
ATOM 2493 C C . THR B 1 75 ? -9.031 5.195 -3.48 1 98.38 75 THR B C 1
ATOM 2495 O O . THR B 1 75 ? -10.258 5.301 -3.369 1 98.38 75 THR B O 1
ATOM 2498 N N . ARG B 1 76 ? -8.516 4.539 -4.449 1 97.44 76 ARG B N 1
ATOM 2499 C CA . ARG B 1 76 ? -9.336 4.062 -5.559 1 97.44 76 ARG B CA 1
ATOM 2500 C C . ARG B 1 76 ? -10.172 2.859 -5.141 1 97.44 76 ARG B C 1
ATOM 2502 O O . ARG B 1 76 ? -11.078 2.443 -5.871 1 97.44 76 ARG B O 1
ATOM 2509 N N . ASN B 1 77 ? -9.852 2.375 -3.961 1 96.94 77 ASN B N 1
ATOM 2510 C CA . ASN B 1 77 ? -10.664 1.28 -3.439 1 96.94 77 ASN B CA 1
ATOM 2511 C C . ASN B 1 77 ? -11.539 1.734 -2.27 1 96.94 77 ASN B C 1
ATOM 2513 O O . ASN B 1 77 ? -11.875 0.934 -1.397 1 96.94 77 ASN B O 1
ATOM 2517 N N . GLY B 1 78 ? -11.812 2.984 -2.188 1 96.44 78 GLY B N 1
ATOM 2518 C CA . GLY B 1 78 ? -12.852 3.51 -1.32 1 96.44 78 GLY B CA 1
ATOM 2519 C C . GLY B 1 78 ? -12.359 3.812 0.084 1 96.44 78 GLY B C 1
ATOM 2520 O O . GLY B 1 78 ? -13.164 3.951 1.01 1 96.44 78 GLY B O 1
ATOM 2521 N N . VAL B 1 79 ? -11.078 3.879 0.307 1 97.94 79 VAL B N 1
ATOM 2522 C CA . VAL B 1 79 ? -10.5 4.117 1.625 1 97.94 79 VAL B CA 1
ATOM 2523 C C . VAL B 1 79 ? -10.055 5.574 1.733 1 97.94 79 VAL B C 1
ATOM 2525 O O . VAL B 1 79 ? -9.484 6.125 0.788 1 97.94 79 VAL B O 1
ATOM 2528 N N . ALA B 1 80 ? -10.352 6.281 2.816 1 98.56 80 ALA B N 1
ATOM 2529 C CA . ALA B 1 80 ? -9.719 7.559 3.135 1 98.56 80 ALA B CA 1
ATOM 2530 C C . ALA B 1 80 ? -8.289 7.352 3.629 1 98.56 80 ALA B C 1
ATOM 2532 O O . ALA B 1 80 ? -8.078 6.871 4.742 1 98.56 80 ALA B O 1
ATOM 2533 N N . ALA B 1 81 ? -7.34 7.648 2.805 1 98.88 81 ALA B N 1
ATOM 2534 C CA . ALA B 1 81 ? -5.93 7.527 3.16 1 98.88 81 ALA B CA 1
ATOM 2535 C C . ALA B 1 81 ? -5.383 8.844 3.703 1 98.88 81 ALA B C 1
ATOM 2537 O O . ALA B 1 81 ? -5.324 9.844 2.982 1 98.88 81 ALA B O 1
ATOM 2538 N N . LEU B 1 82 ? -5.035 8.922 4.992 1 98.94 82 LEU B N 1
ATOM 2539 C CA . LEU B 1 82 ? -4.422 10.094 5.613 1 98.94 82 LEU B CA 1
ATOM 2540 C C . LEU B 1 82 ? -2.91 9.93 5.707 1 98.94 82 LEU B C 1
ATOM 2542 O O . LEU B 1 82 ? -2.42 8.945 6.27 1 98.94 82 LEU B O 1
ATOM 2546 N N . VAL B 1 83 ? -2.154 10.875 5.152 1 98.94 83 VAL B N 1
ATOM 2547 C CA . VAL B 1 83 ? -0.712 10.703 5.012 1 98.94 83 VAL B CA 1
ATOM 2548 C C . VAL B 1 83 ? 0.011 11.883 5.66 1 98.94 83 VAL B C 1
ATOM 2550 O O . VAL B 1 83 ? 0.413 12.828 4.977 1 98.94 83 VAL B O 1
ATOM 2553 N N . PRO B 1 84 ? 0.153 11.867 6.973 1 98.94 84 PRO B N 1
ATOM 2554 C CA . PRO B 1 84 ? 1.075 12.836 7.562 1 98.94 84 PRO B CA 1
ATOM 2555 C C . PRO B 1 84 ? 2.529 12.586 7.172 1 98.94 84 PRO B C 1
ATOM 2557 O O . PRO B 1 84 ? 3.088 11.531 7.512 1 98.94 84 PRO B O 1
ATOM 2560 N N . CYS B 1 85 ? 3.102 13.453 6.477 1 98.75 85 CYS B N 1
ATOM 2561 C CA . CYS B 1 85 ? 4.426 13.32 5.875 1 98.75 85 CYS B CA 1
ATOM 2562 C C . CYS B 1 85 ? 5.082 14.688 5.703 1 98.75 85 CYS B C 1
ATOM 2564 O O . CYS B 1 85 ? 4.445 15.633 5.238 1 98.75 85 CYS B O 1
ATOM 2566 N N . VAL B 1 86 ? 6.344 14.773 6.137 1 98.56 86 VAL B N 1
ATOM 2567 C CA . VAL B 1 86 ? 7.043 16.047 5.938 1 98.56 86 VAL B CA 1
ATOM 2568 C C . VAL B 1 86 ? 7.016 16.422 4.461 1 98.56 86 VAL B C 1
ATOM 2570 O O . VAL B 1 86 ? 6.574 17.516 4.102 1 98.56 86 VAL B O 1
ATOM 2573 N N . SER B 1 87 ? 7.453 15.445 3.582 1 98.62 87 SER B N 1
ATOM 2574 C CA . SER B 1 87 ? 7.461 15.625 2.133 1 98.62 87 SER B CA 1
ATOM 2575 C C . SER B 1 87 ? 7.969 17.016 1.748 1 98.62 87 SER B C 1
ATOM 2577 O O . SER B 1 87 ? 7.25 17.781 1.104 1 98.62 87 SER B O 1
ATOM 2579 N N . PRO B 1 88 ? 9.203 17.25 2.02 1 98.62 88 PRO B N 1
ATOM 2580 C CA . PRO B 1 88 ? 9.719 18.625 1.997 1 98.62 88 PRO B CA 1
ATOM 2581 C C . PRO B 1 88 ? 9.883 19.172 0.58 1 98.62 88 PRO B C 1
ATOM 2583 O O . PRO B 1 88 ? 9.984 20.391 0.39 1 98.62 88 PRO B O 1
ATOM 2586 N N . TYR B 1 89 ? 9.953 18.344 -0.447 1 98.44 89 TYR B N 1
ATOM 2587 C CA . TYR B 1 89 ? 10.273 18.797 -1.795 1 98.44 89 TYR B CA 1
ATOM 2588 C C . TYR B 1 89 ? 9.055 18.703 -2.705 1 98.44 89 TYR B C 1
ATOM 2590 O O . TYR B 1 89 ? 8.312 17.719 -2.662 1 98.44 89 TYR B O 1
ATOM 2598 N N . LYS B 1 90 ? 8.844 19.641 -3.551 1 97.88 90 LYS B N 1
ATOM 2599 C CA . LYS B 1 90 ? 7.645 19.797 -4.367 1 97.88 90 LYS B CA 1
ATOM 2600 C C . LYS B 1 90 ? 7.512 18.656 -5.379 1 97.88 90 LYS B C 1
ATOM 2602 O O . LYS B 1 90 ? 6.41 18.156 -5.609 1 97.88 90 LYS B O 1
ATOM 2607 N N . PRO B 1 91 ? 8.57 18.188 -5.984 1 96.38 91 PRO B N 1
ATOM 2608 C CA . PRO B 1 91 ? 8.398 17.203 -7.055 1 96.38 91 PRO B CA 1
ATOM 2609 C C . PRO B 1 91 ? 7.641 15.953 -6.598 1 96.38 91 PRO B C 1
ATOM 2611 O O . PRO B 1 91 ? 6.754 15.477 -7.309 1 96.38 91 PRO B O 1
ATOM 2614 N N . GLY B 1 92 ? 7.934 15.438 -5.441 1 97 92 GLY B N 1
ATOM 2615 C CA . GLY B 1 92 ? 7.223 14.273 -4.938 1 97 92 GLY B CA 1
ATOM 2616 C C . GLY B 1 92 ? 5.746 14.523 -4.699 1 97 92 GLY B C 1
ATOM 2617 O O . GLY B 1 92 ? 4.902 13.711 -5.066 1 97 92 GLY B O 1
ATOM 2618 N N . ARG B 1 93 ? 5.461 15.641 -4.117 1 98.25 93 ARG B N 1
ATOM 2619 C CA . ARG B 1 93 ? 4.074 16 -3.836 1 98.25 93 ARG B CA 1
ATOM 2620 C C . ARG B 1 93 ? 3.299 16.234 -5.129 1 98.25 93 ARG B C 1
ATOM 2622 O O . ARG B 1 93 ? 2.146 15.812 -5.25 1 98.25 93 ARG B O 1
ATOM 2629 N N . GLU B 1 94 ? 3.912 16.906 -6.07 1 97.25 94 GLU B N 1
ATOM 2630 C CA . GLU B 1 94 ? 3.271 17.188 -7.348 1 97.25 94 GLU B CA 1
ATOM 2631 C C . GLU B 1 94 ? 2.988 15.906 -8.125 1 97.25 94 GLU B C 1
ATOM 2633 O O . GLU B 1 94 ? 1.936 15.766 -8.75 1 97.25 94 GLU B O 1
ATOM 2638 N N . GLU B 1 95 ? 3.918 15.023 -8.094 1 96.88 95 GLU B N 1
ATOM 2639 C CA . GLU B 1 95 ? 3.693 13.727 -8.727 1 96.88 95 GLU B CA 1
ATOM 2640 C C . GLU B 1 95 ? 2.514 13 -8.094 1 96.88 95 GLU B C 1
ATOM 2642 O O . GLU B 1 95 ? 1.68 12.422 -8.797 1 96.88 95 GLU B O 1
ATOM 2647 N N . ASN B 1 96 ? 2.49 13.008 -6.785 1 98.12 96 ASN B N 1
ATOM 2648 C CA . ASN B 1 96 ? 1.39 12.359 -6.082 1 98.12 96 ASN B CA 1
ATOM 2649 C C . ASN B 1 96 ? 0.052 13.023 -6.406 1 98.12 96 ASN B C 1
ATOM 2651 O O . ASN B 1 96 ? -0.955 12.336 -6.59 1 98.12 96 ASN B O 1
ATOM 2655 N N . ARG B 1 97 ? -0.002 14.328 -6.496 1 97.62 97 ARG B N 1
ATOM 2656 C CA . ARG B 1 97 ? -1.216 15.055 -6.855 1 97.62 97 ARG B CA 1
ATOM 2657 C C . ARG B 1 97 ? -1.717 14.641 -8.234 1 97.62 97 ARG B C 1
ATOM 2659 O O . ARG B 1 97 ? -2.922 14.484 -8.445 1 97.62 97 ARG B O 1
ATOM 2666 N N . ARG B 1 98 ? -0.833 14.414 -9.148 1 96.69 98 ARG B N 1
ATOM 2667 C CA . ARG B 1 98 ? -1.191 14.023 -10.508 1 96.69 98 ARG B CA 1
ATOM 2668 C C . ARG B 1 98 ? -1.675 12.578 -10.555 1 96.69 98 ARG B C 1
ATOM 2670 O O . ARG B 1 98 ? -2.549 12.234 -11.359 1 96.69 98 ARG B O 1
ATOM 2677 N N . SER B 1 99 ? -1.127 11.742 -9.727 1 96.75 99 SER B N 1
ATOM 2678 C CA . SER B 1 99 ? -1.337 10.305 -9.844 1 96.75 99 SER B CA 1
ATOM 2679 C C . SER B 1 99 ? -2.545 9.852 -9.031 1 96.75 99 SER B C 1
ATOM 2681 O O . SER B 1 99 ? -3.201 8.867 -9.375 1 96.75 99 SER B O 1
ATOM 2683 N N . ILE B 1 100 ? -2.736 10.602 -7.945 1 97.31 100 ILE B N 1
ATOM 2684 C CA . ILE B 1 100 ? -3.807 10.18 -7.047 1 97.31 100 ILE B CA 1
ATOM 2685 C C . ILE B 1 100 ? -5.109 10.883 -7.43 1 97.31 100 ILE B C 1
ATOM 2687 O O . ILE B 1 100 ? -5.152 12.109 -7.527 1 97.31 100 ILE B O 1
ATOM 2691 N N . GLY B 1 101 ? -6.07 10.336 -7.809 1 91.5 101 GLY B N 1
ATOM 2692 C CA . GLY B 1 101 ? -7.355 10.883 -8.211 1 91.5 101 GLY B CA 1
ATOM 2693 C C . GLY B 1 101 ? -7.93 11.859 -7.211 1 91.5 101 GLY B C 1
ATOM 2694 O O . GLY B 1 101 ? -7.625 13.055 -7.258 1 91.5 101 GLY B O 1
ATOM 2695 N N . ARG B 1 102 ? -8.641 11.562 -6.211 1 97.31 102 ARG B N 1
ATOM 2696 C CA . ARG B 1 102 ? -9.219 12.391 -5.16 1 97.31 102 ARG B CA 1
ATOM 2697 C C . ARG B 1 102 ? -8.18 12.727 -4.094 1 97.31 102 ARG B C 1
ATOM 2699 O O . ARG B 1 102 ? -7.973 11.945 -3.16 1 97.31 102 ARG B O 1
ATOM 2706 N N . TYR B 1 103 ? -7.539 13.898 -4.332 1 98.38 103 TYR B N 1
ATOM 2707 C CA . TYR B 1 103 ? -6.367 14.312 -3.572 1 98.38 103 TYR B CA 1
ATOM 2708 C C . TYR B 1 103 ? -6.582 15.68 -2.939 1 98.38 103 TYR B C 1
ATOM 2710 O O . TYR B 1 103 ? -6.961 16.641 -3.623 1 98.38 103 TYR B O 1
ATOM 2718 N N . VAL B 1 104 ? -6.359 15.781 -1.607 1 98.75 104 VAL B N 1
ATOM 2719 C CA . VAL B 1 104 ? -6.387 17.047 -0.872 1 98.75 104 VAL B CA 1
ATOM 2720 C C . VAL B 1 104 ? -5.043 17.266 -0.185 1 98.75 104 VAL B C 1
ATOM 2722 O O . VAL B 1 104 ? -4.645 16.484 0.684 1 98.75 104 VAL B O 1
ATOM 2725 N N . GLU B 1 105 ? -4.344 18.312 -0.58 1 98.88 105 GLU B N 1
ATOM 2726 C CA . GLU B 1 105 ? -3.092 18.703 0.064 1 98.88 105 GLU B CA 1
ATOM 2727 C C . GLU B 1 105 ? -3.344 19.672 1.211 1 98.88 105 GLU B C 1
ATOM 2729 O O . GLU B 1 105 ? -3.973 20.719 1.021 1 98.88 105 GLU B O 1
ATOM 2734 N N . VAL B 1 106 ? -2.896 19.312 2.373 1 98.94 106 VAL B N 1
ATOM 2735 C CA . VAL B 1 106 ? -3.016 20.125 3.578 1 98.94 106 VAL B CA 1
ATOM 2736 C C . VAL B 1 106 ? -1.633 20.594 4.027 1 98.94 106 VAL B C 1
ATOM 2738 O O . VAL B 1 106 ? -0.78 19.766 4.383 1 98.94 106 VAL B O 1
ATOM 2741 N N . TYR B 1 107 ? -1.455 21.875 3.963 1 98.94 107 TYR B N 1
ATOM 2742 C CA . TYR B 1 107 ? -0.218 22.469 4.453 1 98.94 107 TYR B CA 1
ATOM 2743 C C . TYR B 1 107 ? -0.345 22.859 5.922 1 98.94 107 TYR B C 1
ATOM 2745 O O . TYR B 1 107 ? -1.124 23.75 6.266 1 98.94 107 TYR B O 1
ATOM 2753 N N . VAL B 1 108 ? 0.348 22.156 6.754 1 98.88 108 VAL B N 1
ATOM 2754 C CA . VAL B 1 108 ? 0.384 22.5 8.172 1 98.88 108 VAL B CA 1
ATOM 2755 C C . VAL B 1 108 ? 1.618 23.344 8.477 1 98.88 108 VAL B C 1
ATOM 2757 O O . VAL B 1 108 ? 2.73 22.828 8.562 1 98.88 108 VAL B O 1
ATOM 2760 N N . ASP B 1 109 ? 1.371 24.531 8.719 1 98.31 109 ASP B N 1
ATOM 2761 C CA . ASP B 1 109 ? 2.434 25.531 8.82 1 98.31 109 ASP B CA 1
ATOM 2762 C C . ASP B 1 109 ? 2.648 25.969 10.266 1 98.31 109 ASP B C 1
ATOM 2764 O O . ASP B 1 109 ? 1.694 26.047 11.039 1 98.31 109 ASP B O 1
ATOM 2768 N N . CYS B 1 110 ? 3.869 26.141 10.625 1 98.12 110 CYS B N 1
ATOM 2769 C CA . CYS B 1 110 ? 4.324 26.688 11.898 1 98.12 110 CYS B CA 1
ATOM 2770 C C . CYS B 1 110 ? 5.695 27.344 11.75 1 98.12 110 CYS B C 1
ATOM 2772 O O . CYS B 1 110 ? 6.602 26.766 11.141 1 98.12 110 CYS B O 1
ATOM 2774 N N . PRO B 1 111 ? 5.816 28.625 12.258 1 96.94 111 PRO B N 1
ATOM 2775 C CA . PRO B 1 111 ? 7.137 29.25 12.188 1 96.94 111 PRO B CA 1
ATOM 2776 C C . PRO B 1 111 ? 8.234 28.406 12.805 1 96.94 111 PRO B C 1
ATOM 2778 O O . PRO B 1 111 ? 8.039 27.828 13.875 1 96.94 111 PRO B O 1
ATOM 2781 N N . THR B 1 112 ? 9.391 28.375 12.078 1 96.44 112 THR B N 1
ATOM 2782 C CA . THR B 1 112 ? 10.508 27.531 12.492 1 96.44 112 THR B CA 1
ATOM 2783 C C . THR B 1 112 ? 10.953 27.891 13.906 1 96.44 112 THR B C 1
ATOM 2785 O O . THR B 1 112 ? 11.289 27.016 14.703 1 96.44 112 THR B O 1
ATOM 2788 N N . GLU B 1 113 ? 10.961 29.156 14.219 1 96.38 113 GLU B N 1
ATOM 2789 C CA . GLU B 1 113 ? 11.375 29.625 15.539 1 96.38 113 GLU B CA 1
ATOM 2790 C C . GLU B 1 113 ? 10.516 29 16.641 1 96.38 113 GLU B C 1
ATOM 2792 O O . GLU B 1 113 ? 11.016 28.641 17.703 1 96.38 113 GLU B O 1
ATOM 2797 N N . LYS B 1 114 ? 9.234 28.906 16.391 1 97.19 114 LYS B N 1
ATOM 2798 C CA . LYS B 1 114 ? 8.32 28.312 17.359 1 97.19 114 LYS B CA 1
ATOM 2799 C C . LYS B 1 114 ? 8.562 26.812 17.5 1 97.19 114 LYS B C 1
ATOM 2801 O O . LYS 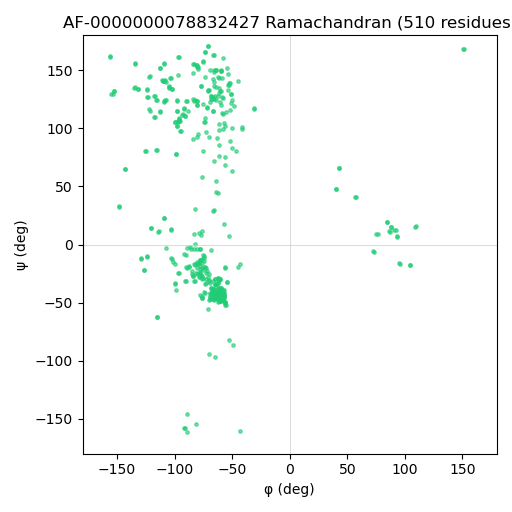B 1 114 ? 8.461 26.266 18.594 1 97.19 114 LYS B O 1
ATOM 2806 N N . LEU B 1 115 ? 8.867 26.172 16.391 1 97.44 115 LEU B N 1
ATOM 2807 C CA . LEU B 1 115 ? 9.148 24.75 16.422 1 97.44 115 LEU B CA 1
ATOM 2808 C C . LEU B 1 115 ? 10.406 24.453 17.234 1 97.44 115 LEU B C 1
ATOM 2810 O O . LEU B 1 115 ? 10.438 23.5 18.016 1 97.44 115 LEU B O 1
ATOM 2814 N N . ILE B 1 116 ? 11.414 25.281 17.031 1 96.62 116 ILE B N 1
ATOM 2815 C CA . ILE B 1 116 ? 12.672 25.141 17.766 1 96.62 116 ILE B CA 1
ATOM 2816 C C . ILE B 1 116 ? 12.43 25.359 19.266 1 96.62 116 ILE B C 1
ATOM 2818 O O . ILE B 1 116 ? 12.922 24.609 20.094 1 96.62 116 ILE B O 1
ATOM 2822 N N . GLU B 1 117 ? 11.672 26.375 19.562 1 96.56 117 GLU B N 1
ATOM 2823 C CA . GLU B 1 117 ? 11.375 26.75 20.953 1 96.56 117 GLU B CA 1
ATOM 2824 C C . GLU B 1 117 ? 10.656 25.609 21.672 1 96.56 117 GLU B C 1
ATOM 2826 O O . GLU B 1 117 ? 11.031 25.234 22.781 1 96.56 117 GLU B O 1
ATOM 2831 N N . ARG B 1 118 ? 9.602 25.047 21.047 1 94.38 118 ARG B N 1
ATOM 2832 C CA . ARG B 1 118 ? 8.781 24 21.656 1 94.38 118 ARG B CA 1
ATOM 2833 C C . ARG B 1 118 ? 9.516 22.672 21.656 1 94.38 118 ARG B C 1
ATOM 2835 O O . ARG B 1 118 ? 9.398 21.891 22.609 1 94.38 118 ARG B O 1
ATOM 2842 N N . ASP B 1 119 ? 10.195 22.359 20.578 1 96.25 119 ASP B N 1
ATOM 2843 C CA . ASP B 1 119 ? 10.945 21.125 20.297 1 96.25 119 ASP B CA 1
ATOM 2844 C C . ASP B 1 119 ? 10.188 19.906 20.797 1 96.25 119 ASP B C 1
ATOM 2846 O O . ASP B 1 119 ? 10.75 19.062 21.516 1 96.25 119 ASP B O 1
ATOM 2850 N N . SER B 1 120 ? 8.914 19.812 20.5 1 91.88 120 SER B N 1
ATOM 2851 C CA . SER B 1 120 ? 8.031 18.75 20.953 1 91.88 120 SER B CA 1
ATOM 2852 C C . SER B 1 120 ? 8.562 17.375 20.562 1 91.88 120 SER B C 1
ATOM 2854 O O . SER B 1 120 ? 8.211 16.359 21.172 1 91.88 120 SER B O 1
ATOM 2856 N N . THR B 1 121 ? 9.445 17.25 19.578 1 90.69 121 THR B N 1
ATOM 2857 C CA . THR B 1 121 ? 9.977 15.977 19.109 1 90.69 121 THR B CA 1
ATOM 2858 C C . THR B 1 121 ? 11.359 15.711 19.688 1 90.69 121 THR B C 1
ATOM 2860 O O . THR B 1 121 ? 11.867 14.594 19.609 1 90.69 121 THR B O 1
ATOM 2863 N N . GLY B 1 122 ? 11.969 16.734 20.188 1 93.94 122 GLY B N 1
ATOM 2864 C CA . GLY B 1 122 ? 13.328 16.641 20.703 1 93.94 122 GLY B CA 1
ATOM 2865 C C . GLY B 1 122 ? 14.367 16.609 19.594 1 93.94 122 GLY B C 1
ATOM 2866 O O . GLY B 1 122 ? 15.555 16.391 19.859 1 93.94 122 GLY B O 1
ATOM 2867 N N . ARG B 1 123 ? 13.938 16.844 18.391 1 94.69 123 ARG B N 1
ATOM 2868 C CA . ARG B 1 123 ? 14.82 16.641 17.25 1 94.69 123 ARG B CA 1
ATOM 2869 C C . ARG B 1 123 ? 15.477 17.953 16.828 1 94.69 123 ARG B C 1
ATOM 2871 O O . ARG B 1 123 ? 16.547 17.953 16.219 1 94.69 123 ARG B O 1
ATOM 2878 N N . TYR B 1 124 ? 14.906 19.078 17.109 1 96.75 124 TYR B N 1
ATOM 2879 C CA . TYR B 1 124 ? 15.445 20.359 16.656 1 96.75 124 TYR B CA 1
ATOM 2880 C C . TYR B 1 124 ? 16.734 20.688 17.391 1 96.75 124 TYR B C 1
ATOM 2882 O O . TYR B 1 124 ? 17.719 21.094 16.766 1 96.75 124 TYR B O 1
ATOM 2890 N N . LYS B 1 125 ? 16.672 20.531 18.719 1 95.19 125 LYS B N 1
ATOM 2891 C CA . LYS B 1 125 ? 17.891 20.781 19.484 1 95.19 125 LYS B CA 1
ATOM 2892 C C . LYS B 1 125 ? 19.031 19.891 19 1 95.19 125 LYS B C 1
ATOM 2894 O O . LYS B 1 125 ? 20.156 20.359 18.844 1 95.19 125 LYS B O 1
ATOM 2899 N N . LYS B 1 126 ? 18.672 18.641 18.797 1 96.38 126 LYS B N 1
ATOM 2900 C CA . LYS B 1 126 ? 19.672 17.703 18.312 1 96.38 126 LYS B CA 1
ATOM 2901 C C . LYS B 1 126 ? 20.203 18.125 16.953 1 96.38 126 LYS B C 1
ATOM 2903 O O . LYS B 1 126 ? 21.406 18.031 16.688 1 96.38 126 LYS B O 1
ATOM 2908 N N . ALA B 1 127 ? 19.406 18.5 16.078 1 95.81 127 ALA B N 1
ATOM 2909 C CA . ALA B 1 127 ? 19.797 18.953 14.742 1 95.81 127 ALA B CA 1
ATOM 2910 C C . ALA B 1 127 ? 20.672 20.188 14.812 1 95.81 127 ALA B C 1
ATOM 2912 O O . ALA B 1 127 ? 21.688 20.281 14.117 1 95.81 127 ALA B O 1
ATOM 2913 N N . LEU B 1 128 ? 20.297 21.109 15.617 1 95.5 128 LEU B N 1
ATOM 2914 C CA . LEU B 1 128 ? 21.047 22.344 15.781 1 95.5 128 LEU B CA 1
ATOM 2915 C C . LEU B 1 128 ? 22.453 22.062 16.328 1 95.5 128 LEU B C 1
ATOM 2917 O O . LEU B 1 128 ? 23.406 22.781 15.984 1 95.5 128 LEU B O 1
ATOM 2921 N N . ASN B 1 129 ? 22.547 21.016 17.047 1 95.94 129 ASN B N 1
ATOM 2922 C CA . ASN B 1 129 ? 23.828 20.609 17.609 1 95.94 129 ASN B CA 1
ATOM 2923 C C . ASN B 1 129 ? 24.625 19.766 16.609 1 95.94 129 ASN B C 1
ATOM 2925 O O . ASN B 1 129 ? 25.688 19.25 16.953 1 95.94 129 ASN B O 1
ATOM 2929 N N . GLY B 1 130 ? 24.031 19.5 15.5 1 94.38 130 GLY B N 1
ATOM 2930 C CA . GLY B 1 130 ? 24.734 18.766 14.453 1 94.38 130 GLY B CA 1
ATOM 2931 C C . GLY B 1 130 ? 24.609 17.266 14.617 1 94.38 130 GLY B C 1
ATOM 2932 O O . GLY B 1 130 ? 25.328 16.5 13.945 1 94.38 130 GLY B O 1
ATOM 2933 N N . GLU B 1 131 ? 23.75 16.781 15.484 1 95.5 131 GLU B N 1
ATOM 2934 C CA . GLU B 1 131 ? 23.609 15.352 15.766 1 95.5 131 GLU B CA 1
ATOM 2935 C C . GLU B 1 131 ? 22.75 14.672 14.703 1 95.5 131 GLU B C 1
ATOM 2937 O O . GLU B 1 131 ? 22.766 13.445 14.578 1 95.5 131 GLU B O 1
ATOM 2942 N N . ILE B 1 132 ? 21.875 15.367 14.039 1 93.56 132 ILE B N 1
ATOM 2943 C CA . ILE B 1 132 ? 21.031 14.844 12.977 1 93.56 132 ILE B CA 1
ATOM 2944 C C . ILE B 1 132 ? 21.359 15.547 11.656 1 93.56 132 ILE B C 1
ATOM 2946 O O . ILE B 1 132 ? 21.031 16.719 11.477 1 93.56 132 ILE B O 1
ATOM 2950 N N . PRO B 1 133 ? 21.969 14.75 10.797 1 92 133 PRO B N 1
ATOM 2951 C CA . PRO B 1 133 ? 22.25 15.367 9.5 1 92 133 PRO B CA 1
ATOM 2952 C C . PRO B 1 133 ? 21.016 15.492 8.617 1 92 133 PRO B C 1
ATOM 2954 O O . PRO B 1 133 ? 20 14.82 8.859 1 92 133 PRO B O 1
ATOM 2957 N N . ASN B 1 134 ? 20.922 16.406 7.605 1 94.75 134 ASN B N 1
ATOM 2958 C CA . ASN B 1 134 ? 19.906 16.594 6.586 1 94.75 134 ASN B CA 1
ATOM 2959 C C . ASN B 1 134 ? 18.531 16.812 7.211 1 94.75 134 ASN B C 1
ATOM 2961 O O . ASN B 1 134 ? 17.531 16.266 6.746 1 94.75 134 ASN B O 1
ATOM 2965 N N . PHE B 1 135 ? 18.531 17.625 8.312 1 96.38 135 PHE B N 1
ATOM 2966 C CA . PHE B 1 135 ? 17.281 17.891 8.992 1 96.38 135 PHE B CA 1
ATOM 2967 C C . PHE B 1 135 ? 16.516 19.016 8.289 1 96.38 135 PHE B C 1
ATOM 2969 O O . PHE B 1 135 ? 17.016 20.125 8.156 1 96.38 135 PHE B O 1
ATOM 2976 N N . ILE B 1 136 ? 15.297 18.75 7.898 1 97.25 136 ILE B N 1
ATOM 2977 C CA . ILE B 1 136 ? 14.484 19.672 7.125 1 97.25 136 ILE B CA 1
ATOM 2978 C C . ILE B 1 136 ? 14.117 20.875 7.988 1 97.25 136 ILE B C 1
ATOM 2980 O O . ILE B 1 136 ? 13.602 20.719 9.094 1 97.25 136 ILE B O 1
ATOM 2984 N N . GLY B 1 137 ? 14.359 22.094 7.504 1 95.25 137 GLY B N 1
ATOM 2985 C CA . GLY B 1 137 ? 14.094 23.328 8.219 1 95.25 137 GLY B CA 1
ATOM 2986 C C . GLY B 1 137 ? 15.305 23.875 8.953 1 95.25 137 GLY B C 1
ATOM 2987 O O . GLY B 1 137 ? 15.297 25.016 9.414 1 95.25 137 GLY B O 1
ATOM 2988 N N . ILE B 1 138 ? 16.312 23.016 9.141 1 95.5 138 ILE B N 1
ATOM 2989 C CA . ILE B 1 138 ? 17.531 23.469 9.805 1 95.5 138 ILE B CA 1
ATOM 2990 C C . ILE B 1 138 ? 18.703 23.406 8.82 1 95.5 138 ILE B C 1
ATOM 2992 O O . ILE B 1 138 ? 19.25 24.438 8.43 1 95.5 138 ILE B O 1
ATOM 2996 N N . THR B 1 139 ? 19.062 22.188 8.312 1 95.31 139 THR B N 1
ATOM 2997 C CA . THR B 1 139 ? 20.172 22.016 7.379 1 95.31 139 THR B CA 1
ATOM 2998 C C . THR B 1 139 ? 19.656 21.906 5.945 1 95.31 139 THR B C 1
ATOM 3000 O O . THR B 1 139 ? 20.391 22.219 5 1 95.31 139 THR B O 1
ATOM 3003 N N . GLU B 1 140 ? 18.484 21.297 5.77 1 96.25 140 GLU B N 1
ATOM 3004 C CA . GLU B 1 140 ? 17.859 21.156 4.461 1 96.25 140 GLU B CA 1
ATOM 3005 C C . GLU B 1 140 ? 16.578 21.984 4.367 1 96.25 140 GLU B C 1
ATOM 3007 O O . GLU B 1 140 ? 15.906 22.203 5.371 1 96.25 140 GLU B O 1
ATOM 3012 N N . PRO B 1 141 ? 16.25 22.406 3.154 1 96.94 141 PRO B N 1
ATOM 3013 C CA . PRO B 1 141 ? 15.086 23.281 3.006 1 96.94 141 PRO B CA 1
ATOM 3014 C C . PRO B 1 141 ? 13.766 22.516 3 1 96.94 141 PRO B C 1
ATOM 3016 O O . PRO B 1 141 ? 13.734 21.328 2.682 1 96.94 141 PRO B O 1
ATOM 3019 N N . TYR B 1 142 ? 12.766 23.234 3.393 1 98.38 142 TYR B N 1
ATOM 3020 C CA . TYR B 1 142 ? 11.383 22.844 3.168 1 98.38 142 TYR B CA 1
ATOM 3021 C C . TYR B 1 142 ? 10.734 23.703 2.102 1 98.38 142 TYR B C 1
ATOM 3023 O O . TYR B 1 142 ? 10.742 24.938 2.205 1 98.38 142 TYR B O 1
ATOM 3031 N N . GLU B 1 143 ? 10.172 23.047 1.029 1 98.44 143 GLU B N 1
ATOM 3032 C CA . GLU B 1 143 ? 9.477 23.766 -0.034 1 98.44 143 GLU B CA 1
ATOM 3033 C C . GLU B 1 143 ? 7.969 23.75 0.181 1 98.44 143 GLU B C 1
ATOM 3035 O O . GLU B 1 143 ? 7.312 22.75 -0.083 1 98.44 143 GLU B O 1
ATOM 3040 N N . PRO B 1 144 ? 7.406 24.844 0.671 1 98.19 144 PRO B N 1
ATOM 3041 C CA . PRO B 1 144 ? 5.957 24.859 0.893 1 98.19 144 PRO B CA 1
ATOM 3042 C C . PRO B 1 144 ? 5.164 24.609 -0.385 1 98.19 144 PRO B C 1
ATOM 3044 O O . PRO B 1 144 ? 5.633 24.922 -1.481 1 98.19 144 PRO B O 1
ATOM 3047 N N . PRO B 1 145 ? 3.988 23.984 -0.194 1 98.12 145 PRO B N 1
ATOM 3048 C CA . PRO B 1 145 ? 3.164 23.797 -1.391 1 98.12 145 PRO B CA 1
ATOM 3049 C C . PRO B 1 145 ? 2.713 25.125 -2.006 1 98.12 145 PRO B C 1
ATOM 3051 O O . PRO B 1 145 ? 2.5 26.109 -1.286 1 98.12 145 PRO B O 1
ATOM 3054 N N . ASN B 1 146 ? 2.531 25.109 -3.355 1 94.62 146 ASN B N 1
ATOM 3055 C CA . ASN B 1 146 ? 2.135 26.328 -4.074 1 94.62 146 ASN B CA 1
ATOM 3056 C C . ASN B 1 146 ? 0.655 26.641 -3.873 1 94.62 146 ASN B C 1
ATOM 3058 O O . ASN B 1 146 ? 0.283 27.797 -3.672 1 94.62 146 ASN B O 1
ATOM 3062 N N . SER B 1 147 ? -0.172 25.703 -3.99 1 95.75 147 SER B N 1
ATOM 3063 C CA . SER B 1 147 ? -1.615 25.906 -3.922 1 95.75 147 SER B CA 1
ATOM 3064 C C . SER B 1 147 ? -2.307 24.75 -3.205 1 95.75 147 SER B C 1
ATOM 3066 O O . SER B 1 147 ? -3.139 24.062 -3.793 1 95.75 147 SER B O 1
ATOM 3068 N N . PRO B 1 148 ? -1.982 24.594 -1.861 1 98.56 148 PRO B N 1
ATOM 3069 C CA . PRO B 1 148 ? -2.703 23.547 -1.127 1 98.56 148 PRO B CA 1
ATOM 3070 C C . PRO B 1 148 ? -4.191 23.844 -0.983 1 98.56 148 PRO B C 1
ATOM 3072 O O . PRO B 1 148 ? -4.59 25.016 -0.973 1 98.56 148 PRO B O 1
ATOM 3075 N N . GLU B 1 149 ? -4.969 22.859 -0.921 1 98.44 149 GLU B N 1
ATOM 3076 C CA . GLU B 1 149 ? -6.398 23.047 -0.699 1 98.44 149 GLU B CA 1
ATOM 3077 C C . GLU B 1 149 ? -6.664 23.641 0.683 1 98.44 149 GLU B C 1
ATOM 3079 O O . GLU B 1 149 ? -7.617 24.406 0.866 1 98.44 149 GLU B O 1
ATOM 3084 N N . VAL B 1 150 ? -5.852 23.266 1.661 1 98.81 150 VAL B N 1
ATOM 3085 C CA . VAL B 1 150 ? -6.039 23.719 3.033 1 98.81 150 VAL B CA 1
ATOM 3086 C C . VAL B 1 150 ? -4.695 24.141 3.625 1 98.81 150 VAL B C 1
ATOM 3088 O O . VAL B 1 150 ? -3.684 23.469 3.424 1 98.81 150 VAL B O 1
ATOM 3091 N N . THR B 1 151 ? -4.66 25.25 4.289 1 98.81 151 THR B N 1
ATOM 3092 C CA . THR B 1 151 ? -3.533 25.672 5.117 1 98.81 151 THR B CA 1
ATOM 3093 C C . THR B 1 151 ? -3.953 25.797 6.578 1 98.81 151 THR B C 1
ATOM 3095 O O . THR B 1 151 ? -4.98 26.406 6.879 1 98.81 151 THR B O 1
ATOM 3098 N N . ILE B 1 152 ? -3.219 25.172 7.395 1 98.81 152 ILE B N 1
ATOM 3099 C CA . ILE B 1 152 ? -3.422 25.25 8.836 1 98.81 152 ILE B CA 1
ATOM 3100 C C . ILE B 1 152 ? -2.213 25.906 9.492 1 98.81 152 ILE B C 1
ATOM 3102 O O . ILE B 1 152 ? -1.072 25.5 9.266 1 98.81 152 ILE B O 1
ATOM 3106 N N . HIS B 1 153 ? -2.461 26.953 10.227 1 98.5 153 HIS B N 1
ATOM 3107 C CA . HIS B 1 153 ? -1.411 27.547 11.039 1 98.5 153 HIS B CA 1
ATOM 3108 C C . HIS B 1 153 ? -1.449 27 12.469 1 98.5 153 HIS B C 1
ATOM 3110 O O . HIS B 1 153 ? -2.168 27.531 13.32 1 98.5 153 HIS B O 1
ATOM 3116 N N . SER B 1 154 ? -0.595 26.031 12.695 1 97.25 154 SER B N 1
ATOM 3117 C CA . SER B 1 154 ? -0.765 25.172 13.867 1 97.25 154 SER B CA 1
ATOM 3118 C C . SER B 1 154 ? -0.286 25.875 15.141 1 97.25 154 SER B C 1
ATOM 3120 O O . SER B 1 154 ? -0.564 25.422 16.25 1 97.25 154 SER B O 1
ATOM 3122 N N . ASN B 1 155 ? 0.437 26.969 15.016 1 95.81 155 ASN B N 1
ATOM 3123 C CA . ASN B 1 155 ? 0.851 27.703 16.203 1 95.81 155 ASN B CA 1
ATOM 312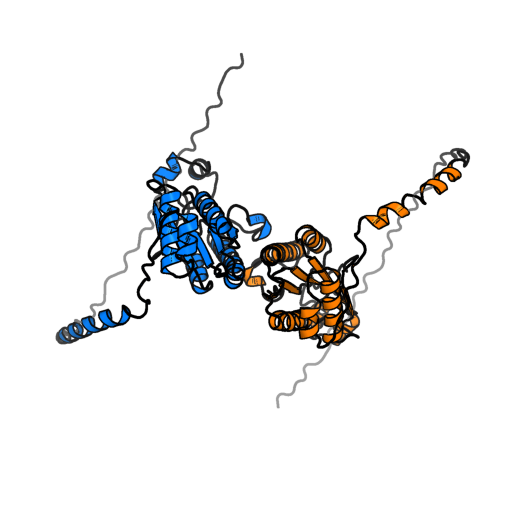4 C C . ASN B 1 155 ? -0.273 28.594 16.734 1 95.81 155 ASN B C 1
ATOM 3126 O O . ASN B 1 155 ? -0.233 29.031 17.875 1 95.81 155 ASN B O 1
ATOM 3130 N N . VAL B 1 156 ? -1.298 28.844 15.992 1 97.06 156 VAL B N 1
ATOM 3131 C CA . VAL B 1 156 ? -2.326 29.781 16.438 1 97.06 156 VAL B CA 1
ATOM 3132 C C . VAL B 1 156 ? -3.703 29.141 16.312 1 97.06 156 VAL B C 1
ATOM 3134 O O . VAL B 1 156 ? -4.699 29.688 16.781 1 97.06 156 VAL B O 1
ATOM 3137 N N . GLU B 1 157 ? -3.803 28 15.617 1 96.88 157 GLU B N 1
ATOM 3138 C CA . GLU B 1 157 ? -5.055 27.266 15.445 1 96.88 157 GLU B CA 1
ATOM 3139 C C . GLU B 1 157 ? -5.051 25.969 16.234 1 96.88 157 GLU B C 1
ATOM 3141 O O . GLU B 1 157 ? -4.027 25.281 16.312 1 96.88 157 GLU B O 1
ATOM 3146 N N . SER B 1 158 ? -6.199 25.625 16.844 1 96.94 158 SER B N 1
ATOM 3147 C CA . SER B 1 158 ? -6.34 24.328 17.484 1 96.94 158 SER B CA 1
ATOM 3148 C C . SER B 1 158 ? -6.477 23.203 16.453 1 96.94 158 SER B C 1
ATOM 3150 O O . SER B 1 158 ? -6.707 23.469 15.273 1 96.94 158 SER B O 1
ATOM 3152 N N . VAL B 1 159 ? -6.324 21.969 16.891 1 97.56 159 VAL B N 1
ATOM 3153 C CA . VAL B 1 159 ? -6.508 20.812 16.031 1 97.56 159 VAL B CA 1
ATOM 3154 C C . VAL B 1 159 ? -7.93 20.797 15.484 1 97.56 159 VAL B C 1
ATOM 3156 O O . VAL B 1 159 ? -8.141 20.484 14.305 1 97.56 159 VAL B O 1
ATOM 3159 N N . GLU B 1 160 ? -8.875 21.203 16.328 1 96.31 160 GLU B N 1
ATOM 3160 C CA . GLU B 1 160 ? -10.281 21.234 15.922 1 96.31 160 GLU B CA 1
ATOM 3161 C C . GLU B 1 160 ? -10.523 22.266 14.828 1 96.31 160 GLU B C 1
ATOM 3163 O O . GLU B 1 160 ? -11.258 22 13.867 1 96.31 160 GLU B O 1
ATOM 3168 N N . ASP B 1 161 ? -9.914 23.438 15.023 1 96.94 161 ASP B N 1
ATOM 3169 C CA . ASP B 1 161 ? -10.047 24.484 14.023 1 96.94 161 ASP B CA 1
ATOM 3170 C C . ASP B 1 161 ? -9.484 24.031 12.672 1 96.94 161 ASP B C 1
ATOM 3172 O O . ASP B 1 161 ? -10.125 24.219 11.633 1 96.94 161 ASP B O 1
ATOM 3176 N N . GLY B 1 162 ? -8.297 23.484 12.703 1 98 162 GLY B N 1
ATOM 3177 C CA . GLY B 1 162 ? -7.691 22.969 11.484 1 98 162 GLY B CA 1
ATOM 3178 C C . GLY B 1 162 ? -8.508 21.875 10.828 1 98 162 GLY B C 1
ATOM 3179 O O . GLY B 1 162 ? -8.688 21.875 9.609 1 98 162 GLY B O 1
ATOM 3180 N N . ALA B 1 163 ? -9.023 21 11.672 1 97.69 163 ALA B N 1
ATOM 3181 C CA . ALA B 1 163 ? -9.844 19.891 11.172 1 97.69 163 ALA B CA 1
ATOM 3182 C C . ALA B 1 163 ? -11.102 20.422 10.477 1 97.69 163 ALA B C 1
ATOM 3184 O O . ALA B 1 163 ? -11.531 19.875 9.461 1 97.69 163 ALA B O 1
ATOM 3185 N N . ALA B 1 164 ? -11.688 21.469 11.031 1 96.56 164 ALA B N 1
ATOM 3186 C CA . ALA B 1 164 ? -12.883 22.062 10.438 1 96.56 164 ALA B CA 1
ATOM 3187 C C . ALA B 1 164 ? -12.617 22.547 9.016 1 96.56 164 ALA B C 1
ATOM 3189 O O . ALA B 1 164 ? -13.445 22.359 8.125 1 96.56 164 ALA B O 1
ATOM 3190 N N . LYS B 1 165 ? -11.484 23.125 8.805 1 97.88 165 LYS B N 1
ATOM 3191 C CA . LYS B 1 165 ? -11.094 23.562 7.469 1 97.88 165 LYS B CA 1
ATOM 3192 C C . LYS B 1 165 ? -10.969 22.375 6.516 1 97.88 165 LYS B C 1
ATOM 3194 O O . LYS B 1 165 ? -11.367 22.469 5.355 1 97.88 165 LYS B O 1
ATOM 3199 N N . ILE B 1 166 ? -10.43 21.297 7.004 1 98.5 166 ILE B N 1
ATOM 3200 C CA . ILE B 1 166 ? -10.25 20.094 6.199 1 98.5 166 ILE B CA 1
ATOM 3201 C C . ILE B 1 166 ? -11.617 19.516 5.816 1 98.5 166 ILE B C 1
ATOM 3203 O O . ILE B 1 166 ? -11.867 19.219 4.645 1 98.5 166 ILE B O 1
ATOM 3207 N N . PHE B 1 167 ? -12.492 19.438 6.777 1 97.44 167 PHE B N 1
ATOM 3208 C CA . PHE B 1 167 ? -13.82 18.891 6.516 1 97.44 167 PHE B CA 1
ATOM 3209 C C . PHE B 1 167 ? -14.57 19.766 5.52 1 97.44 167 PHE B C 1
ATOM 3211 O O . PHE B 1 167 ? -15.281 19.25 4.648 1 97.44 167 PHE B O 1
ATOM 3218 N N . GLN B 1 168 ? -14.422 21.062 5.684 1 96.75 168 GLN B N 1
ATOM 3219 C CA . GLN B 1 168 ? -15.047 21.969 4.723 1 96.75 168 GLN B CA 1
ATOM 3220 C C . GLN B 1 168 ? -14.531 21.703 3.309 1 96.75 168 GLN B C 1
ATOM 3222 O O . GLN B 1 168 ? -15.312 21.656 2.355 1 96.75 168 GLN B O 1
ATOM 3227 N N . SER B 1 169 ? -13.25 21.562 3.213 1 97.81 169 SER B N 1
ATOM 3228 C CA . SER B 1 169 ? -12.664 21.297 1.904 1 97.81 169 SER B CA 1
ATOM 3229 C C . SER B 1 169 ? -13.188 19.984 1.322 1 97.81 169 SER B C 1
ATOM 3231 O O . SER B 1 169 ? -13.492 19.906 0.129 1 97.81 169 SER B O 1
ATOM 3233 N N . LEU B 1 170 ? -13.297 18.938 2.105 1 97.19 170 LEU B N 1
ATOM 3234 C CA . LEU B 1 170 ? -13.812 17.641 1.668 1 97.19 170 LEU B CA 1
ATOM 3235 C C . LEU B 1 170 ? -15.258 17.766 1.199 1 97.19 170 LEU B C 1
ATOM 3237 O O . LEU B 1 170 ? -15.648 17.125 0.22 1 97.19 170 LEU B O 1
ATOM 3241 N N . LEU B 1 171 ? -15.984 18.609 1.893 1 95.31 171 LEU B N 1
ATOM 3242 C CA . LEU B 1 171 ? -17.359 18.859 1.49 1 95.31 171 LEU B CA 1
ATOM 3243 C C . LEU B 1 171 ? -17.406 19.594 0.151 1 95.31 171 LEU B C 1
ATOM 3245 O O . LEU B 1 171 ? -18.156 19.203 -0.75 1 95.31 171 LEU B O 1
ATOM 3249 N N . ASP B 1 172 ? -16.594 20.609 0.052 1 96.56 172 ASP B N 1
ATOM 3250 C CA . ASP B 1 172 ? -16.578 21.453 -1.147 1 96.56 172 ASP B CA 1
ATOM 3251 C C . ASP B 1 172 ? -16.203 20.625 -2.379 1 96.56 172 ASP B C 1
ATOM 3253 O O . ASP B 1 172 ? -16.672 20.906 -3.482 1 96.56 172 ASP B O 1
ATOM 3257 N N . LEU B 1 173 ? -15.398 19.594 -2.186 1 96 173 LEU B N 1
ATOM 3258 C CA . LEU B 1 173 ? -14.898 18.781 -3.283 1 96 173 LEU B CA 1
ATOM 3259 C C . LEU B 1 173 ? -15.828 17.594 -3.539 1 96 173 LEU B C 1
ATOM 3261 O O . LEU B 1 173 ? -15.617 16.828 -4.48 1 96 173 LEU B O 1
ATOM 3265 N N . GLY B 1 174 ? -16.797 17.375 -2.68 1 94.69 174 GLY B N 1
ATOM 3266 C CA . GLY B 1 174 ? -17.781 16.328 -2.857 1 94.69 174 GLY B CA 1
ATOM 3267 C C . GLY B 1 174 ? -17.297 14.977 -2.354 1 94.69 174 GLY B C 1
ATOM 3268 O O . GLY B 1 174 ? -17.828 13.938 -2.756 1 94.69 174 GLY B O 1
ATOM 3269 N N . TYR B 1 175 ? -16.312 15.016 -1.521 1 96.12 175 TYR B N 1
ATOM 3270 C CA . TYR B 1 175 ? -15.766 13.766 -1.011 1 96.12 175 TYR B CA 1
ATOM 3271 C C . TYR B 1 175 ? -16.516 13.305 0.23 1 96.12 175 TYR B C 1
ATOM 3273 O O . TYR B 1 175 ? -16.422 12.141 0.628 1 96.12 175 TYR B O 1
ATOM 3281 N N . MET B 1 176 ? -17.234 14.258 0.864 1 94.25 176 MET B N 1
ATOM 3282 C CA . MET B 1 176 ? -18.094 13.953 2.014 1 94.25 176 MET B CA 1
ATOM 3283 C C . MET B 1 176 ? -19.453 14.625 1.871 1 94.25 176 MET B C 1
ATOM 3285 O O . MET B 1 176 ? -19.578 15.656 1.21 1 94.25 176 MET B O 1
ATOM 3289 N N . SER B 1 177 ? -20.375 14.062 2.523 1 93.31 177 SER B N 1
ATOM 3290 C CA . SER B 1 177 ? -21.734 14.602 2.445 1 93.31 177 SER B CA 1
ATOM 3291 C C . SER B 1 177 ? -22.031 15.523 3.625 1 93.31 177 SER B C 1
ATOM 3293 O O . SER B 1 177 ? -21.359 15.453 4.656 1 93.31 177 SER B O 1
ATOM 3295 N N . THR B 1 178 ? -23.078 16.328 3.381 1 92.19 178 THR B N 1
ATOM 3296 C CA . THR B 1 178 ? -23.531 17.203 4.453 1 92.19 178 THR B CA 1
ATOM 3297 C C . THR B 1 178 ? -24.016 16.375 5.648 1 92.19 178 THR B C 1
ATOM 3299 O O . THR B 1 178 ? -23.844 16.781 6.797 1 92.19 178 THR B O 1
ATOM 3302 N N . GLU B 1 179 ? -24.578 15.234 5.406 1 91.5 179 GLU B N 1
ATOM 3303 C CA . GLU B 1 179 ? -25.078 14.359 6.465 1 91.5 179 GLU B CA 1
ATOM 3304 C C . GLU B 1 179 ? -23.938 13.82 7.316 1 91.5 179 GLU B C 1
ATOM 3306 O O . GLU B 1 179 ? -24.031 13.797 8.547 1 91.5 179 GLU B O 1
ATOM 3311 N N . GLU B 1 180 ? -22.906 13.375 6.645 1 93.25 180 GLU B N 1
ATOM 3312 C CA . GLU B 1 180 ? -21.734 12.898 7.367 1 93.25 180 GLU B CA 1
ATOM 3313 C C . GLU B 1 180 ? -21.141 13.992 8.258 1 93.25 180 GLU B C 1
ATOM 3315 O O . GLU B 1 180 ? -20.812 13.742 9.414 1 93.25 180 GLU B O 1
ATOM 3320 N N . LEU B 1 181 ? -21.031 15.211 7.711 1 92.75 181 LEU B N 1
ATOM 3321 C CA . LEU B 1 181 ? -20.406 16.297 8.445 1 92.75 181 LEU B CA 1
ATOM 3322 C C . LEU B 1 181 ? -21.281 16.75 9.609 1 92.75 181 LEU B C 1
ATOM 3324 O O . LEU B 1 181 ? -20.766 17.172 10.648 1 92.75 181 LEU B O 1
ATOM 3328 N N . LYS B 1 182 ? -22.547 16.625 9.461 1 92.19 182 LYS B N 1
ATOM 3329 C CA . LYS B 1 182 ? -23.453 16.922 10.57 1 92.19 182 LYS B CA 1
ATOM 3330 C C . LYS B 1 182 ? -23.188 15.984 11.75 1 92.19 182 LYS B C 1
ATOM 3332 O O . LYS B 1 182 ? -23.188 16.406 12.898 1 92.19 182 LYS B O 1
ATOM 3337 N N . VAL B 1 183 ? -22.953 14.75 11.461 1 91.44 183 VAL B N 1
ATOM 3338 C CA . VAL B 1 183 ? -22.688 13.773 12.5 1 91.44 183 VAL B CA 1
ATOM 3339 C C . VAL B 1 183 ? -21.344 14.086 13.164 1 91.44 183 VAL B C 1
ATOM 3341 O O . VAL B 1 183 ? -21.203 14.008 14.383 1 91.44 183 VAL B O 1
ATOM 3344 N N . ILE B 1 184 ? -20.328 14.492 12.438 1 91.88 184 ILE B N 1
ATOM 3345 C CA . ILE B 1 184 ? -18.969 14.703 12.898 1 91.88 184 ILE B CA 1
ATOM 3346 C C . ILE B 1 184 ? -18.875 16 13.688 1 91.88 184 ILE B C 1
ATOM 3348 O O . ILE B 1 184 ? -18.25 16.062 14.75 1 91.88 184 ILE B O 1
ATOM 3352 N N . THR B 1 185 ? -19.5 17.062 13.188 1 87.56 185 THR B N 1
ATOM 3353 C CA . THR B 1 185 ? -19.25 18.391 13.734 1 87.56 185 THR B CA 1
ATOM 3354 C C . THR B 1 185 ? -20.406 18.828 14.633 1 87.56 185 THR B C 1
ATOM 3356 O O . THR B 1 185 ? -20.281 19.766 15.414 1 87.56 185 THR B O 1
ATOM 3359 N N . GLY B 1 186 ? -21.516 18.031 14.555 1 83.44 186 GLY B N 1
ATOM 3360 C CA . GLY B 1 186 ? -22.703 18.438 15.289 1 83.44 186 GLY B CA 1
ATOM 3361 C C . GLY B 1 186 ? -23.406 19.641 14.672 1 83.44 186 GLY B C 1
ATOM 3362 O O . GLY B 1 186 ? -24.422 20.109 15.203 1 83.44 186 GLY B O 1
ATOM 3363 N N . LYS B 1 187 ? -22.797 20.219 13.633 1 77.56 187 LYS B N 1
ATOM 3364 C CA . LYS B 1 187 ? -23.344 21.406 12.969 1 77.56 187 LYS B CA 1
ATOM 3365 C C . LYS B 1 187 ? -23.578 21.141 11.484 1 77.56 187 LYS B C 1
ATOM 3367 O O . LYS B 1 187 ? -22.922 20.266 10.898 1 77.56 187 LYS B O 1
ATOM 3372 N N . LYS B 1 188 ? -24.703 21.766 10.953 1 71.6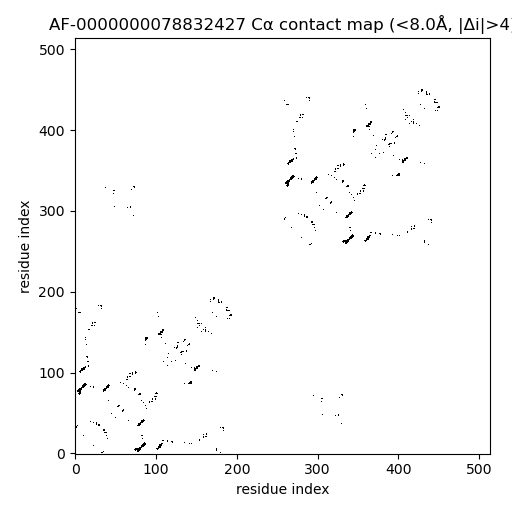2 188 LYS B N 1
ATOM 3373 C CA . LYS B 1 188 ? -24.938 21.688 9.516 1 71.62 188 LYS B CA 1
ATOM 3374 C C . LYS B 1 188 ? -23.938 22.547 8.75 1 71.62 188 LYS B C 1
ATOM 3376 O O . LYS B 1 188 ? -23.766 23.734 9.047 1 71.62 188 LYS B O 1
ATOM 3381 N N . MET B 1 189 ? -23.156 21.906 7.918 1 72.38 189 MET B N 1
ATOM 3382 C CA . MET B 1 189 ? -22.203 22.625 7.086 1 72.38 189 MET B CA 1
ATOM 3383 C C . MET B 1 189 ? -22.688 22.734 5.645 1 72.38 189 MET B C 1
ATOM 3385 O O . MET B 1 189 ? -23.422 21.859 5.172 1 72.38 189 MET B O 1
ATOM 3389 N N . LYS B 1 190 ? -22.438 23.922 4.891 1 71.44 190 LYS B N 1
ATOM 3390 C CA . LYS B 1 190 ? -22.828 24.109 3.502 1 71.44 190 LYS B CA 1
ATOM 3391 C C . LYS B 1 190 ? -21.625 24 2.564 1 71.44 190 LYS B C 1
ATOM 3393 O O . LYS B 1 190 ? -20.547 24.516 2.871 1 71.44 190 LYS B O 1
ATOM 3398 N N . ALA B 1 191 ? -21.859 23.234 1.428 1 73.69 191 ALA B N 1
ATOM 3399 C CA . ALA B 1 191 ? -20.797 23.078 0.43 1 73.69 191 ALA B CA 1
ATOM 3400 C C . ALA B 1 191 ? -20.578 24.391 -0.335 1 73.69 191 ALA B C 1
ATOM 3402 O O . ALA B 1 191 ? -21.531 25.109 -0.646 1 73.69 191 ALA B O 1
ATOM 3403 N N . ASN B 1 192 ? -19.297 24.812 -0.488 1 71.06 192 ASN B N 1
ATOM 3404 C CA . ASN B 1 192 ? -18.891 25.891 -1.374 1 71.06 192 ASN B CA 1
ATOM 3405 C C . ASN B 1 192 ? -17.984 25.391 -2.494 1 71.06 192 ASN B C 1
ATOM 3407 O O . ASN B 1 192 ? -16.766 25.547 -2.434 1 71.06 192 ASN B O 1
ATOM 3411 N N . PRO B 1 193 ? -18.609 24.812 -3.592 1 65.06 193 PRO B N 1
ATOM 3412 C CA . PRO B 1 193 ? -17.781 24.156 -4.605 1 65.06 193 PRO B CA 1
ATOM 3413 C C . PRO B 1 193 ? -16.891 25.156 -5.359 1 65.06 193 PRO B C 1
ATOM 3415 O O . PRO B 1 193 ? -17.297 26.297 -5.574 1 65.06 193 PRO B O 1
ATOM 3418 N N . LEU B 1 194 ? -15.594 24.938 -5.441 1 58.78 194 LEU B N 1
ATOM 3419 C CA . LEU B 1 194 ? -14.711 25.766 -6.258 1 58.78 194 LEU B CA 1
ATOM 3420 C C . LEU B 1 194 ? -15.07 25.641 -7.738 1 58.78 194 LEU B C 1
ATOM 3422 O O . LEU B 1 194 ? -15.508 24.578 -8.188 1 58.78 194 LEU B O 1
ATOM 3426 N N . PRO B 1 195 ? -15.125 26.812 -8.469 1 53.72 195 PRO B N 1
ATOM 3427 C CA . PRO B 1 195 ? -15.414 26.734 -9.906 1 53.72 195 PRO B CA 1
ATOM 3428 C C . PRO B 1 195 ? -14.492 25.766 -10.641 1 53.72 195 PRO B C 1
ATOM 3430 O O . PRO B 1 195 ? -13.344 25.578 -10.242 1 53.72 195 PRO B O 1
ATOM 3433 N N . ALA B 1 196 ? -14.992 25.062 -11.484 1 47.62 196 ALA B N 1
ATOM 3434 C CA . ALA B 1 196 ? -14.195 24.141 -12.289 1 47.62 196 ALA B CA 1
ATOM 3435 C C . ALA B 1 196 ? -12.992 24.844 -12.898 1 47.62 196 ALA B C 1
ATOM 3437 O O . ALA B 1 196 ? -13.102 25.984 -13.352 1 47.62 196 ALA B O 1
ATOM 3438 N N . LYS B 1 197 ? -11.805 24.375 -12.672 1 44.19 197 LYS B N 1
ATOM 3439 C CA . LYS B 1 197 ? -10.562 24.984 -13.133 1 44.19 197 LYS B CA 1
ATOM 3440 C C . LYS B 1 197 ? -10.68 25.422 -14.594 1 44.19 197 LYS B C 1
ATOM 3442 O O . LYS B 1 197 ? -9.734 26 -15.148 1 44.19 197 LYS B O 1
ATOM 3447 N N . GLY B 1 198 ? -11.508 25.047 -15.461 1 37.66 198 GLY B N 1
ATOM 3448 C CA . GLY B 1 198 ? -11.5 25.406 -16.875 1 37.66 198 GLY B CA 1
ATOM 3449 C C . GLY B 1 198 ? -11.906 26.859 -17.125 1 37.66 198 GLY B C 1
ATOM 3450 O O . GLY B 1 198 ? -11.82 27.344 -18.25 1 37.66 198 GLY B O 1
ATOM 3451 N N . GLU B 1 199 ? -12.609 27.516 -16.266 1 38.59 199 GLU B N 1
ATOM 3452 C CA . GLU B 1 199 ? -13.234 28.766 -16.656 1 38.59 199 GLU B CA 1
ATOM 3453 C C . GLU B 1 199 ? -12.297 29.953 -16.422 1 38.59 199 GLU B C 1
ATOM 3455 O O . GLU B 1 199 ? -12.562 31.062 -16.875 1 38.59 199 GLU B O 1
ATOM 3460 N N . LYS B 1 200 ? -11.344 29.922 -15.672 1 35.44 200 LYS B N 1
ATOM 3461 C CA . LYS B 1 200 ? -10.484 31.078 -15.492 1 35.44 200 LYS B CA 1
ATOM 3462 C C . LYS B 1 200 ? -9.547 31.266 -16.688 1 35.44 200 LYS B C 1
ATOM 3464 O O . LYS B 1 200 ? -8.812 32.25 -16.75 1 35.44 200 LYS B O 1
ATOM 3469 N N . ALA B 1 201 ? -9.312 30.234 -17.484 1 38.03 201 ALA B N 1
ATOM 3470 C CA . ALA B 1 201 ? -8.32 30.422 -18.531 1 38.03 201 ALA B CA 1
ATOM 3471 C C . ALA B 1 201 ? -8.883 31.25 -19.672 1 38.03 201 ALA B C 1
ATOM 3473 O O . ALA B 1 201 ? -8.141 31.688 -20.562 1 38.03 201 ALA B O 1
ATOM 3474 N N . GLU B 1 202 ? -10.172 31.438 -19.672 1 33.31 202 GLU B N 1
ATOM 3475 C CA . GLU B 1 202 ? -10.68 32.156 -20.828 1 33.31 202 GLU B CA 1
ATOM 3476 C C . GLU B 1 202 ? -10.562 33.656 -20.641 1 33.31 202 GLU B C 1
ATOM 3478 O O . GLU B 1 202 ? -10.477 34.438 -21.609 1 33.31 202 GLU B O 1
ATOM 3483 N N . LYS B 1 203 ? -10.57 34.188 -19.359 1 36.81 203 LYS B N 1
ATOM 3484 C CA . LYS B 1 203 ? -10.656 35.656 -19.266 1 36.81 203 LYS B CA 1
ATOM 3485 C C . LYS B 1 203 ? -9.281 36.281 -19.375 1 36.81 203 LYS B C 1
ATOM 3487 O O . LYS B 1 203 ? -9.164 37.5 -19.562 1 36.81 203 LYS B O 1
ATOM 3492 N N . ALA B 1 204 ? -8.258 35.5 -19 1 36.09 204 ALA B N 1
ATOM 3493 C CA . ALA B 1 204 ? -6.961 36.188 -18.984 1 36.09 204 ALA B CA 1
ATOM 3494 C C . ALA B 1 204 ? -6.395 36.344 -20.391 1 36.09 204 ALA B C 1
ATOM 3496 O O . ALA B 1 204 ? -5.484 37.156 -20.625 1 36.09 204 ALA B O 1
ATOM 3497 N N . GLU B 1 205 ? -6.852 35.469 -21.25 1 32.91 205 GLU B N 1
ATOM 3498 C CA . GLU B 1 205 ? -6.289 35.531 -22.609 1 32.91 205 GLU B CA 1
ATOM 3499 C C . GLU B 1 205 ? -6.863 36.719 -23.375 1 32.91 205 GLU B C 1
ATOM 3501 O O . GLU B 1 205 ? -6.363 37.094 -24.453 1 32.91 205 GLU B O 1
ATOM 3506 N N . LYS B 1 206 ? -8.062 37.094 -22.812 1 37.69 206 LYS B N 1
ATOM 3507 C CA . LYS B 1 206 ? -8.648 38.094 -23.672 1 37.69 206 LYS B CA 1
ATOM 3508 C C . LYS B 1 206 ? -7.988 39.469 -23.453 1 37.69 206 LYS B C 1
ATOM 3510 O O . LYS B 1 206 ? -8.211 40.406 -24.234 1 37.69 206 LYS B O 1
ATOM 3515 N N . GLY B 1 207 ? -7.465 39.688 -22.188 1 32.78 207 GLY B N 1
ATOM 3516 C CA . GLY B 1 207 ? -7.004 41.031 -21.906 1 32.78 207 GLY B CA 1
ATOM 3517 C C . GLY B 1 207 ? -5.664 41.344 -22.547 1 32.78 207 GLY B C 1
ATOM 3518 O O . GLY B 1 207 ? -5.223 42.5 -22.547 1 32.78 207 GLY B O 1
ATOM 3519 N N . GLY B 1 208 ? -4.867 40.219 -22.75 1 29.73 208 GLY B N 1
ATOM 3520 C CA . GLY B 1 208 ? -3.486 40.469 -23.156 1 29.73 208 GLY B CA 1
ATOM 3521 C C . GLY B 1 208 ? -3.342 40.875 -24.609 1 29.73 208 GLY B C 1
ATOM 3522 O O . GLY B 1 208 ? -2.227 41.031 -25.094 1 29.73 208 GLY B O 1
ATOM 3523 N N . ALA B 1 209 ? -4.449 40.594 -25.344 1 33.03 209 ALA B N 1
ATOM 3524 C CA . ALA B 1 209 ? -4.227 40.812 -26.781 1 33.03 209 ALA B CA 1
ATOM 3525 C C . ALA B 1 209 ? -4.016 42.312 -27.078 1 33.03 209 ALA B C 1
ATOM 3527 O O . ALA B 1 209 ? -3.504 42.656 -28.141 1 33.03 209 ALA B O 1
ATOM 3528 N N . LYS B 1 210 ? -4.676 43.094 -26.25 1 34.19 210 LYS B N 1
ATOM 3529 C CA . LYS B 1 210 ? -4.73 44.469 -26.703 1 34.19 210 LYS B CA 1
ATOM 3530 C C . LYS B 1 210 ? -3.398 45.188 -26.469 1 34.19 210 LYS B C 1
ATOM 3532 O O . LYS B 1 210 ? -3.107 46.188 -27.094 1 34.19 210 LYS B O 1
ATOM 3537 N N . ALA B 1 211 ? -2.713 44.719 -25.406 1 31.08 211 ALA B N 1
ATOM 3538 C CA . ALA B 1 211 ? -1.606 45.594 -25.047 1 31.08 211 ALA B CA 1
ATOM 3539 C C . ALA B 1 211 ? -0.401 45.375 -25.953 1 31.08 211 ALA B C 1
ATOM 3541 O O . ALA B 1 211 ? 0.607 46.062 -25.844 1 31.08 211 ALA B O 1
ATOM 3542 N N . ARG B 1 212 ? -0.45 44.188 -26.656 1 31.53 212 ARG B N 1
ATOM 3543 C CA . ARG B 1 212 ? 0.813 43.906 -27.328 1 31.53 212 ARG B CA 1
ATOM 3544 C C . ARG B 1 212 ? 1.015 44.781 -28.547 1 31.53 212 ARG B C 1
ATOM 3546 O O . ARG B 1 212 ? 2.031 44.688 -29.234 1 31.53 212 ARG B O 1
ATOM 3553 N N . ARG B 1 213 ? -0.112 45.406 -28.922 1 28.94 213 ARG B N 1
ATOM 3554 C CA . ARG B 1 213 ? 0.108 46.031 -30.219 1 28.94 213 ARG B CA 1
ATOM 3555 C C . ARG B 1 213 ? 1.076 47.219 -30.125 1 28.94 213 ARG B C 1
ATOM 3557 O O . ARG B 1 213 ? 1.628 47.656 -31.125 1 28.94 213 ARG B O 1
ATOM 3564 N N . ALA B 1 214 ? 0.983 47.938 -28.906 1 29.09 214 ALA B N 1
ATOM 3565 C CA . ALA B 1 214 ? 1.479 49.312 -29.016 1 29.09 214 ALA B CA 1
ATOM 3566 C C . ALA B 1 214 ? 3.004 49.344 -29.062 1 29.09 214 ALA B C 1
ATOM 3568 O O . ALA B 1 214 ? 3.602 50.375 -29.375 1 29.09 214 ALA B O 1
ATOM 3569 N N . GLU B 1 215 ? 3.6 48.312 -28.406 1 27.73 215 GLU B N 1
ATOM 3570 C CA . GLU B 1 215 ? 4.965 48.688 -28.047 1 27.73 215 GLU B CA 1
ATOM 3571 C C . GLU B 1 215 ? 5.902 48.562 -29.25 1 27.73 215 GLU B C 1
ATOM 3573 O O . GLU B 1 215 ? 7.125 48.562 -29.078 1 27.73 215 GLU B O 1
ATOM 3578 N N . GLU B 1 216 ? 5.285 48.344 -30.406 1 28.06 216 GLU B N 1
ATOM 3579 C CA . GLU B 1 216 ? 6.195 47.844 -31.438 1 28.06 216 GLU B CA 1
ATOM 3580 C C . GLU B 1 216 ? 7.156 48.969 -31.875 1 28.06 216 GLU B C 1
ATOM 3582 O O . GLU B 1 216 ? 8.109 48.719 -32.625 1 28.06 216 GLU B O 1
ATOM 3587 N N . SER B 1 217 ? 6.703 50.188 -31.688 1 26.77 217 SER B N 1
ATOM 3588 C CA . SER B 1 217 ? 7.285 51 -32.719 1 26.77 217 SER B CA 1
ATOM 3589 C C . SER B 1 217 ? 8.695 51.469 -32.344 1 26.77 217 SER B C 1
ATOM 3591 O O . SER B 1 217 ? 9.25 52.344 -33 1 26.77 217 SER B O 1
ATOM 3593 N N . LYS B 1 218 ? 9.125 51.156 -31.156 1 28.27 218 LYS B N 1
ATOM 3594 C CA . LYS B 1 218 ? 10.219 52.094 -30.875 1 28.27 218 LYS B CA 1
ATOM 3595 C C . LYS B 1 218 ? 11.391 51.875 -31.828 1 28.27 218 LYS B C 1
ATOM 3597 O O . LYS B 1 218 ? 11.797 50.719 -32.062 1 28.27 218 LYS B O 1
ATOM 3602 N N . PRO B 1 219 ? 11.867 52.938 -32.5 1 26.59 219 PRO B N 1
ATOM 3603 C CA . PRO B 1 219 ? 12.859 53 -33.562 1 26.59 219 PRO B CA 1
ATOM 3604 C C . PRO B 1 219 ? 14.219 52.438 -33.156 1 26.59 219 PRO B C 1
ATOM 3606 O O . PRO B 1 219 ? 14.547 52.438 -31.953 1 26.59 219 PRO B O 1
ATOM 3609 N N . ALA B 1 220 ? 14.789 51.469 -33.938 1 25.7 220 ALA B N 1
ATOM 3610 C CA . ALA B 1 220 ? 15.977 50.625 -33.875 1 25.7 220 ALA B CA 1
ATOM 3611 C C . ALA B 1 220 ? 17.234 51.438 -33.594 1 25.7 220 ALA B C 1
ATOM 3613 O O . ALA B 1 220 ? 17.625 52.281 -34.438 1 25.7 220 ALA B O 1
ATOM 3614 N N . ALA B 1 221 ? 17.25 52.125 -32.312 1 23.89 221 ALA B N 1
ATOM 3615 C CA . ALA B 1 221 ? 18.375 53 -32.062 1 23.89 221 ALA B CA 1
ATOM 3616 C C . ALA B 1 221 ? 19.688 52.344 -32.469 1 23.89 221 ALA B C 1
ATOM 3618 O O . ALA B 1 221 ? 19.797 51.125 -32.438 1 23.89 221 ALA B O 1
ATOM 3619 N N . LYS B 1 222 ? 20.578 53.094 -33.031 1 22.66 222 LYS B N 1
ATOM 3620 C CA . LYS B 1 222 ? 21.844 52.969 -33.719 1 22.66 222 LYS B CA 1
ATOM 3621 C C . LYS B 1 222 ? 22.906 52.281 -32.875 1 22.66 222 LYS B C 1
ATOM 3623 O O . LYS B 1 222 ? 22.969 52.531 -31.656 1 22.66 222 LYS B O 1
ATOM 3628 N N . ALA B 1 223 ? 23.609 51.156 -33.344 1 24.73 223 ALA B N 1
ATOM 3629 C CA . ALA B 1 223 ? 24.516 50.125 -32.844 1 24.73 223 ALA B CA 1
ATOM 3630 C C . ALA B 1 223 ? 25.797 50.719 -32.312 1 24.73 223 ALA B C 1
ATOM 3632 O O . ALA B 1 223 ? 26.531 51.406 -33.031 1 24.73 223 ALA B O 1
ATOM 3633 N N . PRO B 1 224 ? 25.672 51.344 -30.984 1 21.56 224 PRO B N 1
ATOM 3634 C CA . PRO B 1 224 ? 26.906 52.094 -30.688 1 21.56 224 PRO B CA 1
ATOM 3635 C C . PRO B 1 224 ? 28.156 51.25 -30.797 1 21.56 224 PRO B C 1
ATOM 3637 O O . PRO B 1 224 ? 28.078 50 -30.688 1 21.56 224 PRO B O 1
ATOM 3640 N N . LYS B 1 225 ? 29.281 51.812 -31.109 1 20.27 225 LYS B N 1
ATOM 3641 C CA . LYS B 1 225 ? 30.641 51.5 -31.547 1 20.27 225 LYS B CA 1
ATOM 3642 C C . LYS B 1 225 ? 31.406 50.75 -30.453 1 20.27 225 LYS B C 1
ATOM 3644 O O . LYS B 1 225 ? 31.109 50.906 -29.266 1 20.27 225 LYS B O 1
ATOM 3649 N N . ALA B 1 226 ? 32.312 49.719 -30.75 1 21.88 226 ALA B N 1
ATOM 3650 C CA . ALA B 1 226 ? 33.125 48.625 -30.234 1 21.88 226 ALA B CA 1
ATOM 3651 C C . ALA B 1 226 ? 34.219 49.094 -29.297 1 21.88 226 ALA B C 1
ATOM 3653 O O . ALA B 1 226 ? 35 48.281 -28.797 1 21.88 226 ALA B O 1
ATOM 3654 N N . ASP B 1 227 ? 33.969 50.031 -28.297 1 18.34 227 ASP B N 1
ATOM 3655 C CA . ASP B 1 227 ? 35.281 50.531 -27.844 1 18.34 227 ASP B CA 1
ATOM 3656 C C . ASP B 1 227 ? 36.094 49.438 -27.156 1 18.34 227 ASP B C 1
ATOM 3658 O O . ASP B 1 227 ? 35.5 48.562 -26.484 1 18.34 227 ASP B O 1
ATOM 3662 N N . LYS B 1 228 ? 37.469 49.344 -27.391 1 19.11 228 LYS B N 1
ATOM 3663 C CA . LYS B 1 228 ? 38.656 48.5 -27.281 1 19.11 228 LYS B CA 1
ATOM 3664 C C . LYS B 1 228 ? 39 48.219 -25.828 1 19.11 228 LYS B C 1
ATOM 3666 O O . LYS B 1 228 ? 39.031 47.031 -25.422 1 19.11 228 LYS B O 1
ATOM 3671 N N . GLY B 1 229 ? 39.906 48.875 -25.062 1 18.06 229 GLY B N 1
ATOM 3672 C CA . GLY B 1 229 ? 41.219 48.469 -24.594 1 18.06 229 GLY B CA 1
ATOM 3673 C C . GLY B 1 229 ? 41.25 48.156 -23.109 1 18.06 229 GLY B C 1
ATOM 3674 O O . GLY B 1 229 ? 42.344 47.875 -22.547 1 18.06 229 GLY B O 1
ATOM 3675 N N . ALA B 1 230 ? 40.219 48.281 -22.219 1 19.09 230 ALA B N 1
ATOM 3676 C CA . ALA B 1 230 ? 40.75 48.688 -20.922 1 19.09 230 ALA B CA 1
ATOM 3677 C C . ALA B 1 230 ? 41.469 47.531 -20.219 1 19.09 230 ALA B C 1
ATOM 3679 O O . ALA B 1 230 ? 41.031 46.375 -20.344 1 19.09 230 ALA B O 1
ATOM 3680 N N . LYS B 1 231 ? 42.594 47.875 -19.469 1 19.23 231 LYS B N 1
ATOM 3681 C CA . LYS B 1 231 ? 43.844 47.406 -18.875 1 19.23 231 LYS B CA 1
ATOM 3682 C C . LYS B 1 231 ? 43.562 46.562 -17.609 1 19.23 231 LYS B C 1
ATOM 3684 O O . LYS B 1 231 ? 42.719 46.938 -16.797 1 19.23 231 LYS B O 1
ATOM 3689 N N . ALA B 1 232 ? 43.969 45.312 -17.531 1 20.95 232 ALA B N 1
ATOM 3690 C CA . ALA B 1 232 ? 43.875 44.156 -16.641 1 20.95 232 ALA B CA 1
ATOM 3691 C C . ALA B 1 232 ? 44.594 44.438 -15.32 1 20.95 232 ALA B C 1
ATOM 3693 O O . ALA B 1 232 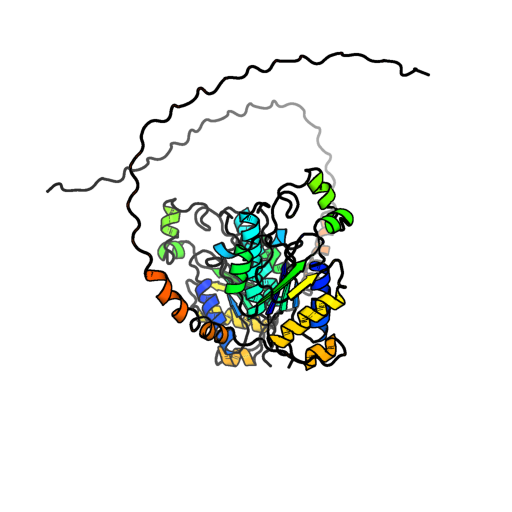? 45.812 44.688 -15.289 1 20.95 232 ALA B O 1
ATOM 3694 N N . ARG B 1 233 ? 43.969 45.375 -14.414 1 18.92 233 ARG B N 1
ATOM 3695 C CA . ARG B 1 233 ? 44.812 45.688 -13.258 1 18.92 233 ARG B CA 1
ATOM 3696 C C . ARG B 1 233 ? 45.156 44.438 -12.461 1 18.92 233 ARG B C 1
ATOM 3698 O O . ARG B 1 233 ? 44.344 43.5 -12.367 1 18.92 233 ARG B O 1
ATOM 3705 N N . PRO B 1 234 ? 46.375 44.312 -11.891 1 19.72 234 PRO B N 1
ATOM 3706 C CA . PRO B 1 234 ? 47.312 43.344 -11.312 1 19.72 234 PRO B CA 1
ATOM 3707 C C . PRO B 1 234 ? 46.875 42.875 -9.93 1 19.72 234 PRO B C 1
ATOM 3709 O O . PRO B 1 234 ? 46.344 43.656 -9.148 1 19.72 234 PRO B O 1
ATOM 3712 N N . ALA B 1 235 ? 46.438 41.688 -9.75 1 20.73 235 ALA B N 1
ATOM 3713 C CA . ALA B 1 235 ? 45.906 40.938 -8.617 1 20.73 235 ALA B CA 1
ATOM 3714 C C . ALA B 1 235 ? 46.906 40.938 -7.449 1 20.73 235 ALA B C 1
ATOM 3716 O O . ALA B 1 235 ? 48 40.375 -7.562 1 20.73 235 ALA B O 1
ATOM 3717 N N . THR B 1 236 ? 47.031 42.062 -6.711 1 17.5 236 THR B N 1
ATOM 3718 C CA . THR B 1 236 ? 48.062 42.125 -5.668 1 17.5 236 THR B CA 1
ATOM 3719 C C . THR B 1 236 ? 47.812 41.031 -4.633 1 17.5 236 THR B C 1
ATOM 3721 O O . THR B 1 236 ? 46.688 40.719 -4.297 1 17.5 236 THR B O 1
ATOM 3724 N N . ARG B 1 237 ? 48.781 40.094 -4.344 1 20.48 237 ARG B N 1
ATOM 3725 C CA . ARG B 1 237 ? 49.125 38.938 -3.559 1 20.48 237 ARG B CA 1
ATOM 3726 C C . ARG B 1 237 ? 49.125 39.25 -2.064 1 20.48 237 ARG B C 1
ATOM 3728 O O . ARG B 1 237 ? 50.188 39.438 -1.454 1 20.48 237 ARG B O 1
ATOM 3735 N N . ALA B 1 238 ? 48.094 40 -1.502 1 18.33 238 ALA B N 1
ATOM 3736 C CA . ALA B 1 238 ? 48.469 40.438 -0.167 1 18.33 238 ALA B CA 1
ATOM 3737 C C . ALA B 1 238 ? 48.719 39.281 0.767 1 18.33 238 ALA B C 1
ATOM 3739 O O . ALA B 1 238 ? 48.062 38.25 0.674 1 18.33 238 ALA B O 1
ATOM 3740 N N . ALA B 1 239 ? 49.75 39.344 1.742 1 18.78 239 ALA B N 1
ATOM 3741 C CA . ALA B 1 239 ? 50.781 38.688 2.559 1 18.78 239 ALA B CA 1
ATOM 3742 C C . ALA B 1 239 ? 50.188 38.219 3.879 1 18.78 239 ALA B C 1
ATOM 3744 O O . ALA B 1 239 ? 50.781 37.375 4.574 1 18.78 239 ALA B O 1
ATOM 3745 N N . ARG B 1 240 ? 48.844 38.469 4.258 1 18.89 240 ARG B N 1
ATOM 3746 C CA . ARG B 1 240 ? 48.969 38.812 5.672 1 18.89 240 ARG B CA 1
ATOM 3747 C C . ARG B 1 240 ? 49.375 37.594 6.48 1 18.89 240 ARG B C 1
ATOM 3749 O O . ARG B 1 240 ? 49.031 36.438 6.141 1 18.89 240 ARG B O 1
ATOM 3756 N N . VAL B 1 241 ? 50.156 37.812 7.668 1 18 241 VAL B N 1
ATOM 3757 C CA . VAL B 1 241 ? 51.156 37.344 8.641 1 18 241 VAL B CA 1
ATOM 3758 C C . VAL B 1 241 ? 50.469 36.375 9.625 1 18 241 VAL B C 1
ATOM 3760 O O . VAL B 1 241 ? 49.281 36.469 9.859 1 18 241 VAL B O 1
ATOM 3763 N N . ALA B 1 242 ? 51.188 35.375 10.227 1 19.88 242 ALA B N 1
ATOM 3764 C CA . ALA B 1 242 ? 51.344 34.094 10.906 1 19.88 242 ALA B CA 1
ATOM 3765 C C . ALA B 1 242 ? 51.062 34.219 12.391 1 19.88 242 ALA B C 1
ATOM 3767 O O . ALA B 1 242 ? 51.062 33.219 13.117 1 19.88 242 ALA B O 1
ATOM 3768 N N . LYS B 1 243 ? 50.188 35.094 13.086 1 18.5 243 LYS B N 1
ATOM 3769 C CA . LYS B 1 243 ? 50.688 35.188 14.453 1 18.5 243 LYS B CA 1
ATOM 3770 C C . LYS B 1 243 ? 50.469 33.875 15.219 1 18.5 243 LYS B C 1
ATOM 3772 O O . LYS B 1 243 ? 49.406 33.281 15.117 1 18.5 243 LYS B O 1
ATOM 3777 N N . PRO B 1 244 ? 51.531 33.25 16.031 1 20.69 244 PRO B N 1
ATOM 3778 C CA . PRO B 1 244 ? 51.844 32.031 16.766 1 20.69 244 PRO B CA 1
ATOM 3779 C C . PRO B 1 244 ? 51.125 31.938 18.109 1 20.69 244 PRO B C 1
ATOM 3781 O O . PRO B 1 244 ? 51.344 32.781 18.984 1 20.69 244 PRO B O 1
ATOM 3784 N N . ALA B 1 245 ? 49.844 31.969 18.234 1 18.77 245 ALA B N 1
ATOM 3785 C CA . ALA B 1 245 ? 49.438 32.25 19.609 1 18.77 245 ALA B CA 1
ATOM 3786 C C . ALA B 1 245 ? 50 31.219 20.578 1 18.77 245 ALA B C 1
ATOM 3788 O O . ALA B 1 245 ? 50.312 30.078 2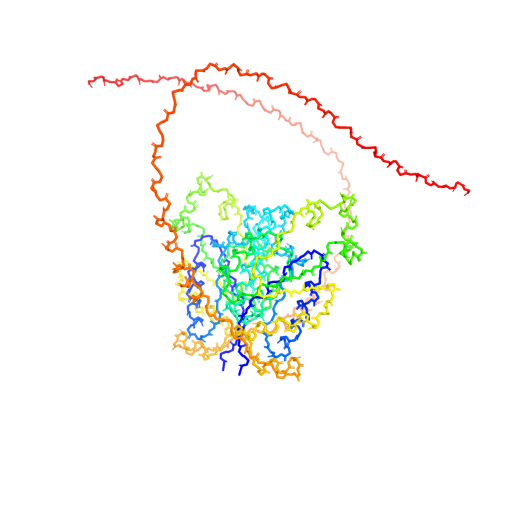0.188 1 18.77 245 ALA B O 1
ATOM 3789 N N . ALA B 1 246 ? 50.062 31.609 22.031 1 17.91 246 ALA B N 1
ATOM 3790 C CA . ALA B 1 246 ? 50.781 31.5 23.297 1 17.91 246 ALA B CA 1
ATOM 3791 C C . ALA B 1 246 ? 50.438 30.203 24.016 1 17.91 246 ALA B C 1
ATOM 3793 O O . ALA B 1 246 ? 49.438 29.562 23.688 1 17.91 246 ALA B O 1
ATOM 3794 N N . ALA B 1 247 ? 50.594 30.188 25.547 1 18.34 247 ALA B N 1
ATOM 3795 C CA . ALA B 1 247 ? 51.25 29.594 26.703 1 18.34 247 ALA B CA 1
ATOM 3796 C C . ALA B 1 247 ? 50.375 28.516 27.344 1 18.34 247 ALA B C 1
ATOM 3798 O O . ALA B 1 247 ? 49.156 28.594 27.312 1 18.34 247 ALA B O 1
ATOM 3799 N N . ALA B 1 248 ? 51 27.344 27.953 1 20.33 248 ALA B N 1
ATOM 3800 C CA . ALA B 1 248 ? 50.906 26 28.531 1 20.33 248 ALA B CA 1
ATOM 3801 C C . ALA B 1 248 ? 50.375 26.062 29.969 1 20.33 248 ALA B C 1
ATOM 3803 O O . ALA B 1 248 ? 50.25 25.031 30.625 1 20.33 248 ALA B O 1
ATOM 3804 N N . LYS B 1 249 ? 49.875 27.094 30.656 1 17.31 249 LYS B N 1
ATOM 3805 C CA . LYS B 1 249 ? 50.312 26.984 32.031 1 17.31 249 LYS B CA 1
ATOM 3806 C C . LYS B 1 249 ? 49.625 25.812 32.75 1 17.31 249 LYS B C 1
ATOM 3808 O O . LYS B 1 249 ? 50.281 25 33.406 1 17.31 249 LYS B O 1
ATOM 3813 N N . LYS B 1 250 ? 48.438 25.938 33.531 1 17.98 250 LYS B N 1
ATOM 3814 C CA . LYS B 1 250 ? 48.406 25.906 35 1 17.98 250 LYS B CA 1
ATOM 3815 C C . LYS B 1 250 ? 48.25 24.484 35.531 1 17.98 250 LYS B C 1
ATOM 3817 O O . LYS B 1 250 ? 47.719 23.625 34.812 1 17.98 250 LYS B O 1
ATOM 3822 N N . ALA B 1 251 ? 47.75 24.312 37.031 1 18.64 251 ALA B N 1
ATOM 3823 C CA . ALA B 1 251 ? 48.094 23.891 38.375 1 18.64 251 ALA B CA 1
ATOM 3824 C C . ALA B 1 251 ? 47.469 22.547 38.719 1 18.64 251 ALA B C 1
ATOM 3826 O O . ALA B 1 251 ? 46.344 22.266 38.312 1 18.64 251 ALA B O 1
ATOM 3827 N N . ALA B 1 252 ? 48.25 21.594 39.375 1 20.31 252 ALA B N 1
ATOM 3828 C CA . ALA B 1 252 ? 48.438 20.25 39.938 1 20.31 252 ALA B CA 1
ATOM 3829 C C . ALA B 1 252 ? 47.562 20.062 41.156 1 20.31 252 ALA B C 1
ATOM 3831 O O . ALA B 1 252 ? 47.531 18.969 41.75 1 20.31 252 ALA B O 1
ATOM 3832 N N . LYS B 1 253 ? 46.719 20.922 41.844 1 20.42 253 LYS B N 1
ATOM 3833 C CA . LYS B 1 253 ? 46.781 20.75 43.281 1 20.42 253 LYS B CA 1
ATOM 3834 C C . LYS B 1 253 ? 45.938 19.562 43.75 1 20.42 253 LYS B C 1
ATOM 3836 O O . LYS B 1 253 ? 45.781 19.312 44.938 1 20.42 253 LYS B O 1
ATOM 3841 N N . ARG B 1 254 ? 45.156 18.75 43.125 1 21.62 254 ARG B N 1
ATOM 3842 C CA . ARG B 1 254 ? 44.281 18.172 44.125 1 21.62 254 ARG B CA 1
ATOM 3843 C C . ARG B 1 254 ? 45.062 17.375 45.156 1 21.62 254 ARG B C 1
ATOM 3845 O O . ARG B 1 254 ? 46 16.641 44.812 1 21.62 254 ARG B O 1
ATOM 3852 N N . LYS B 1 255 ? 44.844 17.688 46.625 1 19.36 255 LYS B N 1
ATOM 3853 C CA . LYS B 1 255 ? 45.031 17.266 48.031 1 19.36 255 LYS B CA 1
ATOM 3854 C C . LYS B 1 255 ? 44.531 15.852 48.25 1 19.36 255 LYS B C 1
ATOM 3856 O O . LYS B 1 255 ? 43.375 15.523 47.906 1 19.36 255 LYS B O 1
ATOM 3861 N N . ALA B 1 256 ? 45.375 14.883 48.594 1 22.28 256 ALA B N 1
ATOM 3862 C CA . ALA B 1 256 ? 45.406 13.531 49.125 1 22.28 256 ALA B CA 1
ATOM 3863 C C . ALA B 1 256 ? 44.688 13.461 50.5 1 22.28 256 ALA B C 1
ATOM 3865 O O . ALA B 1 256 ? 44.625 12.391 51.094 1 22.28 256 ALA B O 1
ATOM 3866 N N . ARG B 1 257 ? 43.781 14.414 51.031 1 19.62 257 ARG B N 1
ATOM 3867 C CA . ARG B 1 257 ? 43.438 13.773 52.312 1 19.62 257 ARG B CA 1
ATOM 3868 C C . ARG B 1 257 ? 42.656 12.492 52.062 1 19.62 257 ARG B C 1
ATOM 3870 O O . ARG B 1 257 ? 41.844 12.406 51.156 1 19.62 257 ARG B O 1
#

Radius of gyration: 34.26 Å; Cα contacts (8 Å, |Δi|>4): 715; chains: 2; bounding box: 77×104×103 Å

Organism: Myxococcus xanthus (strain DK1622) (NCBI:txid246197)

pLDDT: mean 77.85, std 30.65, range [17.31, 98.94]